Protein AF-A0A7C6EGQ7-F1 (afdb_monomer_lite)

Organism: NCBI:txid2052148

Radius of gyration: 31.13 Å; chains: 1; bounding box: 89×63×84 Å

Structure (mmCIF, N/CA/C/O backbone):
data_AF-A0A7C6EGQ7-F1
#
_entry.id   AF-A0A7C6EGQ7-F1
#
loop_
_atom_site.group_PDB
_atom_site.id
_atom_site.type_symbol
_atom_site.label_atom_id
_atom_site.label_alt_id
_atom_site.label_comp_id
_atom_site.label_asym_id
_atom_site.label_entity_id
_atom_site.label_seq_id
_atom_site.pdbx_PDB_ins_code
_atom_site.Cartn_x
_atom_site.Cartn_y
_atom_site.Cartn_z
_atom_site.occupancy
_atom_site.B_iso_or_equiv
_atom_site.auth_seq_id
_atom_site.auth_comp_id
_atom_site.auth_asym_id
_atom_site.auth_atom_id
_atom_site.pdbx_PDB_model_num
ATOM 1 N N . MET A 1 1 ? 49.286 45.312 -32.020 1.00 41.00 1 MET A N 1
ATOM 2 C CA . MET A 1 1 ? 47.977 44.615 -32.054 1.00 41.00 1 MET A CA 1
ATOM 3 C C . MET A 1 1 ? 48.120 43.152 -32.497 1.00 41.00 1 MET A C 1
ATOM 5 O O . MET A 1 1 ? 47.490 42.732 -33.452 1.00 41.00 1 MET A O 1
ATOM 9 N N . LYS A 1 2 ? 48.953 42.360 -31.820 1.00 35.88 2 LYS A N 1
ATOM 10 C CA . LYS A 1 2 ? 49.009 40.891 -31.915 1.00 35.88 2 LYS A CA 1
ATOM 11 C C . LYS A 1 2 ? 49.623 40.466 -30.585 1.00 35.88 2 LYS A C 1
ATOM 13 O O . LYS A 1 2 ? 50.753 40.865 -30.353 1.00 35.88 2 LYS A O 1
ATOM 18 N N . ASN A 1 3 ? 48.819 39.895 -29.686 1.00 35.97 3 ASN A N 1
ATOM 19 C CA . ASN A 1 3 ? 49.170 39.235 -28.403 1.00 35.97 3 ASN A CA 1
ATOM 20 C C . ASN A 1 3 ? 48.097 39.401 -27.311 1.00 35.97 3 ASN A C 1
ATOM 22 O O . ASN A 1 3 ? 48.214 38.782 -26.266 1.00 35.97 3 ASN A O 1
ATOM 26 N N . TRP A 1 4 ? 47.015 40.151 -27.558 1.00 30.41 4 TRP A N 1
ATOM 27 C CA . TRP A 1 4 ? 45.856 40.222 -26.645 1.00 30.41 4 TRP A CA 1
ATOM 28 C C . TRP A 1 4 ? 44.617 39.453 -27.141 1.00 30.41 4 TRP A C 1
ATOM 30 O O . TRP A 1 4 ? 43.618 39.396 -26.437 1.00 30.41 4 TRP A O 1
ATOM 40 N N . LEU A 1 5 ? 44.680 38.814 -28.319 1.00 33.12 5 LEU A N 1
ATOM 41 C CA . LEU A 1 5 ? 43.598 37.953 -28.830 1.00 33.12 5 LEU A CA 1
ATOM 42 C C . LEU A 1 5 ? 43.754 36.465 -28.467 1.00 33.12 5 LEU A C 1
ATOM 44 O O . LEU A 1 5 ? 42.794 35.717 -28.594 1.00 33.12 5 LEU A O 1
ATOM 48 N N . PHE A 1 6 ? 44.927 36.024 -27.999 1.00 30.69 6 PHE A N 1
ATOM 49 C CA . PHE A 1 6 ? 45.168 34.605 -27.690 1.00 30.69 6 PHE A CA 1
ATOM 50 C C . PHE A 1 6 ? 44.802 34.215 -26.249 1.00 30.69 6 PHE A C 1
ATOM 52 O O . PHE A 1 6 ? 44.571 33.042 -25.980 1.00 30.69 6 PHE A O 1
ATOM 59 N N . LEU A 1 7 ? 44.699 35.182 -25.326 1.00 31.44 7 LEU A N 1
ATOM 60 C CA . LEU A 1 7 ? 44.337 34.907 -23.928 1.00 31.44 7 LEU A CA 1
ATOM 61 C C . LEU A 1 7 ? 42.814 34.876 -23.697 1.00 31.44 7 LEU A C 1
ATOM 63 O O . LEU A 1 7 ? 42.343 34.178 -22.807 1.00 31.44 7 LEU A O 1
ATOM 67 N N . LEU A 1 8 ? 42.037 35.571 -24.537 1.00 32.44 8 LEU A N 1
ATOM 68 C CA . LEU A 1 8 ? 40.569 35.531 -24.502 1.00 32.44 8 LEU A CA 1
ATOM 69 C C . LEU A 1 8 ? 40.002 34.234 -25.099 1.00 32.44 8 LEU A C 1
ATOM 71 O O . LEU A 1 8 ? 38.943 33.797 -24.675 1.00 32.44 8 LEU A O 1
ATOM 75 N N . PHE A 1 9 ? 40.721 33.558 -25.999 1.00 29.98 9 PHE A N 1
ATOM 76 C CA . PHE A 1 9 ? 40.287 32.263 -26.542 1.00 29.98 9 PHE A CA 1
ATOM 77 C C . PHE A 1 9 ? 40.547 31.077 -25.596 1.00 29.98 9 PHE A C 1
ATOM 79 O O . PHE A 1 9 ? 39.905 30.042 -25.737 1.00 29.98 9 PHE A O 1
ATOM 86 N N . LEU A 1 10 ? 41.448 31.219 -24.613 1.00 28.38 10 LEU A N 1
ATOM 87 C CA . LEU A 1 10 ? 41.766 30.142 -23.665 1.00 28.38 10 LEU A CA 1
ATOM 88 C C . LEU A 1 10 ? 40.898 30.170 -22.394 1.00 28.38 10 LEU A C 1
ATOM 90 O O . LEU A 1 10 ? 40.704 29.136 -21.768 1.00 28.38 10 LEU A O 1
ATOM 94 N N . ILE A 1 11 ? 40.342 31.331 -22.028 1.00 31.88 11 ILE A N 1
ATOM 95 C CA . ILE A 1 11 ? 39.437 31.466 -20.869 1.00 31.88 11 ILE A CA 1
ATOM 96 C C . ILE A 1 11 ? 37.989 31.084 -21.236 1.00 31.88 11 ILE A C 1
ATOM 98 O O . ILE A 1 11 ? 37.226 30.666 -20.372 1.00 31.88 11 ILE A O 1
ATOM 102 N N . PHE A 1 12 ? 37.620 31.124 -22.522 1.00 32.12 12 PHE A N 1
ATOM 103 C CA . PHE A 1 12 ? 36.295 30.702 -23.000 1.00 32.12 12 PHE A CA 1
ATOM 104 C C . PHE A 1 12 ? 36.112 29.178 -23.129 1.00 32.12 12 PHE A C 1
ATOM 106 O O . PHE A 1 12 ? 34.987 28.720 -23.296 1.00 32.12 12 PHE A O 1
ATOM 113 N N . LEU A 1 13 ? 37.181 28.384 -22.999 1.00 30.36 13 LEU A N 1
ATOM 114 C CA . LEU A 1 13 ? 37.112 26.914 -22.980 1.00 30.36 13 LEU A CA 1
ATOM 115 C C . LEU A 1 13 ? 36.973 26.320 -21.567 1.00 30.36 13 LEU A C 1
ATOM 117 O O . LEU A 1 13 ? 36.872 25.107 -21.434 1.00 30.36 13 LEU A O 1
ATOM 121 N N . LEU A 1 14 ? 36.954 27.149 -20.517 1.00 31.30 14 LEU A N 1
ATOM 122 C CA . LEU A 1 14 ? 36.879 26.685 -19.124 1.00 31.30 14 LEU A CA 1
ATOM 123 C C . LEU A 1 14 ? 35.467 26.736 -18.514 1.00 31.30 14 LEU A C 1
ATOM 125 O O . LEU A 1 14 ? 35.315 26.378 -17.354 1.00 31.30 14 LEU A O 1
ATOM 129 N N . ASN A 1 15 ? 34.448 27.154 -19.275 1.00 33.16 15 ASN A N 1
ATOM 130 C CA . ASN A 1 15 ? 33.049 27.223 -18.815 1.00 33.16 15 ASN A CA 1
ATOM 131 C C . ASN A 1 15 ? 32.041 26.607 -19.798 1.00 33.16 15 ASN A C 1
ATOM 133 O O . ASN A 1 15 ? 30.843 26.855 -19.687 1.00 33.16 15 ASN A O 1
ATOM 137 N N . VAL A 1 16 ? 32.497 25.807 -20.763 1.00 33.88 16 VAL A N 1
ATOM 138 C CA . VAL A 1 16 ? 31.570 24.937 -21.494 1.00 33.88 16 VAL A CA 1
ATOM 139 C C . VAL A 1 16 ? 31.343 23.730 -20.584 1.00 33.88 16 VAL A C 1
ATOM 141 O O . VAL A 1 16 ? 32.341 23.082 -20.249 1.00 33.88 16 VAL A O 1
ATOM 144 N N . PRO A 1 17 ? 30.107 23.425 -20.138 1.00 36.66 17 PRO A N 1
ATOM 145 C CA . PRO A 1 17 ? 29.853 22.145 -19.496 1.00 36.66 17 PRO A CA 1
ATOM 146 C C . PRO A 1 17 ? 30.382 21.079 -20.450 1.00 36.66 17 PRO A C 1
ATOM 148 O O . PRO A 1 17 ? 30.106 21.112 -21.650 1.00 36.66 17 PRO A O 1
ATOM 151 N N . THR A 1 18 ? 31.259 20.216 -19.951 1.00 37.22 18 THR A N 1
ATOM 152 C CA . THR A 1 18 ? 31.786 19.093 -20.716 1.00 37.22 18 THR A CA 1
ATOM 153 C C . THR A 1 18 ? 30.595 18.279 -21.202 1.00 37.22 18 THR A C 1
ATOM 155 O O . THR A 1 18 ? 30.002 17.550 -20.412 1.00 37.22 18 THR A O 1
ATOM 158 N N . TYR A 1 19 ? 30.206 18.452 -22.467 1.00 42.78 19 TYR A N 1
ATOM 159 C CA . TYR A 1 19 ? 29.171 17.637 -23.086 1.00 42.78 19 TYR A CA 1
ATOM 160 C C . TYR A 1 19 ? 29.585 16.180 -22.924 1.00 42.78 19 TYR A C 1
ATOM 162 O O . TYR A 1 19 ? 30.701 15.794 -23.291 1.00 42.78 19 TYR A O 1
ATOM 170 N N . SER A 1 20 ? 28.704 15.397 -22.313 1.00 39.44 20 SER A N 1
ATOM 171 C CA . SER A 1 20 ? 28.853 13.955 -22.238 1.00 39.44 20 SER A CA 1
ATOM 172 C C . SER A 1 20 ? 29.078 13.411 -23.654 1.00 39.44 20 SER A C 1
ATOM 174 O O . SER A 1 20 ? 28.350 13.754 -24.580 1.00 39.44 20 SER A O 1
ATOM 176 N N . LEU A 1 21 ? 30.102 12.574 -23.843 1.00 45.22 21 LEU A N 1
ATOM 177 C CA . LEU A 1 21 ? 30.356 11.844 -25.098 1.00 45.22 21 LEU A CA 1
ATOM 178 C C . LEU A 1 21 ? 29.316 10.728 -25.347 1.00 45.22 21 LEU A C 1
ATOM 180 O O . LEU A 1 21 ? 29.485 9.927 -26.264 1.00 45.22 21 LEU A O 1
ATOM 184 N N . ILE A 1 22 ? 28.276 10.645 -24.513 1.00 53.78 22 ILE A N 1
ATOM 185 C CA . ILE A 1 22 ? 27.198 9.665 -24.608 1.00 53.78 22 ILE A CA 1
ATOM 186 C C . ILE A 1 22 ? 26.102 10.263 -25.504 1.00 53.78 22 ILE A C 1
ATOM 188 O O . ILE A 1 22 ? 25.616 11.353 -25.197 1.00 53.78 22 ILE A O 1
ATOM 192 N N . PRO A 1 23 ? 25.722 9.600 -26.611 1.00 62.84 23 PRO A N 1
ATOM 193 C CA . PRO A 1 23 ? 24.614 10.056 -27.437 1.00 62.84 23 PRO A CA 1
ATOM 194 C C . PRO A 1 23 ? 23.304 10.066 -26.627 1.00 62.84 23 PRO A C 1
ATOM 196 O O . PRO A 1 23 ? 23.135 9.244 -25.722 1.00 62.84 23 PRO A O 1
ATOM 199 N N . PRO A 1 24 ? 22.383 10.985 -26.943 1.00 73.69 24 PRO A N 1
ATOM 200 C CA . PRO A 1 24 ? 21.111 11.098 -26.246 1.00 73.69 24 PRO A CA 1
ATOM 201 C C . PRO A 1 24 ? 20.258 9.843 -26.443 1.00 73.69 24 PRO A C 1
ATOM 203 O O . PRO A 1 24 ? 20.267 9.241 -27.518 1.00 73.69 24 PRO A O 1
ATOM 206 N N . ARG A 1 25 ? 19.527 9.465 -25.393 1.00 84.56 25 ARG A N 1
ATOM 207 C CA . ARG A 1 25 ? 18.646 8.298 -25.341 1.00 84.56 25 ARG A CA 1
ATOM 208 C C . ARG A 1 25 ? 17.228 8.694 -25.730 1.00 84.56 25 ARG A C 1
ATOM 210 O O . ARG A 1 25 ? 16.644 9.594 -25.132 1.00 84.56 25 ARG A O 1
ATOM 217 N N . TRP A 1 26 ? 16.661 8.016 -26.713 1.00 89.19 26 TRP A N 1
ATOM 218 C CA . TRP A 1 26 ? 15.288 8.191 -27.155 1.00 89.19 26 TRP A CA 1
ATOM 219 C C . TRP A 1 26 ? 14.334 7.316 -26.345 1.00 89.19 26 TRP A C 1
ATOM 221 O O . TRP A 1 26 ? 14.509 6.104 -26.231 1.00 89.19 26 TRP A O 1
ATOM 231 N N . ILE A 1 27 ? 13.282 7.934 -25.821 1.00 93.88 27 ILE A N 1
ATOM 232 C CA . ILE A 1 27 ? 12.181 7.272 -25.129 1.00 93.88 27 ILE A CA 1
ATOM 233 C C . ILE A 1 27 ? 10.905 7.540 -25.919 1.00 93.88 27 ILE A C 1
ATOM 235 O O . ILE A 1 27 ? 10.576 8.690 -26.211 1.00 93.88 27 ILE A O 1
ATOM 239 N N . CYS A 1 28 ? 10.164 6.487 -26.252 1.00 96.88 28 CYS A N 1
ATOM 240 C CA . CYS A 1 28 ? 8.819 6.631 -26.792 1.00 96.88 28 CYS A CA 1
ATOM 241 C C . CYS A 1 28 ? 7.789 6.488 -25.671 1.00 96.88 28 CYS A C 1
ATOM 243 O O . CYS A 1 28 ? 7.699 5.428 -25.048 1.00 96.88 28 CYS A O 1
ATOM 245 N N . LEU A 1 29 ? 7.018 7.549 -25.429 1.00 97.62 29 LEU A N 1
ATOM 246 C CA . LEU A 1 29 ? 5.869 7.528 -24.532 1.00 97.62 29 LEU A CA 1
ATOM 247 C C . LEU A 1 29 ? 4.600 7.282 -25.343 1.00 97.62 29 LEU A C 1
ATOM 249 O O . LEU A 1 29 ? 4.281 8.001 -26.289 1.00 97.62 29 LEU A O 1
ATOM 253 N N . ASP A 1 30 ? 3.862 6.256 -24.956 1.00 97.50 30 ASP A N 1
ATOM 254 C CA . ASP A 1 30 ? 2.583 5.895 -25.530 1.00 97.50 30 ASP A CA 1
ATOM 255 C C . ASP A 1 30 ? 1.484 6.128 -24.493 1.00 97.50 30 ASP A C 1
ATOM 257 O O . ASP A 1 30 ? 1.230 5.254 -23.661 1.00 97.50 30 ASP A O 1
ATOM 261 N N . PRO A 1 31 ? 0.817 7.297 -24.515 1.00 95.94 31 PRO A N 1
ATOM 262 C CA . PRO A 1 31 ? -0.376 7.491 -23.717 1.00 95.94 31 PRO A CA 1
ATOM 263 C C . PRO A 1 31 ? -1.453 6.568 -24.271 1.00 95.94 31 PRO A C 1
ATOM 265 O O . PRO A 1 31 ? -2.026 6.820 -25.339 1.00 95.94 31 PRO A O 1
ATOM 268 N N . SER A 1 32 ? -1.703 5.459 -23.582 1.00 92.94 32 SER A N 1
ATOM 269 C CA . SER A 1 32 ? -2.560 4.420 -24.130 1.00 92.94 32 SER A CA 1
ATOM 270 C C . SER A 1 32 ? -4.009 4.873 -24.237 1.00 92.94 32 SER A C 1
ATOM 272 O O . SER A 1 32 ? -4.399 5.918 -23.699 1.00 92.94 32 SER A O 1
ATOM 274 N N . HIS A 1 33 ? -4.807 4.083 -24.952 1.00 92.94 33 HIS A N 1
ATOM 275 C CA . HIS A 1 33 ? -6.186 4.395 -25.300 1.00 92.94 33 HIS A CA 1
ATOM 276 C C . HIS A 1 33 ? -6.282 5.707 -26.106 1.00 92.94 33 HIS A C 1
ATOM 278 O O . HIS A 1 33 ? -5.284 6.212 -26.631 1.00 92.94 33 HIS A O 1
ATOM 284 N N . GLY A 1 34 ? -7.493 6.226 -26.297 1.00 87.62 34 GLY A N 1
ATOM 285 C CA . GLY A 1 34 ? -7.724 7.478 -27.015 1.00 87.62 34 GLY A CA 1
ATOM 286 C C . GLY A 1 34 ? -9.030 7.471 -27.799 1.00 87.62 34 GLY A C 1
ATOM 287 O O . GLY A 1 34 ? -9.531 6.425 -28.224 1.00 87.62 34 GLY A O 1
ATOM 288 N N . GLY A 1 35 ? -9.593 8.659 -28.005 1.00 85.50 35 GLY A N 1
ATOM 289 C CA . GLY A 1 35 ? -10.763 8.867 -28.853 1.00 85.50 35 GLY A CA 1
ATOM 290 C C . GLY A 1 35 ? -11.944 8.012 -28.398 1.00 85.50 35 GLY A C 1
ATOM 291 O O . GLY A 1 35 ? -12.453 8.194 -27.288 1.00 85.50 35 GLY A O 1
ATOM 292 N N . LYS A 1 36 ? -12.374 7.069 -29.250 1.00 85.56 36 LYS A N 1
ATOM 293 C CA . LYS A 1 36 ? -13.506 6.159 -28.983 1.00 85.56 36 LYS A CA 1
ATOM 294 C C . LYS A 1 36 ? -13.182 4.987 -28.052 1.00 85.56 36 LYS A C 1
ATOM 296 O O . LYS A 1 36 ? -14.101 4.272 -27.662 1.00 85.56 36 LYS A O 1
ATOM 301 N N . TRP A 1 37 ? -11.914 4.765 -27.716 1.00 90.38 37 TRP A N 1
ATOM 302 C CA . TRP A 1 37 ? -11.488 3.750 -26.756 1.00 90.38 37 TRP A CA 1
ATOM 303 C C . TRP A 1 37 ? -11.121 4.464 -25.452 1.00 90.38 37 TRP A C 1
ATOM 305 O O . TRP A 1 37 ? -10.007 4.965 -25.351 1.00 90.38 37 TRP A O 1
ATOM 315 N N . PRO A 1 38 ? -12.041 4.585 -24.478 1.00 89.31 38 PRO A N 1
ATOM 316 C CA . PRO A 1 38 ? -11.794 5.361 -23.261 1.00 89.31 38 PRO A CA 1
ATOM 317 C C . PRO A 1 38 ? -10.859 4.670 -22.257 1.00 89.31 38 PRO A C 1
ATOM 319 O O . PRO A 1 38 ? -10.334 5.345 -21.378 1.00 89.31 38 PRO A O 1
ATOM 322 N N . GLY A 1 39 ? -10.644 3.357 -22.388 1.00 90.81 39 GLY A N 1
ATOM 323 C CA . GLY A 1 39 ? -10.030 2.550 -21.331 1.00 90.81 39 GLY A CA 1
ATOM 324 C C . GLY A 1 39 ? -10.999 2.342 -20.166 1.00 90.81 39 GLY A C 1
ATOM 325 O O . GLY A 1 39 ? -12.220 2.422 -20.353 1.00 90.81 39 GLY A O 1
ATOM 326 N N . THR A 1 40 ? -10.476 2.051 -18.977 1.00 91.31 40 THR A N 1
ATOM 327 C CA . THR A 1 40 ? -11.313 1.903 -17.783 1.00 91.31 40 THR A CA 1
ATOM 328 C C . THR A 1 40 ? -11.862 3.241 -17.283 1.00 91.31 40 THR A C 1
ATOM 330 O O . THR A 1 40 ? -11.283 4.307 -17.484 1.00 91.31 40 THR A O 1
ATOM 333 N N . MET A 1 41 ? -12.987 3.181 -16.573 1.00 91.38 41 MET A N 1
ATOM 334 C CA . MET A 1 41 ? -13.444 4.274 -15.716 1.00 91.38 41 MET A CA 1
ATOM 335 C C . MET A 1 41 ? -12.946 4.062 -14.281 1.00 91.38 41 MET A C 1
ATOM 337 O O . MET A 1 41 ? -12.568 2.949 -13.902 1.00 91.38 41 MET A O 1
ATOM 341 N N . GLY A 1 42 ? -12.971 5.124 -13.474 1.00 85.12 42 GLY A N 1
ATOM 342 C CA . GLY A 1 42 ? -12.579 5.068 -12.068 1.00 85.12 42 GLY A CA 1
ATOM 343 C C . GLY A 1 42 ? -13.589 4.340 -11.181 1.00 85.12 42 GLY A C 1
ATOM 344 O O . GLY A 1 42 ? -14.537 3.703 -11.654 1.00 85.12 42 GLY A O 1
ATOM 345 N N . TRP A 1 43 ? -13.410 4.439 -9.860 1.00 82.56 43 TRP A N 1
ATOM 346 C CA . TRP A 1 43 ? -14.261 3.764 -8.874 1.00 82.56 43 TRP A CA 1
ATOM 347 C C . TRP A 1 43 ? -15.759 3.968 -9.150 1.00 82.56 43 TRP A C 1
ATOM 349 O O . TRP A 1 43 ? -16.277 5.085 -9.081 1.00 82.56 43 TRP A O 1
ATOM 359 N N . LYS A 1 44 ? -16.465 2.863 -9.429 1.00 85.06 44 LYS A N 1
ATOM 360 C CA . LYS A 1 44 ? -17.895 2.844 -9.793 1.00 85.06 44 LYS A CA 1
ATOM 361 C C . LYS A 1 44 ? -18.246 3.815 -10.927 1.00 85.06 44 LYS A C 1
ATOM 363 O O . LYS A 1 44 ? -19.222 4.556 -10.821 1.00 85.06 44 LYS A O 1
ATOM 368 N N . GLU A 1 45 ? -17.437 3.799 -11.984 1.00 86.38 45 GLU A N 1
ATOM 369 C CA . GLU A 1 45 ? -17.628 4.590 -13.207 1.00 86.38 45 GLU A CA 1
ATOM 370 C C . GLU A 1 45 ? -17.542 6.113 -12.995 1.00 86.38 45 GLU A C 1
ATOM 372 O O . GLU A 1 45 ? -18.125 6.894 -13.746 1.00 86.38 45 GLU A O 1
ATOM 377 N N . LYS A 1 46 ? -16.819 6.556 -11.959 1.00 82.94 46 LYS A N 1
ATOM 378 C CA . LYS A 1 46 ? -16.618 7.980 -11.655 1.00 82.94 46 LYS A CA 1
ATOM 379 C C . LYS A 1 46 ? -15.289 8.511 -12.191 1.00 82.94 46 LYS A C 1
ATOM 381 O O . LYS A 1 46 ? -14.327 7.765 -12.328 1.00 82.94 46 LYS A O 1
ATOM 386 N N . GLY A 1 47 ? -15.218 9.835 -12.342 1.00 83.81 47 GLY A N 1
ATOM 387 C CA . GLY A 1 47 ? -14.020 10.547 -12.803 1.00 83.81 47 GLY A CA 1
ATOM 388 C C . GLY A 1 47 ? -13.886 10.563 -14.329 1.00 83.81 47 GLY A C 1
ATOM 389 O O . GLY A 1 47 ? -14.793 10.091 -15.023 1.00 83.81 47 GLY A O 1
ATOM 390 N N . PRO A 1 48 ? -12.799 11.145 -14.858 1.00 89.38 48 PRO A N 1
ATOM 391 C CA . PRO A 1 48 ? -12.496 11.079 -16.278 1.00 89.38 48 PRO A CA 1
ATOM 392 C C . PRO A 1 48 ? -12.074 9.652 -16.679 1.00 89.38 48 PRO A C 1
ATOM 394 O O . PRO A 1 48 ? -11.657 8.864 -15.827 1.00 89.38 48 PRO A O 1
ATOM 397 N N . PRO A 1 49 ? -12.219 9.282 -17.959 1.00 92.69 49 PRO A N 1
ATOM 398 C CA . PRO A 1 49 ? -11.753 7.998 -18.470 1.00 92.69 49 PRO A CA 1
ATOM 399 C C . PRO A 1 49 ? -10.224 7.872 -18.400 1.00 92.69 49 PRO A C 1
ATOM 401 O O . PRO A 1 49 ? -9.499 8.860 -18.488 1.00 92.69 49 PRO A O 1
ATOM 404 N N . GLU A 1 50 ? -9.733 6.636 -18.315 1.00 94.00 50 GLU A N 1
ATOM 405 C CA . GLU A 1 50 ? -8.304 6.301 -18.259 1.00 94.00 50 GLU A CA 1
ATOM 406 C C . GLU A 1 50 ? -7.469 7.003 -19.343 1.00 94.00 50 GLU A C 1
ATOM 408 O O . GLU A 1 50 ? -6.383 7.498 -19.054 1.00 94.00 50 GLU A O 1
ATOM 413 N N . LYS A 1 51 ? -7.977 7.107 -20.578 1.00 93.31 51 LYS A N 1
ATOM 414 C CA . LYS A 1 51 ? -7.261 7.772 -21.684 1.00 93.31 51 LYS A CA 1
ATOM 415 C C . LYS A 1 51 ? -6.832 9.219 -21.386 1.00 93.31 51 LYS A C 1
ATOM 417 O O . LYS A 1 51 ? -5.843 9.669 -21.971 1.00 93.31 51 LYS A O 1
ATOM 422 N N . ASP A 1 52 ? -7.573 9.928 -20.530 1.00 91.50 52 ASP A N 1
ATOM 423 C CA . ASP A 1 52 ? -7.328 11.332 -20.190 1.00 91.50 52 ASP A CA 1
ATOM 424 C C . ASP A 1 52 ? -6.222 11.429 -19.129 1.00 91.50 52 ASP A C 1
ATOM 426 O O . ASP A 1 52 ? -5.329 12.272 -19.247 1.00 91.50 52 ASP A O 1
ATOM 430 N N . HIS A 1 53 ? -6.224 10.503 -18.160 1.00 90.62 53 HIS A N 1
ATOM 431 C CA . HIS A 1 53 ? -5.123 10.343 -17.206 1.00 90.62 53 HIS A CA 1
ATOM 432 C C . HIS A 1 53 ? -3.845 9.921 -17.926 1.00 90.62 53 HIS A C 1
ATOM 434 O O . HIS A 1 53 ? -2.831 10.590 -17.798 1.00 90.62 53 HIS A O 1
ATOM 440 N N . ASN A 1 54 ? -3.901 8.897 -18.786 1.00 94.25 54 ASN A N 1
ATOM 441 C CA . ASN A 1 54 ? -2.732 8.430 -19.540 1.00 94.25 54 ASN A CA 1
ATOM 442 C C . ASN A 1 54 ? -2.092 9.561 -20.362 1.00 94.25 54 ASN A C 1
ATOM 444 O O . ASN A 1 54 ? -0.869 9.692 -20.386 1.00 94.25 54 ASN A O 1
ATOM 448 N N . LEU A 1 55 ? -2.910 10.392 -21.027 1.00 93.06 55 LEU A N 1
ATOM 449 C CA . LEU A 1 55 ? -2.421 11.536 -21.802 1.00 93.06 55 LEU A CA 1
ATOM 450 C C . LEU A 1 55 ? -1.713 12.564 -20.914 1.00 93.06 55 LEU A C 1
ATOM 452 O O . LEU A 1 55 ? -0.598 12.983 -21.232 1.00 93.06 55 LEU A O 1
ATOM 456 N N . SER A 1 56 ? -2.346 12.932 -19.802 1.00 90.25 56 SER A N 1
ATOM 457 C CA . SER A 1 56 ? -1.807 13.898 -18.839 1.00 90.25 56 SER A CA 1
ATOM 458 C C . SER A 1 56 ? -0.508 13.387 -18.204 1.00 90.25 56 SER A C 1
ATOM 460 O O . SER A 1 56 ? 0.487 14.113 -18.166 1.00 90.25 56 SER A O 1
ATOM 462 N N . ALA A 1 57 ? -0.471 12.109 -17.818 1.00 92.00 57 ALA A N 1
ATOM 463 C CA . ALA A 1 57 ? 0.690 11.439 -17.245 1.00 92.00 57 ALA A CA 1
ATOM 464 C C . ALA A 1 57 ? 1.894 11.439 -18.190 1.00 92.00 57 ALA A C 1
ATOM 466 O O . ALA A 1 57 ? 2.996 11.804 -17.790 1.00 92.00 57 ALA A O 1
ATOM 467 N N . CYS A 1 58 ? 1.708 11.066 -19.461 1.00 94.62 58 CYS A N 1
ATOM 468 C CA . CYS A 1 58 ? 2.806 11.044 -20.428 1.00 94.62 58 CYS A CA 1
ATOM 469 C C . CYS A 1 58 ? 3.371 12.445 -20.691 1.00 94.62 58 CYS A C 1
ATOM 471 O O . CYS A 1 58 ? 4.588 12.606 -20.771 1.00 94.62 58 CYS A O 1
ATOM 473 N N . GLN A 1 59 ? 2.518 13.468 -20.789 1.00 91.38 59 GLN A N 1
ATOM 474 C CA . GLN A 1 59 ? 2.970 14.855 -20.949 1.00 91.38 59 GLN A CA 1
ATOM 475 C C . GLN A 1 59 ? 3.707 15.367 -19.701 1.00 91.38 59 GLN A C 1
ATOM 477 O O . GLN A 1 59 ? 4.701 16.087 -19.817 1.00 91.38 59 GLN A O 1
ATOM 482 N N . LEU A 1 60 ? 3.262 14.966 -18.506 1.00 90.00 60 LEU A N 1
ATOM 483 C CA . LEU A 1 60 ? 3.953 15.259 -17.253 1.00 90.00 60 LEU A CA 1
ATOM 484 C C . LEU A 1 60 ? 5.310 14.546 -17.167 1.00 90.00 60 LEU A C 1
ATOM 486 O O . LEU A 1 60 ? 6.299 15.168 -16.780 1.00 90.00 60 LEU A O 1
ATOM 490 N N . LEU A 1 61 ? 5.377 13.272 -17.555 1.00 92.62 61 LEU A N 1
ATOM 491 C CA . LEU A 1 61 ? 6.608 12.485 -17.569 1.00 92.62 61 LEU A CA 1
ATOM 492 C C . LEU A 1 61 ? 7.644 13.064 -18.539 1.00 92.62 61 LEU A C 1
ATOM 494 O O . LEU A 1 61 ? 8.802 13.193 -18.160 1.00 92.62 61 LEU A O 1
ATOM 498 N N . ASP A 1 62 ? 7.237 13.468 -19.744 1.00 91.06 62 ASP A N 1
ATOM 499 C CA . ASP A 1 62 ? 8.104 14.170 -20.704 1.00 91.06 62 ASP A CA 1
ATOM 500 C C . ASP A 1 62 ? 8.738 15.418 -20.071 1.00 91.06 62 ASP A C 1
ATOM 502 O O . ASP A 1 62 ? 9.961 15.575 -20.028 1.00 91.06 62 ASP A O 1
ATOM 506 N N . LYS A 1 63 ? 7.905 16.246 -19.430 1.00 85.88 63 LYS A N 1
ATOM 507 C CA . LYS A 1 63 ? 8.367 17.426 -18.698 1.00 85.88 63 LYS A CA 1
ATOM 508 C C . LYS A 1 63 ? 9.354 17.069 -17.578 1.00 85.88 63 LYS A C 1
ATOM 510 O O . LYS A 1 63 ? 10.363 17.754 -17.425 1.00 85.88 63 LYS A O 1
ATOM 515 N N . ILE A 1 64 ? 9.080 16.030 -16.789 1.00 87.19 64 ILE A N 1
ATOM 516 C CA . ILE A 1 64 ? 9.960 15.575 -15.698 1.00 87.19 64 ILE A CA 1
ATOM 517 C C . ILE A 1 64 ? 11.305 15.076 -16.246 1.00 87.19 64 ILE A C 1
ATOM 519 O O . ILE A 1 64 ? 12.354 15.436 -15.709 1.00 87.19 64 ILE A O 1
ATOM 523 N N . LEU A 1 65 ? 11.294 14.294 -17.329 1.00 87.25 65 LEU A N 1
ATOM 524 C CA . LEU A 1 65 ? 12.506 13.782 -17.969 1.00 87.25 65 LEU A CA 1
ATOM 525 C C . LEU A 1 65 ? 13.379 14.918 -18.507 1.00 87.25 65 LEU A C 1
ATOM 527 O O . LEU A 1 65 ? 14.589 14.902 -18.277 1.00 87.25 65 LEU A O 1
ATOM 531 N N . TYR A 1 66 ? 12.780 15.941 -19.121 1.00 82.56 66 TYR A N 1
ATOM 532 C CA . TYR A 1 66 ? 13.505 17.128 -19.578 1.00 82.56 66 TYR A CA 1
ATOM 533 C C . TYR A 1 66 ? 14.277 17.826 -18.444 1.00 82.56 66 TYR A C 1
ATOM 535 O O . TYR A 1 66 ? 15.451 18.157 -18.606 1.00 82.56 66 TYR A O 1
ATOM 543 N N . TYR A 1 67 ? 13.653 18.009 -17.274 1.00 78.44 67 TYR A N 1
ATOM 544 C CA . TYR A 1 67 ? 14.302 18.666 -16.131 1.00 78.44 67 TYR A CA 1
ATOM 545 C C . TYR A 1 67 ? 15.326 17.790 -15.394 1.00 78.44 67 TYR A C 1
ATOM 547 O O . TYR A 1 67 ? 16.124 18.316 -14.623 1.00 78.44 67 TYR A O 1
ATOM 555 N N . SER A 1 68 ? 15.345 16.477 -15.636 1.00 74.00 68 SER A N 1
ATOM 556 C CA . SER A 1 68 ? 16.258 15.544 -14.956 1.00 74.00 68 SER A CA 1
ATOM 557 C C . SER A 1 68 ? 17.697 15.537 -15.499 1.00 74.00 68 SER A C 1
ATOM 559 O O . SER A 1 68 ? 18.581 14.940 -14.884 1.00 74.00 68 SER A O 1
ATOM 561 N N . TYR A 1 69 ? 17.964 16.225 -16.619 1.00 67.19 69 TYR A N 1
ATOM 562 C CA . TYR A 1 69 ? 19.280 16.248 -17.274 1.00 67.19 69 TYR A CA 1
ATOM 563 C C . TYR A 1 69 ? 20.420 16.672 -16.332 1.00 67.19 69 TYR A C 1
ATOM 565 O O . TYR A 1 69 ? 21.440 15.982 -16.236 1.00 67.19 69 TYR A O 1
ATOM 573 N N . ASP A 1 70 ? 20.231 17.779 -15.606 1.00 60.38 70 ASP A N 1
ATOM 574 C CA . ASP A 1 70 ? 21.257 18.347 -14.719 1.00 60.38 70 ASP A CA 1
ATOM 575 C C . ASP A 1 70 ? 21.563 17.439 -13.517 1.00 60.38 70 ASP A C 1
ATOM 577 O O . ASP A 1 70 ? 22.660 17.494 -12.960 1.00 60.38 70 ASP A O 1
ATOM 581 N N . GLU A 1 71 ? 20.613 16.587 -13.119 1.00 65.12 71 GLU A N 1
ATOM 582 C CA . GLU A 1 71 ? 20.770 15.683 -11.978 1.00 65.12 71 GLU A CA 1
ATOM 583 C C . GLU A 1 71 ? 21.643 14.470 -12.324 1.00 65.12 71 GLU A C 1
ATOM 585 O O . GLU A 1 71 ? 22.386 13.979 -11.471 1.00 65.12 71 GLU A O 1
ATOM 590 N N . TRP A 1 72 ? 21.571 13.979 -13.565 1.00 62.03 72 TRP A N 1
ATOM 591 C CA . TRP A 1 72 ? 22.068 12.644 -13.921 1.00 62.03 72 TRP A CA 1
ATOM 592 C C . TRP A 1 72 ? 23.144 12.609 -14.993 1.00 62.03 72 TRP A C 1
ATOM 594 O O . TRP A 1 72 ? 23.766 11.561 -15.181 1.00 62.03 72 TRP A O 1
ATOM 604 N N . ASN A 1 73 ? 23.379 13.723 -15.692 1.00 67.25 73 ASN A N 1
ATOM 605 C CA . ASN A 1 73 ? 24.288 13.773 -16.839 1.00 67.25 73 ASN A CA 1
ATOM 606 C C . ASN A 1 73 ? 23.942 12.706 -17.911 1.00 67.25 73 ASN A C 1
ATOM 608 O O . ASN A 1 73 ? 24.819 12.204 -18.621 1.00 67.25 73 ASN A O 1
ATOM 612 N N . LEU A 1 74 ? 22.653 12.352 -17.999 1.00 68.44 74 LEU A N 1
ATOM 613 C CA . LEU A 1 74 ? 22.047 11.506 -19.023 1.00 68.44 74 LEU A CA 1
ATOM 614 C C . LEU A 1 74 ? 21.059 12.347 -19.817 1.00 68.44 74 LEU A C 1
ATOM 616 O O . LEU A 1 74 ? 20.222 13.046 -19.249 1.00 68.44 74 LEU A O 1
ATOM 620 N N . ASP A 1 75 ? 21.183 12.280 -21.135 1.00 74.81 75 ASP A N 1
ATOM 621 C CA . ASP A 1 75 ? 20.361 13.045 -22.055 1.00 74.81 75 ASP A CA 1
ATOM 622 C C . ASP A 1 75 ? 19.198 12.185 -22.564 1.00 74.81 75 ASP A C 1
ATOM 624 O O . ASP A 1 75 ? 19.442 11.134 -23.159 1.00 74.81 75 ASP A O 1
ATOM 628 N N . TYR A 1 76 ? 17.957 12.628 -22.328 1.00 82.25 76 TYR A N 1
ATOM 629 C CA . TYR A 1 76 ? 16.747 12.006 -22.862 1.00 82.25 76 TYR A CA 1
ATOM 630 C C . TYR A 1 76 ? 16.093 12.886 -23.928 1.00 82.25 76 TYR A C 1
ATOM 632 O O . TYR A 1 76 ? 15.900 14.089 -23.732 1.00 82.25 76 TYR A O 1
ATOM 640 N N . TYR A 1 77 ? 15.663 12.253 -25.017 1.00 87.25 77 TYR A N 1
ATOM 641 C CA . TYR A 1 77 ? 14.683 12.799 -25.946 1.00 87.25 77 TYR A CA 1
ATOM 642 C C . TYR A 1 77 ? 13.417 11.961 -25.918 1.00 87.25 77 TYR A C 1
ATOM 644 O O . TYR A 1 77 ? 13.472 10.733 -25.900 1.00 87.25 77 TYR A O 1
ATOM 652 N N . VAL A 1 78 ? 12.272 12.634 -25.933 1.00 91.62 78 VAL A N 1
ATOM 653 C CA . VAL A 1 78 ? 10.970 11.989 -25.803 1.00 91.62 78 VAL A CA 1
ATOM 654 C C . VAL A 1 78 ? 10.167 12.176 -27.081 1.00 91.62 78 VAL A C 1
ATOM 656 O O . VAL A 1 78 ? 10.035 13.288 -27.587 1.00 91.62 78 VAL A O 1
ATOM 659 N N . ILE A 1 79 ? 9.613 11.080 -27.593 1.00 94.25 79 ILE A N 1
ATOM 660 C CA . ILE A 1 79 ? 8.641 11.086 -28.686 1.00 94.25 79 ILE A CA 1
ATOM 661 C C . ILE A 1 79 ? 7.332 10.462 -28.206 1.00 94.25 79 ILE A C 1
ATOM 663 O O . ILE A 1 79 ? 7.328 9.407 -27.576 1.00 94.25 79 ILE A O 1
ATOM 667 N N . HIS A 1 80 ? 6.208 11.101 -28.503 1.00 96.31 80 HIS A N 1
ATOM 668 C CA . HIS A 1 80 ? 4.884 10.632 -28.112 1.00 96.31 80 HIS A CA 1
ATOM 669 C C . HIS A 1 80 ? 4.183 9.950 -29.276 1.00 96.31 80 HIS A C 1
ATOM 671 O O . HIS A 1 80 ? 4.230 10.428 -30.412 1.00 96.31 80 HIS A O 1
ATOM 677 N N . THR A 1 81 ? 3.466 8.865 -28.997 1.00 96.25 81 THR A N 1
ATOM 678 C CA . THR A 1 81 ? 2.618 8.226 -30.013 1.00 96.25 81 THR A CA 1
ATOM 679 C C . THR A 1 81 ? 1.348 9.030 -30.304 1.00 96.25 81 THR A C 1
ATOM 681 O O . THR A 1 81 ? 0.822 8.971 -31.415 1.00 96.25 81 THR A O 1
ATOM 684 N N . ARG A 1 82 ? 0.877 9.821 -29.328 1.00 93.69 82 ARG A N 1
ATOM 685 C CA . ARG A 1 82 ? -0.199 10.810 -29.470 1.00 93.69 82 ARG A CA 1
ATOM 686 C C . ARG A 1 82 ? -0.056 11.938 -28.448 1.00 93.69 82 ARG A C 1
ATOM 688 O O . ARG A 1 82 ? 0.508 11.742 -27.380 1.00 93.69 82 ARG A O 1
ATOM 695 N N . ILE A 1 83 ? -0.639 13.091 -28.759 1.00 91.56 83 ILE A N 1
ATOM 696 C CA . ILE A 1 83 ? -0.649 14.290 -27.895 1.00 91.56 83 ILE A CA 1
ATOM 697 C C . ILE A 1 83 ? -2.058 14.849 -27.665 1.00 91.56 83 ILE A C 1
ATOM 699 O O . ILE A 1 83 ? -2.262 15.715 -26.819 1.00 91.56 83 ILE A O 1
ATOM 703 N N . THR A 1 84 ? -3.027 14.343 -28.425 1.00 90.50 84 THR A N 1
ATOM 704 C CA . THR A 1 84 ? -4.454 14.655 -28.355 1.00 90.50 84 THR A CA 1
ATOM 705 C C . THR A 1 84 ? -5.244 13.407 -28.759 1.00 90.50 84 THR A C 1
ATOM 707 O O . THR A 1 84 ? -4.671 12.369 -29.104 1.00 90.50 84 THR A O 1
ATOM 710 N N . ASP A 1 85 ? -6.568 13.513 -28.750 1.00 87.62 85 ASP A N 1
ATOM 711 C CA . ASP A 1 85 ? -7.479 12.476 -29.244 1.00 87.62 85 ASP A CA 1
ATOM 712 C C . ASP A 1 85 ? -7.822 12.608 -30.741 1.00 87.62 85 ASP A C 1
ATOM 714 O O . ASP A 1 85 ? -8.645 11.852 -31.256 1.00 87.62 85 ASP A O 1
ATOM 718 N N . GLU A 1 86 ? -7.210 13.557 -31.455 1.00 80.81 86 GLU A N 1
ATOM 719 C CA . GLU A 1 86 ? -7.617 13.929 -32.818 1.00 80.81 86 GLU A CA 1
ATOM 720 C C . GLU A 1 86 ? -6.962 13.076 -33.923 1.00 80.81 86 GLU A C 1
ATOM 722 O O . GLU A 1 86 ? -7.416 13.107 -35.064 1.00 80.81 86 GLU A O 1
ATOM 727 N N . ASN A 1 87 ? -5.940 12.272 -33.596 1.00 74.31 87 ASN A N 1
ATOM 728 C CA . ASN A 1 87 ? -5.082 11.579 -34.572 1.00 74.31 87 ASN A CA 1
ATOM 729 C C . ASN A 1 87 ? -4.975 10.065 -34.316 1.00 74.31 87 ASN A C 1
ATOM 731 O O . ASN A 1 87 ? -3.887 9.535 -34.097 1.00 74.31 87 ASN A O 1
ATOM 735 N N . LEU A 1 88 ? -6.111 9.366 -34.335 1.00 85.19 88 LEU A N 1
ATOM 736 C CA . LEU A 1 88 ? -6.192 7.920 -34.090 1.00 85.19 88 LEU A CA 1
ATOM 737 C C . LEU A 1 88 ? -6.579 7.159 -35.358 1.00 85.19 88 LEU A C 1
ATOM 739 O O . LEU A 1 88 ? -7.291 7.682 -36.217 1.00 85.19 88 LEU A O 1
ATOM 743 N N . ARG A 1 89 ? -6.129 5.907 -35.476 1.00 89.69 89 ARG A N 1
ATOM 744 C CA . ARG A 1 89 ? -6.561 5.015 -36.563 1.00 89.69 89 ARG A CA 1
ATOM 745 C C . ARG A 1 89 ? -7.971 4.487 -36.292 1.00 89.69 89 ARG A C 1
ATOM 747 O O . ARG A 1 89 ? -8.430 4.448 -35.154 1.00 89.69 89 ARG A O 1
ATOM 754 N N . ASP A 1 90 ? -8.676 4.064 -37.340 1.00 86.62 90 ASP A N 1
ATOM 755 C CA . ASP A 1 90 ? -10.066 3.607 -37.212 1.00 86.62 90 ASP A CA 1
ATOM 756 C C . ASP A 1 90 ? -10.185 2.231 -36.542 1.00 86.62 90 ASP A C 1
ATOM 758 O O . ASP A 1 90 ? -11.149 1.969 -35.812 1.00 86.62 90 ASP A O 1
ATOM 762 N N . GLU A 1 91 ? -9.212 1.349 -36.761 1.00 91.81 91 GLU A N 1
ATOM 763 C CA . GLU A 1 91 ? -9.179 0.004 -36.194 1.00 91.81 91 GLU A CA 1
ATOM 764 C C . GLU A 1 91 ? -8.148 -0.102 -35.069 1.00 91.81 91 GLU A C 1
ATOM 766 O O . GLU A 1 91 ? -7.001 0.312 -35.221 1.00 91.81 91 GLU A O 1
ATOM 771 N N . LEU A 1 92 ? -8.535 -0.729 -33.951 1.00 89.81 92 LEU A N 1
ATOM 772 C CA . LEU A 1 92 ? -7.678 -0.854 -32.765 1.00 89.81 92 LEU A CA 1
ATOM 773 C C . LEU A 1 92 ? -6.353 -1.557 -33.087 1.00 89.81 92 LEU A C 1
ATOM 775 O O . LEU A 1 92 ? -5.295 -1.138 -32.635 1.00 89.81 92 LEU A O 1
ATOM 779 N N . TYR A 1 93 ? -6.400 -2.623 -33.886 1.00 92.38 93 TYR A N 1
ATOM 780 C CA . TYR A 1 93 ? -5.194 -3.355 -34.269 1.00 92.38 93 TYR A CA 1
ATOM 781 C C . TYR A 1 93 ? -4.230 -2.487 -35.090 1.00 92.38 93 TYR A C 1
ATOM 783 O O . TYR A 1 93 ? -3.014 -2.557 -34.906 1.00 92.38 93 TYR A O 1
ATOM 791 N N . GLU A 1 94 ? -4.767 -1.659 -35.987 1.00 93.69 94 GLU A N 1
ATOM 792 C CA . GLU A 1 94 ? -3.965 -0.747 -36.796 1.00 93.69 94 GLU A CA 1
ATOM 793 C C . GLU A 1 94 ? -3.393 0.397 -35.965 1.00 93.69 94 GLU A C 1
ATOM 795 O O . GLU A 1 94 ? -2.233 0.747 -36.164 1.00 93.69 94 GLU A O 1
ATOM 800 N N . ASP A 1 95 ? -4.161 0.918 -35.004 1.00 94.25 95 ASP A N 1
ATOM 801 C CA . ASP A 1 95 ? -3.717 1.953 -34.068 1.00 94.25 95 ASP A CA 1
ATOM 802 C C . ASP A 1 95 ? -2.557 1.455 -33.193 1.00 94.25 95 ASP A C 1
ATOM 804 O O . ASP A 1 95 ? -1.496 2.074 -33.144 1.00 94.25 95 ASP A O 1
ATOM 808 N N . LEU A 1 96 ? -2.694 0.269 -32.589 1.00 95.12 96 LEU A N 1
ATOM 809 C CA . LEU A 1 96 ? -1.641 -0.339 -31.765 1.00 95.12 96 LEU A CA 1
ATOM 810 C C . LEU A 1 96 ? -0.379 -0.671 -32.579 1.00 95.12 96 LEU A C 1
ATOM 812 O O . LEU A 1 96 ? 0.738 -0.559 -32.075 1.00 95.12 96 LEU A O 1
ATOM 816 N N . ARG A 1 97 ? -0.529 -1.071 -33.849 1.00 95.44 97 ARG A N 1
ATOM 817 C CA . ARG A 1 97 ? 0.607 -1.264 -34.767 1.00 95.44 97 ARG A CA 1
ATOM 818 C C . ARG A 1 97 ? 1.266 0.060 -35.142 1.00 95.44 97 ARG A C 1
ATOM 820 O O . ARG A 1 97 ? 2.489 0.117 -35.194 1.00 95.44 97 ARG A O 1
ATOM 827 N N . TYR A 1 98 ? 0.478 1.100 -35.400 1.00 95.12 98 TYR A N 1
ATOM 828 C CA . TYR A 1 98 ? 0.978 2.436 -35.713 1.00 95.12 98 TYR A CA 1
ATOM 829 C C . TYR A 1 98 ? 1.819 2.994 -34.556 1.00 95.12 98 TYR A C 1
ATOM 831 O O . TYR A 1 98 ? 2.961 3.385 -34.775 1.00 95.12 98 TYR A O 1
ATOM 839 N N . ARG A 1 99 ? 1.321 2.904 -33.317 1.00 95.69 99 ARG A N 1
ATOM 840 C CA . ARG A 1 99 ? 2.039 3.313 -32.094 1.00 95.69 99 ARG A CA 1
ATOM 841 C C . ARG A 1 99 ? 3.377 2.592 -31.923 1.00 95.69 99 ARG A C 1
ATOM 843 O O . ARG A 1 99 ? 4.402 3.235 -31.719 1.00 95.69 99 ARG A O 1
ATOM 850 N N . ALA A 1 100 ? 3.391 1.269 -32.087 1.00 95.62 100 ALA A N 1
ATOM 851 C CA . ALA A 1 100 ? 4.631 0.493 -32.047 1.00 95.62 100 ALA A CA 1
ATOM 852 C C . ALA A 1 100 ? 5.596 0.874 -33.186 1.00 95.62 100 ALA A C 1
ATOM 854 O O . ALA A 1 100 ? 6.807 0.919 -32.994 1.00 95.62 100 ALA A O 1
ATOM 855 N N . ASN A 1 101 ? 5.078 1.188 -34.376 1.00 95.06 101 ASN A N 1
ATOM 856 C CA . ASN A 1 101 ? 5.897 1.611 -35.508 1.00 95.06 101 ASN A CA 1
ATOM 857 C C . ASN A 1 101 ? 6.539 2.992 -35.323 1.00 95.06 101 ASN A C 1
ATOM 859 O O . ASN A 1 101 ? 7.617 3.209 -35.873 1.00 95.06 101 ASN A O 1
ATOM 863 N N . ILE A 1 102 ? 5.932 3.891 -34.545 1.00 95.25 102 ILE A N 1
ATOM 864 C CA . ILE A 1 102 ? 6.582 5.142 -34.124 1.00 95.25 102 ILE A CA 1
ATOM 865 C C . ILE A 1 102 ? 7.830 4.812 -33.300 1.00 95.25 102 ILE A C 1
ATOM 867 O O . ILE A 1 102 ? 8.922 5.275 -33.619 1.00 95.25 102 ILE A O 1
ATOM 871 N N . ALA A 1 103 ? 7.691 3.936 -32.300 1.00 94.81 103 ALA A N 1
ATOM 872 C CA . ALA A 1 103 ? 8.813 3.487 -31.474 1.00 94.81 103 ALA A CA 1
ATOM 873 C C . ALA A 1 103 ? 9.900 2.772 -32.298 1.00 94.81 103 ALA A C 1
ATOM 875 O O . ALA A 1 103 ? 11.088 2.939 -32.047 1.00 94.81 103 ALA A O 1
ATOM 876 N N . ASN A 1 104 ? 9.503 2.026 -33.331 1.00 93.06 104 ASN A N 1
ATOM 877 C CA . ASN A 1 104 ? 10.422 1.353 -34.250 1.00 93.06 104 ASN A CA 1
ATOM 878 C C . ASN A 1 104 ? 11.108 2.300 -35.264 1.00 93.06 104 ASN A C 1
ATOM 880 O O . ASN A 1 104 ? 11.853 1.811 -36.113 1.00 93.06 104 ASN A O 1
ATOM 884 N N . GLY A 1 105 ? 10.823 3.609 -35.252 1.00 90.38 105 GLY A N 1
ATOM 885 C CA . GLY A 1 105 ? 11.365 4.570 -36.226 1.00 90.38 105 GLY A CA 1
ATOM 886 C C . GLY A 1 105 ? 10.811 4.409 -37.650 1.00 90.38 105 GLY A C 1
ATOM 887 O O . GLY A 1 105 ? 11.466 4.757 -38.626 1.00 90.38 105 GLY A O 1
ATOM 888 N N . ILE A 1 106 ? 9.620 3.823 -37.803 1.00 92.38 106 ILE A N 1
ATOM 889 C CA . ILE A 1 106 ? 8.982 3.579 -39.110 1.00 92.38 106 ILE A CA 1
ATOM 890 C C . ILE A 1 106 ? 7.951 4.663 -39.425 1.00 92.38 106 ILE A C 1
ATOM 892 O O . ILE A 1 106 ? 7.822 5.083 -40.572 1.00 92.38 106 ILE A O 1
ATOM 896 N N . GLU A 1 107 ? 7.206 5.085 -38.409 1.00 94.75 107 GLU A N 1
ATOM 897 C CA . GLU A 1 107 ? 6.137 6.076 -38.516 1.00 94.75 107 GLU A CA 1
ATOM 898 C C . GLU A 1 107 ? 6.516 7.341 -37.749 1.00 94.75 107 GLU A C 1
ATOM 900 O O . GLU A 1 107 ? 7.414 7.334 -36.903 1.00 94.75 107 GLU A O 1
ATOM 905 N N . ALA A 1 108 ? 5.836 8.441 -38.055 1.00 93.31 108 ALA A N 1
ATOM 906 C CA . ALA A 1 108 ? 6.083 9.699 -37.380 1.00 93.31 108 ALA A CA 1
ATOM 907 C C . ALA A 1 108 ? 5.337 9.791 -36.039 1.00 93.31 108 ALA A C 1
ATOM 909 O O . ALA A 1 108 ? 4.171 9.408 -35.924 1.00 93.31 108 ALA A O 1
ATOM 910 N N . GLY A 1 109 ? 6.025 10.304 -35.024 1.00 93.25 109 GLY A N 1
ATOM 911 C CA . GLY A 1 109 ? 5.468 10.617 -33.711 1.00 93.25 109 GLY A CA 1
ATOM 912 C C . GLY A 1 109 ? 5.638 12.090 -33.370 1.00 93.25 109 GLY A C 1
ATOM 913 O O . GLY A 1 109 ? 6.144 12.873 -34.171 1.00 93.25 109 GLY A O 1
ATOM 914 N N . TRP A 1 110 ? 5.223 12.471 -32.168 1.00 93.88 110 TRP A N 1
ATOM 915 C CA . TRP A 1 110 ? 5.180 13.866 -31.740 1.00 93.88 110 TRP A CA 1
ATOM 916 C C . TRP A 1 110 ? 6.316 14.196 -30.781 1.00 93.88 110 TRP A C 1
ATOM 918 O O . TRP A 1 110 ? 6.468 13.572 -29.736 1.00 93.88 110 TRP A O 1
ATOM 928 N N . TYR A 1 111 ? 7.091 15.213 -31.118 1.00 89.12 111 TYR A N 1
ATOM 929 C CA . TYR A 1 111 ? 8.205 15.720 -30.332 1.00 89.12 111 TYR A CA 1
ATOM 930 C C . TYR A 1 111 ? 7.909 17.143 -29.864 1.00 89.12 111 TYR A C 1
ATOM 932 O O . TYR A 1 111 ? 7.416 17.963 -30.642 1.00 89.12 111 TYR A O 1
ATOM 940 N N . ASN A 1 112 ? 8.194 17.448 -28.599 1.00 86.12 112 ASN A N 1
ATOM 941 C CA . ASN A 1 112 ? 7.978 18.781 -28.047 1.00 86.12 112 ASN A CA 1
ATOM 942 C C . ASN A 1 112 ? 9.238 19.642 -28.196 1.00 86.12 112 ASN A C 1
ATOM 944 O O . ASN A 1 112 ? 10.211 19.485 -27.459 1.00 86.12 112 ASN A O 1
ATOM 948 N N . GLN A 1 113 ? 9.205 20.602 -29.119 1.00 72.94 113 GLN A N 1
ATOM 949 C CA . GLN A 1 113 ? 10.347 21.473 -29.403 1.00 72.94 113 GLN A CA 1
ATOM 950 C C . GLN A 1 113 ? 10.662 22.451 -28.264 1.00 72.94 113 GLN A C 1
ATOM 952 O O . GLN A 1 113 ? 11.789 22.936 -28.167 1.00 72.94 113 GLN A O 1
ATOM 957 N N . ASN A 1 114 ? 9.729 22.709 -27.339 1.00 69.94 114 ASN A N 1
ATOM 958 C CA . ASN A 1 114 ? 10.044 23.521 -26.157 1.00 69.94 114 ASN A CA 1
ATOM 959 C C . ASN A 1 114 ? 11.167 22.892 -25.308 1.00 69.94 114 ASN A C 1
ATOM 961 O O . ASN A 1 114 ? 11.803 23.591 -24.520 1.00 69.94 114 ASN A O 1
ATOM 965 N N . TYR A 1 115 ? 11.439 21.598 -25.495 1.00 67.81 115 TYR A N 1
ATOM 966 C CA . TYR A 1 115 ? 12.486 20.837 -24.816 1.00 67.81 115 TYR A CA 1
ATOM 967 C C . TYR A 1 115 ? 13.777 20.671 -25.659 1.00 67.81 115 TYR A C 1
ATOM 969 O O . TYR A 1 115 ? 14.709 19.975 -25.254 1.00 67.81 115 TYR A O 1
ATOM 977 N N . ASP A 1 116 ? 13.878 21.366 -26.801 1.00 59.28 116 ASP A N 1
ATOM 978 C CA . ASP A 1 116 ? 14.982 21.291 -27.783 1.00 59.28 116 ASP A CA 1
ATOM 979 C C . ASP A 1 116 ? 16.101 22.343 -27.548 1.00 59.28 116 ASP A C 1
ATOM 981 O O . ASP A 1 116 ? 17.122 22.389 -28.231 1.00 59.28 116 ASP A O 1
ATOM 985 N N . PHE A 1 117 ? 15.973 23.222 -26.546 1.00 50.06 117 PHE A N 1
ATOM 986 C CA . PHE A 1 117 ? 16.798 24.444 -26.423 1.00 50.06 117 PHE A CA 1
ATOM 987 C C . PHE A 1 117 ? 18.270 24.268 -26.011 1.00 50.06 117 PHE A C 1
ATOM 989 O O . PHE A 1 117 ? 18.971 25.251 -25.756 1.00 50.06 117 PHE A O 1
ATOM 996 N N . ARG A 1 118 ? 18.814 23.052 -26.053 1.00 53.06 118 ARG A N 1
ATOM 997 C CA . ARG A 1 118 ? 20.240 22.792 -25.786 1.00 53.06 118 ARG A CA 1
ATOM 998 C C . ARG A 1 118 ? 21.183 23.296 -26.897 1.00 53.06 118 ARG A C 1
ATOM 1000 O O . ARG A 1 118 ? 22.397 23.158 -26.776 1.00 53.06 118 ARG A O 1
ATOM 1007 N N . TRP A 1 119 ? 20.650 23.962 -27.932 1.00 44.22 119 TRP A N 1
ATOM 1008 C CA . TRP A 1 119 ? 21.402 24.676 -28.981 1.00 44.22 119 TRP A CA 1
ATOM 1009 C C . TRP A 1 119 ? 21.333 26.219 -28.934 1.00 44.22 119 TRP A C 1
ATOM 1011 O O . TRP A 1 119 ? 22.144 26.866 -29.598 1.00 44.22 119 TRP A O 1
ATOM 1021 N N . TYR A 1 120 ? 20.442 26.842 -28.147 1.00 41.38 120 TYR A N 1
ATOM 1022 C CA . TYR A 1 120 ? 20.304 28.312 -28.091 1.00 41.38 120 TYR A CA 1
ATOM 1023 C C . TYR A 1 120 ? 20.247 28.842 -26.643 1.00 41.38 120 TYR A C 1
ATOM 1025 O O . TYR A 1 120 ? 19.166 28.998 -26.081 1.00 41.38 120 TYR A O 1
ATOM 1033 N N . PRO A 1 121 ? 21.395 29.198 -26.033 1.00 42.25 121 PRO A N 1
ATOM 1034 C CA . PRO A 1 121 ? 21.482 29.545 -24.609 1.00 42.25 121 PRO A CA 1
ATOM 1035 C C . PRO A 1 121 ? 21.005 30.970 -24.243 1.00 42.25 121 PRO A C 1
ATOM 1037 O O . PRO A 1 121 ? 21.406 31.494 -23.209 1.00 42.25 121 PRO A O 1
ATOM 1040 N N . TRP A 1 122 ? 20.193 31.637 -25.075 1.00 41.28 122 TRP A N 1
ATOM 1041 C CA . TRP A 1 122 ? 19.933 33.086 -24.947 1.00 41.28 122 TRP A CA 1
ATOM 1042 C C . TRP A 1 122 ? 18.472 33.522 -25.105 1.00 41.28 122 TRP A C 1
ATOM 1044 O O . TRP A 1 122 ? 18.215 34.648 -25.534 1.00 41.28 122 TRP A O 1
ATOM 1054 N N . THR A 1 123 ? 17.500 32.686 -24.747 1.00 42.00 123 THR A N 1
ATOM 1055 C CA . THR A 1 123 ? 16.108 33.146 -24.635 1.00 42.00 123 THR A CA 1
ATOM 1056 C C . THR A 1 123 ? 15.502 32.717 -23.309 1.00 42.00 123 THR A C 1
ATOM 1058 O O . THR A 1 123 ? 15.312 31.527 -23.076 1.00 42.00 123 THR A O 1
ATOM 1061 N N . ASP A 1 124 ? 15.184 33.702 -22.464 1.00 42.09 124 ASP A N 1
ATOM 1062 C CA . ASP A 1 124 ? 14.326 33.558 -21.286 1.00 42.09 124 ASP A CA 1
ATOM 1063 C C . ASP A 1 124 ? 12.957 33.008 -21.724 1.00 42.09 124 ASP A C 1
ATOM 1065 O O . ASP A 1 124 ? 12.049 33.761 -22.089 1.00 42.09 124 ASP A O 1
ATOM 1069 N N . MET A 1 125 ? 12.800 31.683 -21.742 1.00 42.84 125 MET A N 1
ATOM 1070 C CA . MET A 1 125 ? 11.498 31.069 -21.972 1.00 42.84 125 MET A CA 1
ATOM 1071 C C . MET A 1 125 ? 10.698 31.090 -20.675 1.00 42.84 125 MET A C 1
ATOM 1073 O O . MET A 1 125 ? 10.948 30.339 -19.734 1.00 42.84 125 MET A O 1
ATOM 1077 N N . ASN A 1 126 ? 9.720 31.993 -20.639 1.00 40.88 126 ASN A N 1
ATOM 1078 C CA . ASN A 1 126 ? 8.702 32.043 -19.603 1.00 40.88 126 ASN A CA 1
ATOM 1079 C C . ASN A 1 126 ? 7.988 30.686 -19.472 1.00 40.88 126 ASN A C 1
ATOM 1081 O O . ASN A 1 126 ? 7.548 30.093 -20.457 1.00 40.88 126 ASN A O 1
ATOM 1085 N N . ILE A 1 127 ? 7.801 30.272 -18.220 1.00 42.56 127 ILE A N 1
ATOM 1086 C CA . ILE A 1 127 ? 7.307 28.977 -17.713 1.00 42.56 127 ILE A CA 1
ATOM 1087 C C . ILE A 1 127 ? 5.800 28.740 -18.027 1.00 42.56 127 ILE A C 1
ATOM 1089 O O . ILE A 1 127 ? 5.153 27.879 -17.442 1.00 42.56 127 ILE A O 1
ATOM 1093 N N . TYR A 1 128 ? 5.221 29.504 -18.961 1.00 43.28 128 TYR A N 1
ATOM 1094 C CA . TYR A 1 128 ? 3.781 29.571 -19.253 1.00 43.28 128 TYR A CA 1
ATOM 1095 C C . TYR A 1 128 ? 3.445 29.486 -20.751 1.00 43.28 128 TYR A C 1
ATOM 1097 O O . TYR A 1 128 ? 2.399 29.975 -21.173 1.00 43.28 128 TYR A O 1
ATOM 1105 N N . THR A 1 129 ? 4.321 28.920 -21.581 1.00 51.94 129 THR A N 1
ATOM 1106 C CA . THR A 1 129 ? 4.023 28.734 -23.011 1.00 51.94 129 THR A CA 1
ATOM 1107 C C . THR A 1 129 ?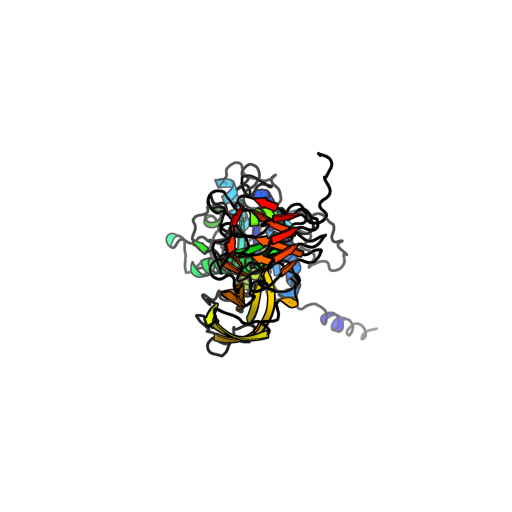 3.499 27.321 -23.270 1.00 51.94 129 THR A C 1
ATOM 1109 O O . THR A 1 129 ? 4.038 26.348 -22.744 1.00 51.94 129 THR A O 1
ATOM 1112 N N . GLU A 1 130 ? 2.404 27.213 -24.028 1.00 61.62 130 GLU A N 1
ATOM 1113 C CA . GLU A 1 130 ? 1.824 25.933 -24.454 1.00 61.62 130 GLU A CA 1
ATOM 1114 C C . GLU A 1 130 ? 2.875 25.068 -25.184 1.00 61.62 130 GLU A C 1
ATOM 1116 O O . GLU A 1 130 ? 3.758 25.619 -25.856 1.00 61.62 130 GLU A O 1
ATOM 1121 N N . PRO A 1 131 ? 2.825 23.726 -25.049 1.00 68.56 131 PRO A N 1
ATOM 1122 C CA . PRO A 1 131 ? 3.780 22.831 -25.697 1.00 68.56 131 PRO A CA 1
ATOM 1123 C C . PRO A 1 131 ? 3.761 23.002 -27.224 1.00 68.56 131 PRO A C 1
ATOM 1125 O O . PRO A 1 131 ? 2.696 23.007 -27.843 1.00 68.56 131 PRO A O 1
ATOM 1128 N N . GLN A 1 132 ? 4.942 23.138 -27.834 1.00 81.25 132 GLN A N 1
ATOM 1129 C CA . GLN A 1 132 ? 5.088 23.238 -29.287 1.00 81.25 132 GLN A CA 1
ATOM 1130 C C . GLN A 1 132 ? 5.426 21.870 -29.871 1.00 81.25 132 GLN A C 1
ATOM 1132 O O . GLN A 1 132 ? 6.577 21.436 -29.864 1.00 81.25 132 GLN A O 1
ATOM 1137 N N . TRP A 1 133 ? 4.399 21.185 -30.365 1.00 86.19 133 TRP A N 1
ATOM 1138 C CA . TRP A 1 133 ? 4.512 19.831 -30.891 1.00 86.19 133 TRP A CA 1
ATOM 1139 C C . TRP A 1 133 ? 4.844 19.800 -32.381 1.00 86.19 133 TRP A C 1
ATOM 1141 O O . TRP A 1 133 ? 4.213 20.487 -33.185 1.00 86.19 133 TRP A O 1
ATOM 1151 N N . PHE A 1 134 ? 5.788 18.937 -32.749 1.00 88.06 134 PHE A N 1
ATOM 1152 C CA . PHE A 1 134 ? 6.206 18.692 -34.124 1.00 88.06 134 PHE A CA 1
ATOM 1153 C C . PHE A 1 134 ? 6.180 17.206 -34.429 1.00 88.06 134 PHE A C 1
ATOM 1155 O O . PHE A 1 134 ? 6.582 16.382 -33.611 1.00 88.06 134 PHE A O 1
ATOM 1162 N N . GLU A 1 135 ? 5.733 16.874 -35.629 1.00 91.19 135 GLU A N 1
ATOM 1163 C CA . GLU A 1 135 ? 5.781 15.511 -36.128 1.00 91.19 135 GLU A CA 1
ATOM 1164 C C . GLU A 1 135 ? 7.196 15.197 -36.640 1.00 91.19 135 GLU A C 1
ATOM 1166 O O . GLU A 1 135 ? 7.748 15.936 -37.461 1.00 91.19 135 GLU A O 1
ATOM 1171 N N . ILE A 1 136 ? 7.799 14.117 -36.138 1.00 90.88 136 ILE A N 1
ATOM 1172 C CA . ILE A 1 136 ? 9.136 13.657 -36.528 1.00 90.88 136 ILE A CA 1
ATOM 1173 C C . ILE A 1 136 ? 9.141 12.147 -36.773 1.00 90.88 136 ILE A C 1
ATOM 1175 O O . ILE A 1 136 ? 8.477 11.390 -36.069 1.00 90.88 136 ILE A O 1
ATOM 1179 N N . THR A 1 137 ? 9.940 11.692 -37.738 1.00 90.19 137 THR A N 1
ATOM 1180 C CA . THR A 1 137 ? 10.251 10.269 -37.937 1.00 90.19 137 THR A CA 1
ATOM 1181 C C . THR A 1 137 ? 11.707 10.035 -37.569 1.00 90.19 137 THR A C 1
ATOM 1183 O O . THR A 1 137 ? 12.599 10.706 -38.095 1.00 90.19 137 THR A O 1
ATOM 1186 N N . LEU A 1 138 ? 11.952 9.094 -36.661 1.00 86.06 138 LEU A N 1
ATOM 1187 C CA . LEU A 1 138 ? 13.306 8.713 -36.273 1.00 86.06 138 LEU A CA 1
ATOM 1188 C C . LEU A 1 138 ? 13.927 7.816 -37.346 1.00 86.06 138 LEU A C 1
ATOM 1190 O O . LEU A 1 138 ? 13.245 6.994 -37.944 1.00 86.06 138 LEU A O 1
ATOM 1194 N N . TYR A 1 139 ? 15.230 7.959 -37.584 1.00 80.50 139 TYR A N 1
ATOM 1195 C CA . TYR A 1 139 ? 15.958 7.094 -38.524 1.00 80.50 139 TYR A CA 1
ATOM 1196 C C . TYR A 1 139 ? 16.304 5.717 -37.935 1.00 80.50 139 TYR A C 1
ATOM 1198 O O . TYR A 1 139 ? 16.699 4.822 -38.680 1.00 80.50 139 TYR A O 1
ATOM 1206 N N . TYR A 1 140 ? 16.164 5.568 -36.617 1.00 85.06 140 TYR A N 1
ATOM 1207 C CA . TYR A 1 140 ? 16.434 4.356 -35.850 1.00 85.06 140 TYR A CA 1
ATOM 1208 C C . TYR A 1 140 ? 15.329 4.170 -34.799 1.00 85.06 140 TYR A C 1
ATOM 1210 O O . TYR A 1 140 ? 14.680 5.160 -34.439 1.00 85.06 140 TYR A O 1
ATOM 1218 N N . PRO A 1 141 ? 15.100 2.940 -34.305 1.00 89.62 141 PRO A N 1
ATOM 1219 C CA . PRO A 1 141 ? 14.212 2.706 -33.173 1.00 89.62 141 PRO A CA 1
ATOM 1220 C C . PRO A 1 141 ? 14.623 3.513 -31.937 1.00 89.62 141 PRO A C 1
ATOM 1222 O O . PRO A 1 141 ? 15.789 3.873 -31.774 1.00 89.62 141 PRO A O 1
ATOM 1225 N N . VAL A 1 142 ? 13.662 3.775 -31.053 1.00 91.69 142 VAL A N 1
ATOM 1226 C CA . VAL A 1 142 ? 13.946 4.357 -29.736 1.00 91.69 142 VAL A CA 1
ATOM 1227 C C . VAL A 1 142 ? 14.740 3.389 -28.866 1.00 91.69 142 VAL A C 1
ATOM 1229 O O . VAL A 1 142 ? 14.687 2.176 -29.061 1.00 91.69 142 VAL A O 1
ATOM 1232 N N . ASP A 1 143 ? 15.423 3.905 -27.849 1.00 90.38 143 ASP A N 1
ATOM 1233 C CA . ASP A 1 143 ? 16.110 3.058 -26.885 1.00 90.38 143 ASP A CA 1
ATOM 1234 C C . ASP A 1 143 ? 15.127 2.361 -25.935 1.00 90.38 143 ASP A C 1
ATOM 1236 O O . ASP A 1 143 ? 15.369 1.223 -25.543 1.00 90.38 143 ASP A O 1
ATOM 1240 N N . PHE A 1 144 ? 14.019 3.014 -25.561 1.00 93.62 144 PHE A N 1
ATOM 1241 C CA . PHE A 1 144 ? 13.021 2.438 -24.655 1.00 93.62 144 PHE A CA 1
ATOM 1242 C C . PHE A 1 144 ? 11.591 2.869 -24.994 1.00 93.62 144 PHE A C 1
ATOM 1244 O O . PHE A 1 144 ? 11.347 4.015 -25.376 1.00 93.62 144 PHE A O 1
ATOM 1251 N N . PHE A 1 145 ? 10.632 1.961 -24.824 1.00 96.75 145 PHE A N 1
ATOM 1252 C CA . PHE A 1 145 ? 9.207 2.215 -25.060 1.00 96.75 145 PHE A CA 1
ATOM 1253 C C . PHE A 1 145 ? 8.386 2.055 -23.774 1.00 96.75 145 PHE A C 1
ATOM 1255 O O . PHE A 1 145 ? 8.527 1.053 -23.074 1.00 96.75 145 PHE A O 1
ATOM 1262 N N . ILE A 1 146 ? 7.490 3.003 -23.492 1.00 98.00 146 ILE A N 1
ATOM 1263 C CA . ILE A 1 146 ? 6.553 2.947 -22.363 1.00 98.00 146 ILE A CA 1
ATOM 1264 C C . ILE A 1 146 ? 5.135 3.168 -22.871 1.00 98.00 146 ILE A C 1
ATOM 1266 O O . ILE A 1 146 ? 4.812 4.267 -23.305 1.00 98.00 146 ILE A O 1
ATOM 1270 N N . SER A 1 147 ? 4.271 2.165 -22.733 1.00 97.81 147 SER A N 1
ATOM 1271 C CA . SER A 1 147 ? 2.820 2.335 -22.855 1.00 97.81 147 SER A CA 1
ATOM 1272 C C . SER A 1 147 ? 2.209 2.559 -21.478 1.00 97.81 147 SER A C 1
ATOM 1274 O O . SER A 1 147 ? 2.266 1.676 -20.622 1.00 97.81 147 SER A O 1
ATOM 1276 N N . TYR A 1 148 ? 1.670 3.754 -21.242 1.00 97.19 148 TYR A N 1
ATOM 1277 C CA . TYR A 1 148 ? 1.132 4.151 -19.944 1.00 97.19 148 TYR A CA 1
ATOM 1278 C C . TYR A 1 148 ? -0.343 3.761 -19.830 1.00 97.19 148 TYR A C 1
ATOM 1280 O O . TYR A 1 148 ? -1.145 4.134 -20.689 1.00 97.19 148 TYR A O 1
ATOM 1288 N N . HIS A 1 149 ? -0.687 3.038 -18.766 1.00 95.88 149 HIS A N 1
ATOM 1289 C CA . HIS A 1 149 ? -2.021 2.534 -18.454 1.00 95.88 149 HIS A CA 1
ATOM 1290 C C . HIS A 1 149 ? -2.348 2.637 -16.960 1.00 95.88 149 HIS A C 1
ATOM 1292 O O . HIS A 1 149 ? -1.466 2.671 -16.098 1.00 95.88 149 HIS A O 1
ATOM 1298 N N . TYR A 1 150 ? -3.641 2.549 -16.661 1.00 93.31 150 TYR A N 1
ATOM 1299 C CA . TYR A 1 150 ? -4.157 2.173 -15.350 1.00 93.31 150 TYR A CA 1
ATOM 1300 C C . TYR A 1 150 ? -4.880 0.824 -15.443 1.00 93.31 150 TYR A C 1
ATOM 1302 O O . TYR A 1 150 ? -5.472 0.496 -16.465 1.00 93.31 150 TYR A O 1
ATOM 1310 N N . ASN A 1 151 ? -4.881 0.044 -14.362 1.00 91.25 151 ASN A N 1
ATOM 1311 C CA . ASN A 1 151 ? -5.627 -1.216 -14.318 1.00 91.25 151 ASN A CA 1
ATOM 1312 C C . ASN A 1 151 ? -7.036 -1.030 -13.732 1.00 91.25 151 ASN A C 1
ATOM 1314 O O . ASN A 1 151 ? -7.334 -0.072 -13.011 1.00 91.25 151 ASN A O 1
ATOM 1318 N N . ALA A 1 152 ? -7.891 -2.010 -13.989 1.00 89.69 152 ALA A N 1
ATOM 1319 C CA . ALA A 1 152 ? -9.211 -2.181 -13.425 1.00 89.69 152 ALA A CA 1
ATOM 1320 C C . ALA A 1 152 ? -9.404 -3.609 -12.912 1.00 89.69 152 ALA A C 1
ATOM 1322 O O . ALA A 1 152 ? -9.051 -4.591 -13.561 1.00 89.69 152 ALA A O 1
ATOM 1323 N N . ASN A 1 153 ? -10.037 -3.734 -11.750 1.00 86.44 153 ASN A N 1
ATOM 1324 C CA . ASN A 1 153 ? -10.462 -5.022 -11.215 1.00 86.44 153 ASN A CA 1
ATOM 1325 C C . ASN A 1 153 ? -11.838 -4.918 -10.552 1.00 86.44 153 ASN A C 1
ATOM 1327 O O . ASN A 1 153 ? -12.179 -3.870 -9.989 1.00 86.44 153 ASN A O 1
ATOM 1331 N N . ASP A 1 154 ? -12.588 -6.021 -10.591 1.00 84.00 154 ASP A N 1
ATOM 1332 C CA . ASP A 1 154 ? -13.850 -6.186 -9.862 1.00 84.00 154 ASP A CA 1
ATOM 1333 C C . ASP A 1 154 ? -13.617 -6.285 -8.343 1.00 84.00 154 ASP A C 1
ATOM 1335 O O . ASP A 1 154 ? -14.498 -5.950 -7.547 1.00 84.00 154 ASP A O 1
ATOM 1339 N N . ASP A 1 155 ? -12.416 -6.695 -7.922 1.00 80.31 155 ASP A N 1
ATOM 1340 C CA . ASP A 1 155 ? -11.940 -6.523 -6.555 1.00 80.31 155 ASP A CA 1
ATOM 1341 C C . ASP A 1 155 ? -11.400 -5.098 -6.353 1.00 80.31 155 ASP A C 1
ATOM 1343 O O . ASP A 1 155 ? -10.225 -4.792 -6.570 1.00 80.31 155 ASP A O 1
ATOM 1347 N N . TYR A 1 156 ? -12.284 -4.217 -5.884 1.00 80.00 156 TYR A N 1
ATOM 1348 C CA . TYR A 1 156 ? -11.968 -2.819 -5.590 1.00 80.00 156 TYR A CA 1
ATOM 1349 C C . TYR A 1 156 ? -10.969 -2.617 -4.441 1.00 80.00 156 TYR A C 1
ATOM 1351 O O . TYR A 1 156 ? -10.643 -1.467 -4.153 1.00 80.00 156 TYR A O 1
ATOM 1359 N N . SER A 1 157 ? -10.499 -3.666 -3.756 1.00 73.25 157 SER A N 1
ATOM 1360 C CA . SER A 1 157 ? -9.506 -3.539 -2.680 1.00 73.25 157 SER A CA 1
ATOM 1361 C C . SER A 1 157 ? -8.054 -3.512 -3.172 1.00 73.25 157 SER A C 1
ATOM 1363 O O . SER A 1 157 ? -7.169 -3.118 -2.415 1.00 73.25 157 SER A O 1
ATOM 1365 N N . ILE A 1 158 ? -7.799 -3.877 -4.432 1.00 72.69 158 ILE A N 1
ATOM 1366 C CA . ILE A 1 158 ? -6.439 -4.000 -4.968 1.00 72.69 158 ILE A CA 1
ATOM 1367 C C . ILE A 1 158 ? -5.784 -2.619 -5.118 1.00 72.69 158 ILE A C 1
ATOM 1369 O O . ILE A 1 158 ? -6.328 -1.726 -5.763 1.00 72.69 158 ILE A O 1
ATOM 1373 N N . GLN A 1 159 ? -4.589 -2.467 -4.539 1.00 76.62 159 GLN A N 1
ATOM 1374 C CA . GLN A 1 159 ? -3.719 -1.291 -4.662 1.00 76.62 159 GLN A CA 1
ATOM 1375 C C . GLN A 1 159 ? -2.290 -1.763 -4.947 1.00 76.62 159 GLN A C 1
ATOM 1377 O O . GLN A 1 159 ? -1.536 -2.102 -4.028 1.00 76.62 159 GLN A O 1
ATOM 1382 N N . ARG A 1 160 ? -1.916 -1.837 -6.226 1.00 79.25 160 ARG A N 1
ATOM 1383 C CA . ARG A 1 160 ? -0.566 -2.231 -6.650 1.00 79.25 160 ARG A CA 1
ATOM 1384 C C . ARG A 1 160 ? -0.183 -1.627 -7.998 1.00 79.25 160 ARG A C 1
ATOM 1386 O O . ARG A 1 160 ? -1.050 -1.110 -8.695 1.00 79.25 160 ARG A O 1
ATOM 1393 N N . THR A 1 161 ? 1.093 -1.729 -8.344 1.00 83.38 161 THR A N 1
ATOM 1394 C CA . THR A 1 161 ? 1.628 -1.353 -9.659 1.00 83.38 161 THR A CA 1
ATOM 1395 C C . THR A 1 161 ? 2.078 -2.601 -10.396 1.00 83.38 161 THR A C 1
ATOM 1397 O O . THR A 1 161 ? 2.965 -3.295 -9.906 1.00 83.38 161 THR A O 1
ATOM 1400 N N . ASP A 1 162 ? 1.510 -2.872 -11.566 1.00 86.38 162 ASP A N 1
ATOM 1401 C CA . ASP A 1 162 ? 1.935 -3.975 -12.428 1.00 86.38 162 ASP A CA 1
ATOM 1402 C C . ASP A 1 162 ? 2.639 -3.417 -13.671 1.00 86.38 162 ASP A C 1
ATOM 1404 O O . ASP A 1 162 ? 2.320 -2.334 -14.162 1.00 86.38 162 ASP A O 1
ATOM 1408 N N . CYS A 1 163 ? 3.625 -4.139 -14.191 1.00 92.75 163 CYS A N 1
ATOM 1409 C CA . CYS A 1 163 ? 4.232 -3.823 -15.479 1.00 92.75 163 CYS A CA 1
ATOM 1410 C C . CYS A 1 163 ? 4.327 -5.074 -16.332 1.00 92.75 163 CYS A C 1
ATOM 1412 O O . CYS A 1 163 ? 4.599 -6.178 -15.858 1.00 92.75 163 CYS A O 1
ATOM 1414 N N . PHE A 1 164 ? 4.140 -4.886 -17.625 1.00 95.62 164 PHE A N 1
ATOM 1415 C CA . PHE A 1 164 ? 4.136 -5.959 -18.594 1.00 95.62 164 PHE A CA 1
ATOM 1416 C C . PHE A 1 164 ? 5.246 -5.731 -19.593 1.00 95.62 164 PHE A C 1
ATOM 1418 O O . PHE A 1 164 ? 5.477 -4.613 -20.042 1.00 95.62 164 PHE A O 1
ATOM 1425 N N . TYR A 1 165 ? 5.911 -6.811 -19.958 1.00 95.25 165 TYR A N 1
ATOM 1426 C CA . TYR A 1 165 ? 6.871 -6.848 -21.048 1.00 95.25 165 TYR A CA 1
ATOM 1427 C C . TYR A 1 165 ? 6.472 -7.979 -21.991 1.00 95.25 165 TYR A C 1
ATOM 1429 O O . TYR A 1 165 ? 5.600 -8.789 -21.673 1.00 95.25 165 TYR A O 1
ATOM 1437 N N . TRP A 1 166 ? 7.098 -8.049 -23.160 1.00 94.38 166 TRP A N 1
ATOM 1438 C CA . TRP A 1 166 ? 6.866 -9.151 -24.084 1.00 94.38 166 TRP A CA 1
ATOM 1439 C C . TRP A 1 166 ? 8.171 -9.841 -24.469 1.00 94.38 166 TRP A C 1
ATOM 1441 O O . TRP A 1 166 ? 9.156 -9.203 -24.858 1.00 94.38 166 TRP A O 1
ATOM 1451 N N . PHE A 1 167 ? 8.157 -11.169 -24.387 1.00 92.94 167 PHE A N 1
ATOM 1452 C CA . PHE A 1 167 ? 9.234 -12.023 -24.861 1.00 92.94 167 PHE A CA 1
ATOM 1453 C C . PHE A 1 167 ? 8.676 -13.308 -25.477 1.00 92.94 167 PHE A C 1
ATOM 1455 O O . PHE A 1 167 ? 7.716 -13.896 -24.973 1.00 92.94 167 PHE A O 1
ATOM 1462 N N . SER A 1 168 ? 9.289 -13.757 -26.572 1.00 90.56 168 SER A N 1
ATOM 1463 C CA . SER A 1 168 ? 8.990 -15.040 -27.200 1.00 90.56 168 SER A CA 1
ATOM 1464 C C . SER A 1 168 ? 10.278 -15.703 -27.660 1.00 90.56 168 SER A C 1
ATOM 1466 O O . SER A 1 168 ? 10.939 -15.189 -28.558 1.00 90.56 168 SER A O 1
ATOM 1468 N N . GLU A 1 169 ? 10.574 -16.887 -27.119 1.00 89.44 169 GLU A N 1
ATOM 1469 C CA . GLU A 1 169 ? 11.734 -17.696 -27.526 1.00 89.44 169 GLU A CA 1
ATOM 1470 C C . GLU A 1 169 ? 11.778 -17.941 -29.043 1.00 89.44 169 GLU A C 1
ATOM 1472 O O . GLU A 1 169 ? 12.844 -17.946 -29.643 1.00 89.44 169 GLU A O 1
ATOM 1477 N N . ASN A 1 170 ? 10.616 -18.082 -29.692 1.00 87.62 170 ASN A N 1
ATOM 1478 C CA . ASN A 1 170 ? 10.528 -18.322 -31.137 1.00 87.62 170 ASN A CA 1
ATOM 1479 C C . ASN A 1 170 ? 10.896 -17.102 -31.996 1.00 87.62 170 ASN A C 1
ATOM 1481 O O . ASN A 1 170 ? 11.122 -17.257 -33.195 1.00 87.62 170 ASN A O 1
ATOM 1485 N N . GLN A 1 171 ? 10.851 -15.896 -31.427 1.00 83.31 171 GLN A N 1
ATOM 1486 C CA . GLN A 1 171 ? 11.152 -14.643 -32.128 1.00 83.31 171 GLN A CA 1
ATOM 1487 C C . GLN A 1 171 ? 12.459 -14.004 -31.642 1.00 83.31 171 GLN A C 1
ATOM 1489 O O . GLN A 1 171 ? 12.842 -12.978 -32.190 1.00 83.31 171 GLN A O 1
ATOM 1494 N N . TYR A 1 172 ? 13.111 -14.597 -30.638 1.00 87.62 172 TYR A N 1
ATOM 1495 C CA . TYR A 1 172 ? 14.377 -14.141 -30.080 1.00 87.62 172 TYR A CA 1
ATOM 1496 C C . TYR A 1 172 ? 15.555 -14.638 -30.922 1.00 87.62 172 TYR A C 1
ATOM 1498 O O . TYR A 1 172 ? 15.635 -15.823 -31.254 1.00 87.62 172 TYR A O 1
ATOM 1506 N N . ASP A 1 173 ? 16.483 -13.735 -31.231 1.00 84.75 173 ASP A N 1
ATOM 1507 C CA . ASP A 1 173 ? 17.749 -14.052 -31.892 1.00 84.75 173 ASP A CA 1
ATOM 1508 C C . ASP A 1 173 ? 18.921 -13.610 -31.013 1.00 84.75 173 ASP A C 1
ATOM 1510 O O . ASP A 1 173 ? 19.251 -12.430 -30.953 1.00 84.75 173 ASP A O 1
ATOM 1514 N N . GLU A 1 174 ? 19.587 -14.564 -30.359 1.00 85.12 174 GLU A N 1
ATOM 1515 C CA . GLU A 1 174 ? 20.703 -14.299 -29.437 1.00 85.12 174 GLU A CA 1
ATOM 1516 C C . GLU A 1 174 ? 21.893 -13.555 -30.064 1.00 85.12 174 GLU A C 1
ATOM 1518 O O . GLU A 1 174 ? 22.709 -12.990 -29.339 1.00 85.12 174 GLU A O 1
ATOM 1523 N N . ASN A 1 175 ? 22.024 -13.575 -31.396 1.00 83.25 175 ASN A N 1
ATOM 1524 C CA . ASN A 1 175 ? 23.137 -12.931 -32.090 1.00 83.25 175 ASN A CA 1
ATOM 1525 C C . ASN A 1 175 ? 22.820 -11.493 -32.511 1.00 83.25 175 ASN A C 1
ATOM 1527 O O . ASN A 1 175 ? 23.747 -10.749 -32.831 1.00 83.25 175 ASN A O 1
ATOM 1531 N N . ASN A 1 176 ? 21.537 -11.118 -32.541 1.00 82.62 176 ASN A N 1
ATOM 1532 C CA . ASN A 1 176 ? 21.076 -9.832 -33.058 1.00 82.62 176 ASN A CA 1
ATOM 1533 C C . ASN A 1 176 ? 20.299 -9.016 -32.018 1.00 82.62 176 ASN A C 1
ATOM 1535 O O . ASN A 1 176 ? 20.433 -7.798 -32.008 1.00 82.62 176 ASN A O 1
ATOM 1539 N N . ASP A 1 177 ? 19.522 -9.641 -31.134 1.00 83.38 177 ASP A N 1
ATOM 1540 C CA . ASP A 1 177 ? 18.732 -8.938 -30.125 1.00 83.38 177 ASP A CA 1
ATOM 1541 C C . ASP A 1 177 ? 19.615 -8.434 -28.976 1.00 83.38 177 ASP A C 1
ATOM 1543 O O . ASP A 1 177 ? 20.301 -9.204 -28.306 1.00 83.38 177 ASP A O 1
ATOM 1547 N N . LEU A 1 178 ? 19.533 -7.133 -28.684 1.00 79.94 178 LEU A N 1
ATOM 1548 C CA . LEU A 1 178 ? 20.259 -6.509 -27.568 1.00 79.94 178 LEU A CA 1
ATOM 1549 C C . LEU A 1 178 ? 19.679 -6.822 -26.179 1.00 79.94 178 LEU A C 1
ATOM 1551 O O . LEU A 1 178 ? 20.343 -6.558 -25.180 1.00 79.94 178 LEU A O 1
ATOM 1555 N N . THR A 1 179 ? 18.452 -7.350 -26.109 1.00 85.00 179 THR A N 1
ATOM 1556 C CA . THR A 1 179 ? 17.774 -7.689 -24.847 1.00 85.00 179 THR A CA 1
ATOM 1557 C C . THR A 1 179 ? 17.189 -9.092 -24.881 1.00 85.00 179 THR A C 1
ATOM 1559 O O . THR A 1 179 ? 16.383 -9.427 -25.759 1.00 85.00 179 THR A O 1
ATOM 1562 N N . ASN A 1 180 ? 17.545 -9.890 -23.878 1.00 88.56 180 ASN A N 1
ATOM 1563 C CA . ASN A 1 180 ? 16.924 -11.184 -23.603 1.00 88.56 180 ASN A CA 1
ATOM 1564 C C . ASN A 1 180 ? 15.671 -11.021 -22.712 1.00 88.56 180 ASN A C 1
ATOM 1566 O O . ASN A 1 180 ? 15.244 -9.907 -22.402 1.00 88.56 180 ASN A O 1
ATOM 1570 N N . GLU A 1 181 ? 15.043 -12.134 -22.319 1.00 90.12 181 GLU A N 1
ATOM 1571 C CA . GLU A 1 181 ? 13.856 -12.105 -21.452 1.00 90.12 181 GLU A CA 1
ATOM 1572 C C . GLU A 1 181 ? 14.121 -11.430 -20.106 1.00 90.12 181 GLU A C 1
ATOM 1574 O O . GLU A 1 181 ? 13.302 -10.638 -19.643 1.00 90.12 181 GLU A O 1
ATOM 1579 N N . GLU A 1 182 ? 15.268 -11.720 -19.496 1.00 86.81 182 GLU A N 1
ATOM 1580 C CA . GLU A 1 182 ? 15.624 -11.208 -18.180 1.00 86.81 182 GLU A CA 1
ATOM 1581 C C . GLU A 1 182 ? 15.873 -9.698 -18.227 1.00 86.81 182 GLU A C 1
ATOM 1583 O O . GLU A 1 182 ? 15.373 -8.984 -17.367 1.00 86.81 182 GLU A O 1
ATOM 1588 N N . ASP A 1 183 ? 16.518 -9.176 -19.274 1.00 86.75 183 ASP A N 1
ATOM 1589 C CA . ASP A 1 183 ? 16.685 -7.726 -19.457 1.00 86.75 183 ASP A CA 1
ATOM 1590 C C . ASP A 1 183 ? 15.325 -7.007 -19.522 1.00 86.75 183 ASP A C 1
ATOM 1592 O O . ASP A 1 183 ? 15.106 -5.986 -18.864 1.00 86.75 183 ASP A O 1
ATOM 1596 N N . ARG A 1 184 ? 14.371 -7.566 -20.282 1.00 89.12 184 ARG A N 1
ATOM 1597 C CA . ARG A 1 184 ? 13.019 -6.998 -20.443 1.00 89.12 184 ARG A CA 1
ATOM 1598 C C . ARG A 1 184 ? 12.202 -7.108 -19.159 1.00 89.12 184 ARG A C 1
ATOM 1600 O O . ARG A 1 184 ? 11.489 -6.170 -18.794 1.00 89.12 184 ARG A O 1
ATOM 1607 N N . ARG A 1 185 ? 12.322 -8.236 -18.459 1.00 88.81 185 ARG A N 1
ATOM 1608 C CA . ARG A 1 185 ? 11.721 -8.451 -17.142 1.00 88.81 185 ARG A CA 1
ATOM 1609 C C . ARG A 1 185 ? 12.264 -7.454 -16.122 1.00 88.81 185 ARG A C 1
ATOM 1611 O O . ARG A 1 185 ? 11.477 -6.867 -15.384 1.00 88.81 185 ARG A O 1
ATOM 1618 N N . ASN A 1 186 ? 13.571 -7.225 -16.117 1.00 84.31 186 ASN A N 1
ATOM 1619 C CA . ASN A 1 186 ? 14.244 -6.316 -15.194 1.00 84.31 186 ASN A CA 1
ATOM 1620 C C . ASN A 1 186 ? 13.861 -4.857 -15.452 1.00 84.31 186 ASN A C 1
ATOM 1622 O O . ASN A 1 186 ? 13.575 -4.119 -14.510 1.00 84.31 186 ASN A O 1
ATOM 1626 N N . ALA A 1 187 ? 13.713 -4.454 -16.715 1.00 88.94 187 ALA A N 1
ATOM 1627 C CA . ALA A 1 187 ? 13.166 -3.141 -17.040 1.00 88.94 187 ALA A CA 1
ATOM 1628 C C . ALA A 1 187 ? 11.744 -2.940 -16.478 1.00 88.94 187 ALA A C 1
ATOM 1630 O O . ALA A 1 187 ? 11.451 -1.905 -15.877 1.00 88.94 187 ALA A O 1
ATOM 1631 N N . ALA A 1 188 ? 10.868 -3.944 -16.605 1.00 90.44 188 ALA A N 1
ATOM 1632 C CA . ALA A 1 188 ? 9.533 -3.899 -16.006 1.00 90.44 188 ALA A CA 1
ATOM 1633 C C . ALA A 1 188 ? 9.580 -3.874 -14.464 1.00 90.44 188 ALA A C 1
ATOM 1635 O O . ALA A 1 188 ? 8.814 -3.137 -13.843 1.00 90.44 188 ALA A O 1
ATOM 1636 N N . LEU A 1 189 ? 10.490 -4.629 -13.840 1.00 84.56 189 LEU A N 1
ATOM 1637 C CA . LEU A 1 189 ? 10.665 -4.646 -12.384 1.00 84.56 189 LEU A CA 1
ATOM 1638 C C . LEU A 1 189 ? 11.134 -3.301 -11.830 1.00 84.56 189 LEU A C 1
ATOM 1640 O O . LEU A 1 189 ? 10.539 -2.829 -10.862 1.00 84.56 189 LEU A O 1
ATOM 1644 N N . HIS A 1 190 ? 12.117 -2.651 -12.464 1.00 84.56 190 HIS A N 1
ATOM 1645 C CA . HIS A 1 190 ? 12.560 -1.320 -12.046 1.00 84.56 190 HIS A CA 1
ATOM 1646 C C . HIS A 1 190 ? 11.396 -0.330 -12.015 1.00 84.56 190 HIS A C 1
ATOM 1648 O O . HIS A 1 190 ? 11.270 0.448 -11.071 1.00 84.56 190 HIS A O 1
ATOM 1654 N N . ILE A 1 191 ? 10.511 -0.375 -13.012 1.00 89.31 191 ILE A N 1
ATOM 1655 C CA . ILE A 1 191 ? 9.353 0.519 -13.051 1.00 89.31 191 ILE A CA 1
ATOM 1656 C C . ILE A 1 191 ? 8.377 0.204 -11.914 1.00 89.31 191 ILE A C 1
ATOM 1658 O O . ILE A 1 191 ? 7.979 1.120 -11.193 1.00 89.31 191 ILE A O 1
ATOM 1662 N N . VAL A 1 192 ? 8.046 -1.074 -11.688 1.00 85.38 192 VAL A N 1
ATOM 1663 C CA . VAL A 1 192 ? 7.192 -1.488 -10.559 1.00 85.38 192 VAL A CA 1
ATOM 1664 C C . VAL A 1 192 ? 7.764 -0.999 -9.229 1.00 85.38 192 VAL A C 1
ATOM 1666 O O . VAL A 1 192 ? 7.035 -0.405 -8.430 1.00 85.38 192 VAL A O 1
ATOM 1669 N N . GLN A 1 193 ? 9.055 -1.228 -8.989 1.00 79.25 193 GLN A N 1
ATOM 1670 C CA . GLN A 1 193 ? 9.733 -0.889 -7.739 1.00 79.25 193 GLN A CA 1
ATOM 1671 C C . GLN A 1 193 ? 9.774 0.624 -7.501 1.00 79.25 193 GLN A C 1
ATOM 1673 O O . GLN A 1 193 ? 9.409 1.089 -6.417 1.00 79.25 193 GLN A O 1
ATOM 1678 N N . GLN A 1 194 ? 10.172 1.403 -8.510 1.00 85.19 194 GLN A N 1
ATOM 1679 C CA . GLN A 1 194 ? 10.336 2.846 -8.355 1.00 85.19 194 GLN A CA 1
ATOM 1680 C C . GLN A 1 194 ? 9.001 3.587 -8.298 1.00 85.19 194 GLN A C 1
ATOM 1682 O O . GLN A 1 194 ? 8.877 4.506 -7.492 1.00 85.19 194 GLN A O 1
ATOM 1687 N N . ILE A 1 195 ? 7.982 3.176 -9.066 1.00 85.56 195 ILE A N 1
ATOM 1688 C CA . ILE A 1 195 ? 6.624 3.713 -8.887 1.00 85.56 195 ILE A CA 1
ATOM 1689 C C . ILE A 1 195 ? 6.150 3.396 -7.470 1.00 85.56 195 ILE A C 1
ATOM 1691 O O . ILE A 1 195 ? 5.821 4.313 -6.722 1.00 85.56 195 ILE A O 1
ATOM 1695 N N . SER A 1 196 ? 6.180 2.120 -7.070 1.00 80.12 196 SER A N 1
ATOM 1696 C CA . SER A 1 196 ? 5.671 1.690 -5.761 1.00 80.12 196 SER A CA 1
ATOM 1697 C C . SER A 1 196 ? 6.335 2.444 -4.613 1.00 80.12 196 SER A C 1
ATOM 1699 O O . SER A 1 196 ? 5.653 2.872 -3.688 1.00 80.12 196 SER A O 1
ATOM 1701 N N . LYS A 1 197 ? 7.646 2.695 -4.691 1.00 74.94 197 LYS A N 1
ATOM 1702 C CA . LYS A 1 197 ? 8.359 3.537 -3.726 1.00 74.94 197 LYS A CA 1
ATOM 1703 C C . LYS A 1 197 ? 7.757 4.934 -3.594 1.00 74.94 197 LYS A C 1
ATOM 1705 O O . LYS A 1 197 ? 7.595 5.412 -2.473 1.00 74.94 197 LYS A O 1
ATOM 1710 N N . GLN A 1 198 ? 7.482 5.596 -4.714 1.00 78.81 198 GLN A N 1
ATOM 1711 C CA . GLN A 1 198 ? 7.039 6.989 -4.720 1.00 78.81 198 GLN A CA 1
ATOM 1712 C C . GLN A 1 198 ? 5.582 7.149 -4.278 1.00 78.81 198 GLN A C 1
ATOM 1714 O O . GLN A 1 198 ? 5.170 8.249 -3.931 1.00 78.81 198 GLN A O 1
ATOM 1719 N N . VAL A 1 199 ? 4.802 6.063 -4.246 1.00 74.44 199 VAL A N 1
ATOM 1720 C CA . VAL A 1 199 ? 3.386 6.076 -3.845 1.00 74.44 199 VAL A CA 1
ATOM 1721 C C . VAL A 1 199 ? 3.074 5.257 -2.579 1.00 74.44 199 VAL A C 1
ATOM 1723 O O . VAL A 1 199 ? 1.910 5.114 -2.201 1.00 74.44 199 VAL A O 1
ATOM 1726 N N . GLN A 1 200 ? 4.092 4.751 -1.873 1.00 70.00 200 GLN A N 1
ATOM 1727 C CA . GLN A 1 200 ? 3.931 3.963 -0.644 1.00 70.00 200 GLN A CA 1
ATOM 1728 C C . GLN A 1 200 ? 3.879 4.796 0.640 1.00 70.00 200 GLN A C 1
ATOM 1730 O O . GLN A 1 200 ? 4.778 5.576 0.944 1.00 70.00 200 GLN A O 1
ATOM 1735 N N . ASN A 1 201 ? 2.890 4.495 1.485 1.00 61.03 201 ASN A N 1
ATOM 1736 C CA . ASN A 1 201 ? 2.717 5.023 2.843 1.00 61.03 201 ASN A CA 1
ATOM 1737 C C . ASN A 1 201 ? 2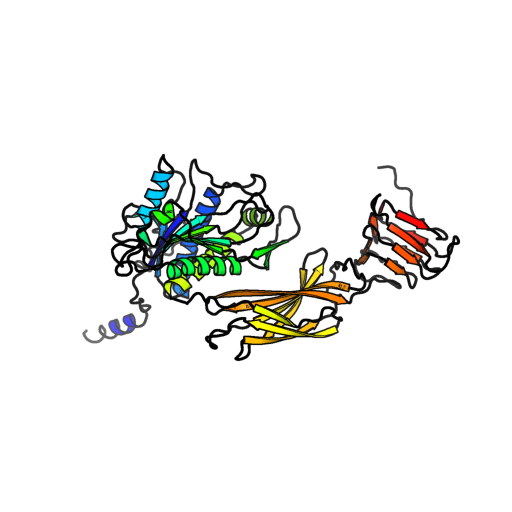.641 6.553 2.924 1.00 61.03 201 ASN A C 1
ATOM 1739 O O . ASN A 1 201 ? 3.228 7.173 3.817 1.00 61.03 201 ASN A O 1
ATOM 1743 N N . ILE A 1 202 ? 1.893 7.157 2.009 1.00 57.75 202 ILE A N 1
ATOM 1744 C CA . ILE A 1 202 ? 1.787 8.605 1.883 1.00 57.75 202 ILE A CA 1
ATOM 1745 C C . ILE A 1 202 ? 0.409 9.060 2.329 1.00 57.75 202 ILE A C 1
ATOM 1747 O O . ILE A 1 202 ? -0.610 8.468 1.993 1.00 57.75 202 ILE A O 1
ATOM 1751 N N . TYR A 1 203 ? 0.372 10.113 3.135 1.00 56.81 203 TYR A N 1
ATOM 1752 C CA . TYR A 1 203 ? -0.885 10.702 3.564 1.00 56.81 203 TYR A CA 1
ATOM 1753 C C . TYR A 1 203 ? -1.407 11.655 2.500 1.00 56.81 203 TYR A C 1
ATOM 1755 O O . TYR A 1 203 ? -0.832 12.719 2.281 1.00 56.81 203 TYR A O 1
ATOM 1763 N N . VAL A 1 204 ? -2.535 11.293 1.895 1.00 56.75 204 VAL A N 1
ATOM 1764 C CA . VAL A 1 204 ? -3.255 12.161 0.966 1.00 56.75 204 VAL A CA 1
ATOM 1765 C C . VAL A 1 204 ? -4.249 12.987 1.776 1.00 56.75 204 VAL A C 1
ATOM 1767 O O . VAL A 1 204 ? -5.157 12.447 2.419 1.00 56.75 204 VAL A O 1
ATOM 1770 N N . GLN A 1 205 ? -4.060 14.308 1.784 1.00 55.53 205 GLN A N 1
ATOM 1771 C CA . GLN A 1 205 ? -5.034 15.236 2.355 1.00 55.53 205 GLN A CA 1
ATOM 1772 C C . GLN A 1 205 ? -6.116 15.516 1.314 1.00 55.53 205 GLN A C 1
ATOM 1774 O O . GLN A 1 205 ? -5.806 15.936 0.205 1.00 55.53 205 GLN A O 1
ATOM 1779 N N . TYR A 1 206 ? -7.383 15.270 1.661 1.00 54.88 206 TYR A N 1
ATOM 1780 C CA . TYR A 1 206 ? -8.514 15.573 0.784 1.00 54.88 206 TYR A CA 1
ATOM 1781 C C . TYR A 1 206 ? -9.271 16.798 1.309 1.00 54.88 206 TYR A C 1
ATOM 1783 O O . TYR A 1 206 ? -10.009 16.669 2.286 1.00 54.88 206 TYR A O 1
ATOM 1791 N N . PRO A 1 207 ? -9.119 17.983 0.699 1.00 43.72 207 PRO A N 1
ATOM 1792 C CA . PRO A 1 207 ? -9.731 19.195 1.236 1.00 43.72 207 PRO A CA 1
ATOM 1793 C C . PRO A 1 207 ? -11.253 19.266 1.031 1.00 43.72 207 PRO A C 1
ATOM 1795 O O . PRO A 1 207 ? -11.923 19.981 1.774 1.00 43.72 207 PRO A O 1
ATOM 1798 N N . ALA A 1 208 ? -11.826 18.510 0.085 1.00 44.72 208 ALA A N 1
ATOM 1799 C CA . ALA A 1 208 ? -13.206 18.742 -0.346 1.00 44.72 208 ALA A CA 1
ATOM 1800 C C . ALA A 1 208 ? -14.289 17.896 0.356 1.00 44.72 208 ALA A C 1
ATOM 1802 O O . ALA A 1 208 ? -15.429 18.346 0.406 1.00 44.72 208 ALA A O 1
ATOM 1803 N N . GLU A 1 209 ? -14.001 16.709 0.916 1.00 42.75 209 GLU A N 1
ATOM 1804 C CA . GLU A 1 209 ? -15.092 15.837 1.417 1.00 42.75 209 GLU A CA 1
ATOM 1805 C C . GLU A 1 209 ? -14.700 14.709 2.410 1.00 42.75 209 GLU A C 1
ATOM 1807 O O . GLU A 1 209 ? -15.516 13.830 2.689 1.00 42.75 209 GLU A O 1
ATOM 1812 N N . GLY A 1 210 ? -13.491 14.682 2.995 1.00 49.12 210 GLY A N 1
ATOM 1813 C CA . GLY A 1 210 ? -13.129 13.574 3.895 1.00 49.12 210 GLY A CA 1
ATOM 1814 C C . GLY A 1 210 ? -11.833 13.721 4.684 1.00 49.12 210 GLY A C 1
ATOM 1815 O O . GLY A 1 210 ? -10.976 14.538 4.370 1.00 49.12 210 GLY A O 1
ATOM 1816 N N . SER A 1 211 ? -11.696 12.891 5.720 1.00 49.38 211 SER A N 1
ATOM 1817 C CA . SER A 1 211 ? -10.464 12.735 6.494 1.00 49.38 211 SER A CA 1
ATOM 1818 C C . SER A 1 211 ? -9.293 12.348 5.587 1.00 49.38 211 SER A C 1
ATOM 1820 O O . SER A 1 211 ? -9.466 11.567 4.643 1.00 49.38 211 SER A O 1
ATOM 1822 N N . SER A 1 212 ? -8.100 12.864 5.899 1.00 54.19 212 SER A N 1
ATOM 1823 C CA . SER A 1 212 ? -6.845 12.394 5.308 1.00 54.19 212 SER A CA 1
ATOM 1824 C C . SER A 1 212 ? -6.773 10.871 5.384 1.00 54.19 212 SER A C 1
ATOM 1826 O O . SER A 1 212 ? -7.168 10.281 6.392 1.00 54.19 212 SER A O 1
ATOM 1828 N N . PHE A 1 213 ? -6.273 10.234 4.333 1.00 53.12 213 PHE A N 1
ATOM 1829 C CA . PHE A 1 213 ? -6.128 8.782 4.296 1.00 53.12 213 PHE A CA 1
ATOM 1830 C C . PHE A 1 213 ? -4.696 8.403 3.941 1.00 53.12 213 PHE A C 1
ATOM 1832 O O . PHE A 1 213 ? -3.995 9.134 3.241 1.00 53.12 213 PHE A O 1
ATOM 1839 N N . LEU A 1 214 ? -4.260 7.266 4.476 1.00 56.62 214 LEU A N 1
ATOM 1840 C CA . LEU A 1 214 ? -2.994 6.661 4.105 1.00 56.62 214 LEU A CA 1
ATOM 1841 C C . LEU A 1 214 ? -3.187 5.971 2.755 1.00 56.62 214 LEU A C 1
ATOM 1843 O O . LEU A 1 214 ? -3.935 5.002 2.659 1.00 56.62 214 LEU A O 1
ATOM 1847 N N . PHE A 1 215 ? -2.517 6.480 1.734 1.00 60.09 215 PHE A N 1
ATOM 1848 C CA . PHE A 1 215 ? -2.388 5.853 0.434 1.00 60.09 215 PHE A CA 1
ATOM 1849 C C . PHE A 1 215 ? -1.098 5.037 0.404 1.00 60.09 215 PHE A C 1
ATOM 1851 O O . PHE A 1 215 ? -0.036 5.521 0.799 1.00 60.09 215 PHE A O 1
ATOM 1858 N N . SER A 1 216 ? -1.182 3.778 -0.005 1.00 62.00 216 SER A N 1
ATOM 1859 C CA . SER A 1 216 ? -0.004 2.929 -0.129 1.00 62.00 216 SER A CA 1
ATOM 1860 C C . SER A 1 216 ? -0.263 1.846 -1.156 1.00 62.00 216 SER A C 1
ATOM 1862 O O . SER A 1 216 ? -1.224 1.093 -1.022 1.00 62.00 216 SER A O 1
ATOM 1864 N N . THR A 1 217 ? 0.596 1.736 -2.163 1.00 63.22 217 THR A N 1
ATOM 1865 C CA . THR A 1 217 ? 0.542 0.608 -3.091 1.00 63.22 217 THR A CA 1
ATOM 1866 C C . THR A 1 217 ? 1.500 -0.490 -2.679 1.00 63.22 217 THR A C 1
ATOM 1868 O O . THR A 1 217 ? 2.614 -0.263 -2.214 1.00 63.22 217 THR A O 1
ATOM 1871 N N . THR A 1 218 ? 1.083 -1.726 -2.888 1.00 59.88 218 THR A N 1
ATOM 1872 C CA . THR A 1 218 ? 2.008 -2.859 -2.841 1.00 59.88 218 THR A CA 1
ATOM 1873 C C . THR A 1 218 ? 2.756 -2.968 -4.173 1.00 59.88 218 THR A C 1
ATOM 1875 O O . THR A 1 218 ? 2.163 -2.670 -5.211 1.00 59.88 218 THR A O 1
ATOM 1878 N N . PRO A 1 219 ? 4.037 -3.375 -4.199 1.00 64.69 219 PRO A N 1
ATOM 1879 C CA . PRO A 1 219 ? 4.684 -3.716 -5.459 1.00 64.69 219 PRO A CA 1
ATOM 1880 C C . PRO A 1 219 ? 3.911 -4.856 -6.124 1.00 64.69 219 PRO A C 1
ATOM 1882 O O . PRO A 1 219 ? 3.605 -5.860 -5.475 1.00 64.69 219 PRO A O 1
ATOM 1885 N N . GLY A 1 220 ? 3.531 -4.673 -7.385 1.00 68.12 220 GLY A N 1
ATOM 1886 C CA . GLY A 1 220 ? 2.903 -5.719 -8.182 1.00 68.12 220 GLY A CA 1
ATOM 1887 C C . GLY A 1 220 ? 3.947 -6.551 -8.917 1.00 68.12 220 GLY A C 1
ATOM 1888 O O . GLY A 1 220 ? 5.019 -6.839 -8.389 1.00 68.12 220 GLY A O 1
ATOM 1889 N N . SER A 1 221 ? 3.613 -7.010 -10.118 1.00 75.75 221 SER A N 1
ATOM 1890 C CA . SER A 1 221 ? 4.414 -7.989 -10.859 1.00 75.75 221 SER A CA 1
ATOM 1891 C C . SER A 1 221 ? 4.983 -7.426 -12.157 1.00 75.75 221 SER A C 1
ATOM 1893 O O . SER A 1 221 ? 4.349 -6.608 -12.817 1.00 75.75 221 SER A O 1
ATOM 1895 N N . ALA A 1 222 ? 6.148 -7.940 -12.560 1.00 84.62 222 ALA A N 1
ATOM 1896 C CA . ALA A 1 222 ? 6.627 -7.870 -13.936 1.00 84.62 222 ALA A CA 1
ATOM 1897 C C . ALA A 1 222 ? 6.178 -9.129 -14.690 1.00 84.62 222 ALA A C 1
ATOM 1899 O O . ALA A 1 222 ? 6.607 -10.237 -14.357 1.00 84.62 222 ALA A O 1
ATOM 1900 N N . VAL A 1 223 ? 5.306 -8.979 -15.687 1.00 87.75 223 VAL A N 1
ATOM 1901 C CA . VAL A 1 223 ? 4.617 -10.108 -16.331 1.00 87.75 223 VAL A CA 1
ATOM 1902 C C . VAL A 1 223 ? 4.909 -10.150 -17.831 1.00 87.75 223 VAL A C 1
ATOM 1904 O O . VAL A 1 223 ? 4.677 -9.176 -18.543 1.00 87.75 223 VAL A O 1
ATOM 1907 N N . ASN A 1 224 ? 5.362 -11.303 -18.335 1.00 93.88 224 ASN A N 1
ATOM 1908 C CA . ASN A 1 224 ? 5.446 -11.540 -19.777 1.00 93.88 224 ASN A CA 1
ATOM 1909 C C . ASN A 1 224 ? 4.021 -11.651 -20.349 1.00 93.88 224 ASN A C 1
ATOM 1911 O O . ASN A 1 224 ? 3.232 -12.490 -19.906 1.00 93.88 224 ASN A O 1
ATOM 1915 N N . SER A 1 225 ? 3.647 -10.783 -21.286 1.00 93.50 225 SER A N 1
ATOM 1916 C CA . SER A 1 225 ? 2.286 -10.697 -21.820 1.00 93.50 225 SER A CA 1
ATOM 1917 C C . SER A 1 225 ? 2.249 -10.337 -23.295 1.00 93.50 225 SER A C 1
ATOM 1919 O O . SER A 1 225 ? 3.056 -9.570 -23.805 1.00 93.50 225 SER A O 1
ATOM 1921 N N . ASN A 1 226 ? 1.255 -10.875 -23.998 1.00 92.94 226 ASN A N 1
ATOM 1922 C CA . ASN A 1 226 ? 1.100 -10.761 -25.448 1.00 92.94 226 ASN A CA 1
ATOM 1923 C C . ASN A 1 226 ? 0.344 -9.497 -25.896 1.00 92.94 226 ASN A C 1
ATOM 1925 O O . ASN A 1 226 ? -0.335 -9.531 -26.927 1.00 92.94 226 ASN A O 1
ATOM 1929 N N . PHE A 1 227 ? 0.454 -8.394 -25.147 1.00 94.69 227 PHE A N 1
ATOM 1930 C CA . PHE A 1 227 ? -0.160 -7.125 -25.532 1.00 94.69 227 PHE A CA 1
ATOM 1931 C C . PHE A 1 227 ? 0.319 -6.705 -26.920 1.00 94.69 227 PHE A C 1
ATOM 1933 O O . PHE A 1 227 ? 1.515 -6.688 -27.213 1.00 94.69 227 PHE A O 1
ATOM 1940 N N . GLN A 1 228 ? -0.632 -6.373 -27.792 1.00 94.19 228 GLN A N 1
ATOM 1941 C CA . GLN A 1 228 ? -0.356 -6.207 -29.216 1.00 94.19 228 GLN A CA 1
ATOM 1942 C C . GLN A 1 228 ? 0.654 -5.087 -29.503 1.00 94.19 228 GLN A C 1
ATOM 1944 O O . GLN A 1 228 ? 1.461 -5.236 -30.418 1.00 94.19 228 GLN A O 1
ATOM 1949 N N . VAL A 1 229 ? 0.633 -3.998 -28.724 1.00 95.00 229 VAL A N 1
ATOM 1950 C CA . VAL A 1 229 ? 1.598 -2.895 -28.862 1.00 95.00 229 VAL A CA 1
ATOM 1951 C C . VAL A 1 229 ? 3.024 -3.358 -28.549 1.00 95.00 229 VAL A C 1
ATOM 1953 O O . VAL A 1 229 ? 3.914 -3.118 -29.357 1.00 95.00 229 VAL A O 1
ATOM 1956 N N . LEU A 1 230 ? 3.223 -4.130 -27.472 1.00 95.12 230 LEU A N 1
ATOM 1957 C CA . LEU A 1 230 ? 4.528 -4.685 -27.090 1.00 95.12 230 LEU A CA 1
ATOM 1958 C C . LEU A 1 230 ? 5.024 -5.731 -28.094 1.00 95.12 230 LEU A C 1
ATOM 1960 O O . LEU A 1 230 ? 6.187 -5.724 -28.480 1.00 95.12 230 LEU A O 1
ATOM 1964 N N . ARG A 1 231 ? 4.131 -6.599 -28.582 1.00 92.56 231 ARG A N 1
ATOM 1965 C CA . ARG A 1 231 ? 4.462 -7.623 -29.587 1.00 92.56 231 ARG A CA 1
ATOM 1966 C C . ARG A 1 231 ? 4.876 -7.032 -30.941 1.00 92.56 231 ARG A C 1
ATOM 1968 O O . ARG A 1 231 ? 5.581 -7.685 -31.705 1.00 92.56 231 ARG A O 1
ATOM 1975 N N . ASN A 1 232 ? 4.394 -5.834 -31.265 1.00 93.56 232 ASN A N 1
ATOM 1976 C CA . ASN A 1 232 ? 4.725 -5.140 -32.510 1.00 93.56 232 ASN A CA 1
ATOM 1977 C C . ASN A 1 232 ? 6.041 -4.349 -32.427 1.00 93.56 232 ASN A C 1
ATOM 1979 O O . ASN A 1 232 ? 6.492 -3.826 -33.451 1.00 93.56 232 ASN A O 1
ATOM 1983 N N . LEU A 1 233 ? 6.654 -4.247 -31.246 1.00 92.56 233 LEU A N 1
ATOM 1984 C CA . LEU A 1 233 ? 7.992 -3.684 -31.109 1.00 92.56 233 LEU A CA 1
ATOM 1985 C C . LEU A 1 233 ? 9.009 -4.605 -31.784 1.00 92.56 233 LEU A C 1
ATOM 1987 O O . LEU A 1 233 ? 8.910 -5.833 -31.719 1.00 92.56 233 LEU A O 1
ATOM 1991 N N . LYS A 1 234 ? 9.989 -4.001 -32.450 1.00 88.62 234 LYS A N 1
ATOM 1992 C CA . LYS A 1 234 ? 11.105 -4.721 -33.049 1.00 88.62 234 LYS A CA 1
ATOM 1993 C C . LYS A 1 234 ? 12.251 -4.768 -32.054 1.00 88.62 234 LYS A C 1
ATOM 1995 O O . LYS A 1 234 ? 12.738 -3.735 -31.600 1.00 88.62 234 LYS A O 1
ATOM 2000 N N . TYR A 1 235 ? 12.673 -5.982 -31.747 1.00 83.12 235 TYR A N 1
ATOM 2001 C CA . TYR A 1 235 ? 13.904 -6.261 -31.025 1.00 83.12 235 TYR A CA 1
ATOM 2002 C C . TYR A 1 235 ? 14.950 -6.698 -32.059 1.00 83.12 235 TYR A C 1
ATOM 2004 O O . TYR A 1 235 ? 14.588 -7.220 -33.116 1.00 83.12 235 TYR A O 1
ATOM 2012 N N . GLY A 1 236 ? 16.205 -6.336 -31.818 1.00 69.81 236 GLY A N 1
ATOM 2013 C CA . GLY A 1 236 ? 17.284 -6.429 -32.798 1.00 69.81 236 GLY A CA 1
ATOM 2014 C C . GLY A 1 236 ? 18.493 -5.610 -32.355 1.00 69.81 236 GLY A C 1
ATOM 2015 O O . GLY A 1 236 ? 18.571 -5.210 -31.189 1.00 69.81 236 GLY A O 1
ATOM 2016 N N . ASP A 1 237 ? 19.418 -5.361 -33.282 1.00 65.12 237 ASP A N 1
ATOM 2017 C CA . ASP A 1 237 ? 20.665 -4.639 -33.013 1.00 65.12 237 ASP A CA 1
ATOM 2018 C C . ASP A 1 237 ? 20.433 -3.121 -32.873 1.00 65.12 237 ASP A C 1
ATOM 2020 O O . ASP A 1 237 ? 19.319 -2.628 -33.049 1.00 65.12 237 ASP A O 1
ATOM 2024 N N . TYR A 1 238 ? 21.495 -2.350 -32.614 1.00 58.94 238 TYR A N 1
ATOM 2025 C CA . TYR A 1 238 ? 21.424 -0.889 -32.426 1.00 58.94 238 TYR A CA 1
ATOM 2026 C C . TYR A 1 238 ? 20.829 -0.117 -33.621 1.00 58.94 238 TYR A C 1
ATOM 2028 O O . TYR A 1 238 ? 20.541 1.071 -33.504 1.00 58.94 238 TYR A O 1
ATOM 2036 N N . VAL A 1 239 ? 20.691 -0.755 -34.788 1.00 66.69 239 VAL A N 1
ATOM 2037 C CA . VAL A 1 239 ? 20.134 -0.154 -36.006 1.00 66.69 239 VAL A CA 1
ATOM 2038 C C . VAL A 1 239 ? 18.686 -0.592 -36.231 1.00 66.69 239 VAL A C 1
ATOM 2040 O O . VAL A 1 239 ? 17.914 0.130 -36.864 1.00 66.69 239 VAL A O 1
ATOM 2043 N N . THR A 1 240 ? 18.310 -1.775 -35.746 1.00 65.19 240 THR A N 1
ATOM 2044 C CA . THR A 1 240 ? 17.076 -2.464 -36.140 1.00 65.19 240 THR A CA 1
ATOM 2045 C C . THR A 1 240 ? 16.111 -2.750 -34.994 1.00 65.19 240 THR A C 1
ATOM 2047 O O . THR A 1 240 ? 14.950 -3.066 -35.276 1.00 65.19 240 THR A O 1
ATOM 2050 N N . GLY A 1 241 ? 16.537 -2.597 -33.735 1.00 73.62 241 GLY A N 1
ATOM 2051 C CA . GLY A 1 241 ? 15.714 -2.889 -32.567 1.00 73.62 241 GLY A CA 1
ATOM 2052 C C . GLY A 1 241 ? 15.815 -1.893 -31.417 1.00 73.62 241 GLY A C 1
ATOM 2053 O O . GLY A 1 241 ? 16.724 -1.073 -31.336 1.00 73.62 241 GLY A O 1
ATOM 2054 N N . ILE A 1 242 ? 14.838 -1.988 -30.516 1.00 79.56 242 ILE A N 1
ATOM 2055 C CA . ILE A 1 242 ? 14.767 -1.199 -29.283 1.00 79.56 242 ILE A CA 1
ATOM 2056 C C . ILE A 1 242 ? 15.791 -1.732 -28.270 1.00 79.56 242 ILE A C 1
ATOM 2058 O O . ILE A 1 242 ? 15.686 -2.876 -27.818 1.00 79.56 242 ILE A O 1
ATOM 2062 N N . GLU A 1 243 ? 16.771 -0.897 -27.907 1.00 76.94 243 GLU A N 1
ATOM 2063 C CA . GLU A 1 243 ? 17.974 -1.294 -27.151 1.00 76.94 243 GLU A CA 1
ATOM 2064 C C . GLU A 1 243 ? 17.690 -1.757 -25.716 1.00 76.94 243 GLU A C 1
ATOM 2066 O O . GLU A 1 243 ? 18.369 -2.653 -25.224 1.00 76.94 243 GLU A O 1
ATOM 2071 N N . LYS A 1 244 ? 16.745 -1.130 -25.010 1.00 78.94 244 LYS A N 1
ATOM 2072 C CA . LYS A 1 244 ? 16.488 -1.361 -23.574 1.00 78.94 244 LYS A CA 1
ATOM 2073 C C . LYS A 1 244 ? 15.150 -2.035 -23.295 1.00 78.94 244 LYS A C 1
ATOM 2075 O O . LYS A 1 244 ? 14.810 -2.289 -22.144 1.00 78.94 244 LYS A O 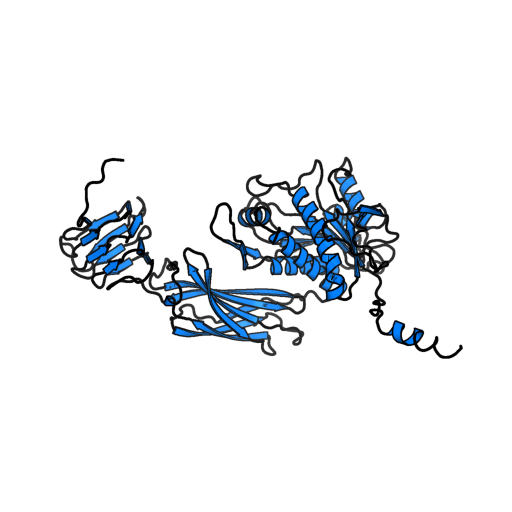1
ATOM 2080 N N . GLY A 1 245 ? 14.410 -2.365 -24.346 1.00 84.00 245 GLY A N 1
ATOM 2081 C CA . GLY A 1 245 ? 13.125 -3.037 -24.265 1.00 84.00 245 GLY A CA 1
ATOM 2082 C C . GLY A 1 245 ? 11.921 -2.097 -24.245 1.00 84.00 245 GLY A C 1
ATOM 2083 O O . GLY A 1 245 ? 12.019 -0.893 -24.471 1.00 84.00 245 GLY A O 1
ATOM 2084 N N . GLY A 1 246 ? 10.747 -2.679 -24.017 1.00 91.81 246 GLY A N 1
ATOM 2085 C CA . GLY A 1 246 ? 9.490 -1.946 -23.981 1.00 91.81 246 GLY A CA 1
ATOM 2086 C C . GLY A 1 246 ? 8.568 -2.514 -22.921 1.00 91.81 246 GLY A C 1
ATOM 2087 O O . GLY A 1 246 ? 8.478 -3.737 -22.768 1.00 91.81 246 GLY A O 1
ATOM 2088 N N . VAL A 1 247 ? 7.895 -1.621 -22.207 1.00 96.19 247 VAL A N 1
ATOM 2089 C CA . VAL A 1 247 ? 6.994 -1.965 -21.112 1.00 96.19 247 VAL A CA 1
ATOM 2090 C C . VAL A 1 247 ? 5.620 -1.344 -21.306 1.00 96.19 247 VAL A C 1
ATOM 2092 O O . VAL A 1 247 ? 5.466 -0.282 -21.906 1.00 96.19 247 VAL A O 1
ATOM 2095 N N . LEU A 1 248 ? 4.613 -2.016 -20.772 1.00 97.25 248 LEU A N 1
ATOM 2096 C CA . LEU A 1 248 ? 3.290 -1.463 -20.550 1.00 97.25 248 LEU A CA 1
ATOM 2097 C C . LEU A 1 248 ? 3.110 -1.343 -19.042 1.00 97.25 248 LEU A C 1
ATOM 2099 O O . LEU A 1 248 ? 3.208 -2.340 -18.329 1.00 97.25 248 LEU A O 1
ATOM 2103 N N . THR A 1 249 ? 2.898 -0.130 -18.550 1.00 94.88 249 THR A N 1
ATOM 2104 C CA . THR A 1 249 ? 2.776 0.141 -17.119 1.00 94.88 249 THR A CA 1
ATOM 2105 C C . THR A 1 249 ? 1.312 0.211 -16.753 1.00 94.88 249 THR A C 1
ATOM 2107 O O . THR A 1 249 ? 0.633 1.123 -17.198 1.00 94.88 249 THR A O 1
ATOM 2110 N N . GLU A 1 250 ? 0.837 -0.684 -15.904 1.00 92.81 250 GLU A N 1
ATOM 2111 C CA . GLU A 1 250 ? -0.423 -0.508 -15.193 1.00 92.81 250 GLU A CA 1
ATOM 2112 C C . GLU A 1 250 ? -0.107 0.149 -13.852 1.00 92.81 250 GLU A C 1
ATOM 2114 O O . GLU A 1 250 ? 0.121 -0.506 -12.829 1.00 92.81 250 GLU A O 1
ATOM 2119 N N . SER A 1 251 ? 0.005 1.476 -13.899 1.00 88.50 251 SER A N 1
ATOM 2120 C CA . SER A 1 251 ? 0.650 2.260 -12.853 1.00 88.50 251 SER A CA 1
ATOM 2121 C C . SER A 1 251 ? -0.069 2.139 -11.511 1.00 88.50 251 SER A C 1
ATOM 2123 O O . SER A 1 251 ? 0.591 1.958 -10.486 1.00 88.50 251 SER A O 1
ATOM 2125 N N . LEU A 1 252 ? -1.406 2.187 -11.520 1.00 89.44 252 LEU A N 1
ATOM 2126 C CA . LEU A 1 252 ? -2.291 1.994 -10.368 1.00 89.44 252 LEU A CA 1
ATOM 2127 C C . LEU A 1 252 ? -3.612 1.321 -10.792 1.00 89.44 252 LEU A C 1
ATOM 2129 O O . LEU A 1 252 ? -3.985 1.323 -11.964 1.00 89.44 252 LEU A O 1
ATOM 2133 N N . PHE A 1 253 ? -4.373 0.794 -9.827 1.00 90.06 253 PHE A N 1
ATOM 2134 C CA . PHE A 1 253 ? -5.714 0.233 -10.056 1.00 90.06 253 PHE A CA 1
ATOM 2135 C C . PHE A 1 253 ? -6.776 1.328 -9.921 1.00 90.06 253 PHE A C 1
ATOM 2137 O O . PHE A 1 253 ? -7.220 1.636 -8.815 1.00 90.06 253 PHE A O 1
ATOM 2144 N N . TYR A 1 254 ? -7.204 1.923 -11.036 1.00 90.69 254 TYR A N 1
ATOM 2145 C CA . TYR A 1 254 ? -8.088 3.093 -11.031 1.00 90.69 254 TYR A CA 1
ATOM 2146 C C . TYR A 1 254 ? -9.493 2.802 -10.483 1.00 90.69 254 TYR A C 1
ATOM 2148 O O . TYR A 1 254 ? -10.181 3.697 -9.987 1.00 90.69 254 TYR A O 1
ATOM 2156 N N . THR A 1 255 ? -9.918 1.535 -10.493 1.00 88.88 255 THR A N 1
ATOM 2157 C CA . THR A 1 255 ? -11.184 1.131 -9.872 1.00 88.88 255 THR A CA 1
ATOM 2158 C C . THR A 1 255 ? -11.140 1.132 -8.343 1.00 88.88 255 THR A C 1
ATOM 2160 O O . THR A 1 255 ? -12.201 1.127 -7.722 1.00 88.88 255 THR A O 1
ATOM 2163 N N . ASN A 1 256 ? -9.964 1.172 -7.708 1.00 87.88 256 ASN A N 1
ATOM 2164 C CA . ASN A 1 256 ? -9.848 1.278 -6.256 1.00 87.88 256 ASN A CA 1
ATOM 2165 C C . ASN A 1 256 ? -10.294 2.664 -5.762 1.00 87.88 256 ASN A C 1
ATOM 2167 O O . ASN A 1 256 ? -9.972 3.689 -6.357 1.00 87.88 256 ASN A O 1
ATOM 2171 N N . TYR A 1 257 ? -11.025 2.702 -4.643 1.00 82.56 257 TYR A N 1
ATOM 2172 C CA . TYR A 1 257 ? -11.597 3.945 -4.115 1.00 82.56 257 TYR A CA 1
ATOM 2173 C C . TYR A 1 257 ? -10.540 4.984 -3.726 1.00 82.56 257 TYR A C 1
ATOM 2175 O O . TYR A 1 257 ? -10.711 6.168 -4.009 1.00 82.56 257 TYR A O 1
ATOM 2183 N N . ASP A 1 258 ? -9.456 4.549 -3.089 1.00 78.88 258 ASP A N 1
ATOM 2184 C CA . ASP A 1 258 ? -8.409 5.439 -2.594 1.00 78.88 258 ASP A CA 1
ATOM 2185 C C . ASP A 1 258 ? -7.520 5.936 -3.738 1.00 78.88 258 ASP A C 1
ATOM 2187 O O . ASP A 1 258 ? -7.221 7.125 -3.782 1.00 78.88 258 ASP A O 1
ATOM 2191 N N . VAL A 1 259 ? -7.192 5.070 -4.710 1.00 82.25 259 VAL A N 1
ATOM 2192 C CA . VAL A 1 259 ? -6.511 5.460 -5.961 1.00 82.25 259 VAL A CA 1
ATOM 2193 C C . VAL A 1 259 ? -7.346 6.486 -6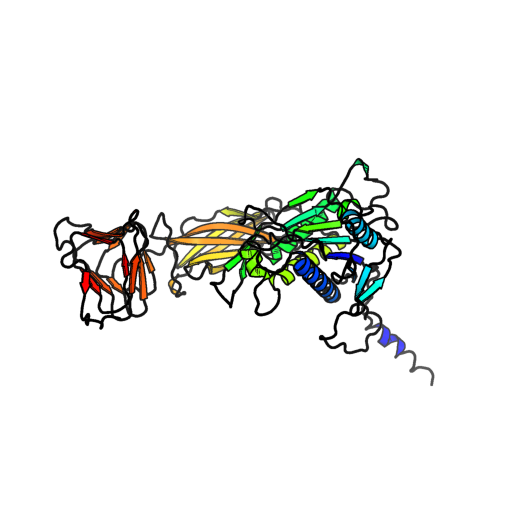.725 1.00 82.25 259 VAL A C 1
ATOM 2195 O O . VAL A 1 259 ? -6.853 7.562 -7.057 1.00 82.25 259 VAL A O 1
ATOM 2198 N N . TRP A 1 260 ? -8.627 6.180 -6.968 1.00 85.75 260 TRP A N 1
ATOM 2199 C CA . TRP A 1 260 ? -9.539 7.079 -7.672 1.00 85.75 260 TRP A CA 1
ATOM 2200 C C . TRP A 1 260 ? -9.617 8.440 -6.984 1.00 85.75 260 TRP A C 1
ATOM 2202 O O . TRP A 1 260 ? -9.477 9.466 -7.646 1.00 85.75 260 TRP A O 1
ATOM 2212 N N . ARG A 1 261 ? -9.788 8.462 -5.656 1.00 79.75 261 ARG A N 1
ATOM 2213 C CA . ARG A 1 261 ? -9.786 9.709 -4.885 1.00 79.75 261 ARG A CA 1
ATOM 2214 C C . ARG A 1 261 ? -8.487 10.471 -5.064 1.00 79.75 261 ARG A C 1
ATOM 2216 O O . ARG A 1 261 ? -8.550 11.652 -5.370 1.00 79.75 261 ARG A O 1
ATOM 2223 N N . ALA A 1 262 ? -7.348 9.804 -4.893 1.00 78.19 262 ALA A N 1
ATOM 2224 C CA . ALA A 1 262 ? -6.036 10.434 -4.926 1.00 78.19 262 ALA A CA 1
ATOM 2225 C C . ALA A 1 262 ? -5.724 11.073 -6.295 1.00 78.19 262 ALA A C 1
ATOM 2227 O O . ALA A 1 262 ? -5.179 12.172 -6.333 1.00 78.19 262 ALA A O 1
ATOM 2228 N N . LEU A 1 263 ? -6.140 10.435 -7.396 1.00 81.38 263 LEU A N 1
ATOM 2229 C CA . LEU A 1 263 ? -6.009 10.954 -8.767 1.00 81.38 263 LEU A CA 1
ATOM 2230 C C . LEU A 1 263 ? -7.026 12.053 -9.129 1.00 81.38 263 LEU A C 1
ATOM 2232 O O . LEU A 1 263 ? -6.941 12.628 -10.203 1.00 81.38 263 LEU A O 1
ATOM 2236 N N . ASN A 1 264 ? -8.044 12.304 -8.298 1.00 78.12 264 ASN A N 1
ATOM 2237 C CA . ASN A 1 264 ? -9.136 13.243 -8.606 1.00 78.12 264 ASN A CA 1
ATOM 2238 C C . ASN A 1 264 ? -9.285 14.356 -7.543 1.00 78.12 264 ASN A C 1
ATOM 2240 O O . ASN A 1 264 ? -10.329 15.010 -7.459 1.00 78.12 264 ASN A O 1
ATOM 2244 N N . CYS A 1 265 ? -8.268 14.572 -6.702 1.00 64.88 265 CYS A N 1
ATOM 2245 C CA . CYS A 1 265 ? -8.213 15.673 -5.735 1.00 64.88 265 CYS A CA 1
ATOM 2246 C C . CYS A 1 265 ? -8.005 17.021 -6.448 1.00 64.88 265 CYS A C 1
ATOM 2248 O O . CYS A 1 265 ? -7.050 17.164 -7.195 1.00 64.88 265 CYS A O 1
ATOM 2250 N N . MET A 1 266 ? -8.873 18.015 -6.209 1.00 52.78 266 MET A N 1
ATOM 2251 C CA . MET A 1 266 ? -8.930 19.247 -7.023 1.00 52.78 266 MET A CA 1
ATOM 2252 C C . MET A 1 266 ? -8.076 20.439 -6.544 1.00 52.78 266 MET A C 1
ATOM 2254 O O . MET A 1 266 ? -8.043 21.446 -7.246 1.00 52.78 266 MET A O 1
ATOM 2258 N N . ASP A 1 267 ? -7.378 20.362 -5.406 1.00 48.06 267 ASP A N 1
ATOM 2259 C CA . ASP A 1 267 ? -6.593 21.496 -4.890 1.00 48.06 267 ASP A CA 1
ATOM 2260 C C . ASP A 1 267 ? -5.084 21.180 -4.898 1.00 48.06 267 ASP A C 1
ATOM 2262 O O . ASP A 1 267 ? -4.571 20.507 -4.009 1.00 48.06 267 ASP A O 1
ATOM 2266 N N . GLU A 1 268 ? -4.414 21.719 -5.924 1.00 43.97 268 GLU A N 1
ATOM 2267 C CA . GLU A 1 268 ? -2.963 21.838 -6.165 1.00 43.97 268 GLU A CA 1
ATOM 2268 C C . GLU A 1 268 ? -2.133 20.564 -6.425 1.00 43.97 268 GLU A C 1
ATOM 2270 O O . GLU A 1 268 ? -1.812 19.790 -5.527 1.00 43.97 268 GLU A O 1
ATOM 2275 N N . THR A 1 269 ? -1.632 20.491 -7.672 1.00 51.06 269 THR A N 1
ATOM 2276 C CA . THR A 1 269 ? -0.723 19.489 -8.269 1.00 51.06 269 THR A CA 1
ATOM 2277 C C . THR A 1 269 ? -1.255 18.061 -8.222 1.00 51.06 269 THR A C 1
ATOM 2279 O O . THR A 1 269 ? -1.519 17.542 -7.145 1.00 51.06 269 THR A O 1
ATOM 2282 N N . ASP A 1 270 ? -1.343 17.397 -9.381 1.00 64.44 270 ASP A N 1
ATOM 2283 C CA . ASP A 1 270 ? -1.608 15.955 -9.499 1.00 64.44 270 ASP A CA 1
ATOM 2284 C C . ASP A 1 270 ? -0.463 15.163 -8.850 1.00 64.44 270 ASP A C 1
ATOM 2286 O O . ASP A 1 270 ? 0.396 14.582 -9.507 1.00 64.44 270 ASP A O 1
ATOM 2290 N N . TRP A 1 271 ? -0.386 15.211 -7.521 1.00 74.25 271 TRP A N 1
ATOM 2291 C CA . TRP A 1 271 ? 0.763 14.783 -6.739 1.00 74.25 271 TRP A CA 1
ATOM 2292 C C . TRP A 1 271 ? 0.989 13.287 -6.924 1.00 74.25 271 TRP A C 1
ATOM 2294 O O . TRP A 1 271 ? 2.125 12.858 -7.095 1.00 74.25 271 TRP A O 1
ATOM 2304 N N . VAL A 1 272 ? -0.084 12.495 -6.955 1.00 80.81 272 VAL A N 1
ATOM 2305 C CA . VAL A 1 272 ? 0.006 11.051 -7.206 1.00 80.81 272 VAL A CA 1
ATOM 2306 C C . VAL A 1 272 ? 0.638 10.801 -8.568 1.00 80.81 272 VAL A C 1
ATOM 2308 O O . VAL A 1 272 ? 1.600 10.046 -8.661 1.00 80.81 272 VAL A O 1
ATOM 2311 N N . GLU A 1 273 ? 0.140 11.473 -9.604 1.00 86.44 273 GLU A N 1
ATOM 2312 C CA . GLU A 1 273 ? 0.626 11.312 -10.972 1.00 86.44 273 GLU A CA 1
ATOM 2313 C C . GLU A 1 273 ? 2.077 11.786 -11.109 1.00 86.44 273 GLU A C 1
ATOM 2315 O O . GLU A 1 273 ? 2.894 11.095 -11.716 1.00 86.44 273 GLU A O 1
ATOM 2320 N N . TYR A 1 274 ? 2.441 12.896 -10.457 1.00 86.19 274 TYR A N 1
ATOM 2321 C CA . TYR A 1 274 ? 3.823 13.363 -10.362 1.00 86.19 274 TYR A CA 1
ATOM 2322 C C . TYR A 1 274 ? 4.734 12.312 -9.725 1.00 86.19 274 TYR A C 1
ATOM 2324 O O . TYR A 1 274 ? 5.808 12.049 -10.252 1.00 86.19 274 TYR A O 1
ATOM 2332 N N . ASN A 1 275 ? 4.319 11.685 -8.621 1.00 85.31 275 ASN A N 1
ATOM 2333 C CA . ASN A 1 275 ? 5.122 10.668 -7.936 1.00 85.31 275 ASN A CA 1
ATOM 2334 C C . ASN A 1 275 ? 5.251 9.388 -8.762 1.00 85.31 275 ASN A C 1
ATOM 2336 O O . ASN A 1 275 ? 6.333 8.809 -8.827 1.00 85.31 275 ASN A O 1
ATOM 2340 N N . VAL A 1 276 ? 4.186 8.974 -9.452 1.00 90.06 276 VAL A N 1
ATOM 2341 C CA . VAL A 1 276 ? 4.264 7.866 -10.409 1.00 90.06 276 VAL A CA 1
ATOM 2342 C C . VAL A 1 276 ? 5.258 8.198 -11.526 1.00 90.06 276 VAL A C 1
ATOM 2344 O O . VAL A 1 276 ? 6.141 7.393 -11.817 1.00 90.06 276 VAL A O 1
ATOM 2347 N N . CYS A 1 277 ? 5.171 9.392 -12.119 1.00 92.44 277 CYS A N 1
ATOM 2348 C CA . CYS A 1 277 ? 6.088 9.822 -13.173 1.00 92.44 277 CYS A CA 1
ATOM 2349 C C . CYS A 1 277 ? 7.533 9.967 -12.669 1.00 92.44 277 CYS A C 1
ATOM 2351 O O . CYS A 1 277 ? 8.460 9.563 -13.366 1.00 92.44 277 CYS A O 1
ATOM 2353 N N . ASP A 1 278 ? 7.747 10.470 -11.452 1.00 87.81 278 ASP A N 1
ATOM 2354 C CA . ASP A 1 278 ? 9.068 10.519 -10.818 1.00 87.81 278 ASP A CA 1
ATOM 2355 C C . ASP A 1 278 ? 9.625 9.108 -10.578 1.00 87.81 278 ASP A C 1
ATOM 2357 O O . ASP A 1 278 ? 10.807 8.852 -10.808 1.00 87.81 278 ASP A O 1
ATOM 2361 N N . GLY A 1 279 ? 8.767 8.156 -10.202 1.00 89.25 279 GLY A N 1
ATOM 2362 C CA . GLY A 1 279 ? 9.106 6.738 -10.117 1.00 89.25 279 GLY A CA 1
ATOM 2363 C C . GLY A 1 279 ? 9.583 6.185 -11.459 1.00 89.25 279 GLY A C 1
ATOM 2364 O O . GLY A 1 279 ? 10.668 5.613 -11.537 1.00 89.25 279 GLY A O 1
ATOM 2365 N N . ILE A 1 280 ? 8.833 6.426 -12.538 1.00 93.50 280 ILE A N 1
ATOM 2366 C CA . ILE A 1 280 ? 9.225 6.016 -13.897 1.00 93.50 280 ILE A CA 1
ATOM 2367 C C . ILE A 1 280 ? 10.544 6.676 -14.314 1.00 93.50 280 ILE A C 1
ATOM 2369 O O . ILE A 1 280 ? 11.426 6.001 -14.840 1.00 93.50 280 ILE A O 1
ATOM 2373 N N . LYS A 1 281 ? 10.716 7.971 -14.036 1.00 91.44 281 LYS A N 1
ATOM 2374 C CA . LYS A 1 281 ? 11.961 8.710 -14.274 1.00 91.44 281 LYS A CA 1
ATOM 2375 C C . LYS A 1 281 ? 13.144 8.005 -13.594 1.00 91.44 281 LYS A C 1
ATOM 2377 O O . LYS A 1 281 ? 14.144 7.722 -14.250 1.00 91.44 281 LYS A O 1
ATOM 2382 N N . ASN A 1 282 ? 13.028 7.667 -12.306 1.00 86.75 282 ASN A N 1
ATOM 2383 C CA . ASN A 1 282 ? 14.082 6.959 -11.563 1.00 86.75 282 ASN A CA 1
ATOM 2384 C C . ASN A 1 282 ? 14.335 5.543 -12.118 1.00 86.75 282 ASN A C 1
ATOM 2386 O O . ASN A 1 282 ? 15.482 5.112 -12.211 1.00 86.75 282 ASN A O 1
ATOM 2390 N N . ALA A 1 283 ? 13.288 4.831 -12.546 1.00 89.12 283 ALA A N 1
ATOM 2391 C CA . ALA A 1 283 ? 13.437 3.523 -13.182 1.00 89.12 283 ALA A CA 1
ATOM 2392 C C . ALA A 1 283 ? 14.212 3.613 -14.503 1.00 89.12 283 ALA A C 1
ATOM 2394 O O . ALA A 1 283 ? 15.100 2.802 -14.751 1.00 89.12 283 ALA A O 1
ATOM 2395 N N . LEU A 1 284 ? 13.922 4.624 -15.326 1.00 90.38 284 LEU A N 1
ATOM 2396 C CA . LEU A 1 284 ? 14.640 4.876 -16.574 1.00 90.38 284 LEU A CA 1
ATOM 2397 C C . LEU A 1 284 ? 16.126 5.134 -16.321 1.00 90.38 284 LEU A C 1
ATOM 2399 O O . LEU A 1 284 ? 16.961 4.547 -17.006 1.00 90.38 284 LEU A O 1
ATOM 2403 N N . TYR A 1 285 ? 16.470 5.923 -15.299 1.00 86.44 285 TYR A N 1
ATOM 2404 C CA . TYR A 1 285 ? 17.866 6.097 -14.891 1.00 86.44 285 TYR A CA 1
ATOM 2405 C C . TYR A 1 285 ? 18.553 4.754 -14.622 1.00 86.44 285 TYR A C 1
ATOM 2407 O O . TYR A 1 285 ? 19.620 4.493 -15.179 1.00 86.44 285 TYR A O 1
ATOM 2415 N N . ASN A 1 286 ? 17.927 3.876 -13.836 1.00 84.44 286 ASN A N 1
ATOM 2416 C CA . ASN A 1 286 ? 18.483 2.559 -13.518 1.00 84.44 286 ASN A CA 1
ATOM 2417 C C . ASN A 1 286 ? 18.671 1.694 -14.773 1.00 84.44 286 ASN A C 1
ATOM 2419 O O . ASN A 1 286 ? 19.753 1.148 -14.995 1.00 84.44 286 ASN A O 1
ATOM 2423 N N . ILE A 1 287 ? 17.654 1.651 -15.639 1.00 86.50 287 ILE A N 1
ATOM 2424 C CA . ILE A 1 287 ? 17.669 0.902 -16.903 1.00 86.50 287 ILE A CA 1
ATOM 2425 C C . ILE A 1 287 ? 18.811 1.379 -17.814 1.00 86.50 287 ILE A C 1
ATOM 2427 O O . ILE A 1 287 ? 19.549 0.568 -18.381 1.00 86.50 287 ILE A O 1
ATOM 2431 N N . PHE A 1 288 ? 18.994 2.694 -17.953 1.00 85.31 288 PHE A N 1
ATOM 2432 C CA . PHE A 1 288 ? 20.009 3.261 -18.844 1.00 85.31 288 PHE A CA 1
ATOM 2433 C C . PHE A 1 288 ? 21.428 3.219 -18.277 1.00 85.31 288 PHE A C 1
ATOM 2435 O O . PHE A 1 288 ? 22.384 3.119 -19.050 1.00 85.31 288 PHE A O 1
ATOM 2442 N N . THR A 1 289 ? 21.580 3.264 -16.954 1.00 80.75 289 THR A N 1
ATOM 2443 C CA . THR A 1 289 ? 22.885 3.136 -16.284 1.00 80.75 289 THR A CA 1
ATOM 2444 C C . THR A 1 289 ? 23.304 1.688 -16.050 1.00 80.75 289 THR A C 1
ATOM 2446 O O . THR A 1 289 ? 24.460 1.443 -15.705 1.00 80.75 289 THR A O 1
ATOM 2449 N N . GLY A 1 290 ? 22.405 0.727 -16.286 1.00 74.25 290 GLY A N 1
ATOM 2450 C CA . GLY A 1 290 ? 22.673 -0.690 -16.065 1.00 74.25 290 GLY A CA 1
ATOM 2451 C C . GLY A 1 290 ? 22.825 -1.021 -14.585 1.00 74.25 290 GLY A C 1
ATOM 2452 O O . GLY A 1 290 ? 23.588 -1.924 -14.240 1.00 74.25 290 GLY A O 1
ATOM 2453 N N . VAL A 1 291 ? 22.136 -0.274 -13.714 1.00 66.94 291 VAL A N 1
ATOM 2454 C CA . VAL A 1 291 ? 21.971 -0.675 -12.319 1.00 66.94 291 VAL A CA 1
ATOM 2455 C C . VAL A 1 291 ? 21.257 -2.023 -12.355 1.00 66.94 291 VAL A C 1
ATOM 2457 O O . VAL A 1 291 ? 20.171 -2.098 -12.925 1.00 66.94 291 VAL A O 1
ATOM 2460 N N . PRO A 1 292 ? 21.855 -3.106 -11.832 1.00 58.84 292 PRO A N 1
ATOM 2461 C CA . PRO A 1 292 ? 21.158 -4.376 -11.771 1.00 58.84 292 PRO A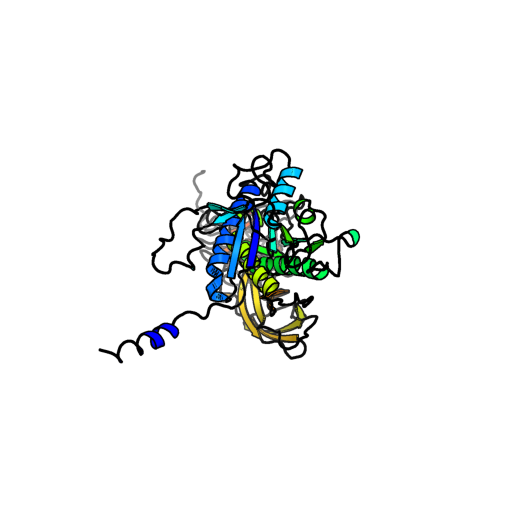 CA 1
ATOM 2462 C C . PRO A 1 292 ? 19.856 -4.175 -10.998 1.00 58.84 292 PRO A C 1
ATOM 2464 O O . PRO A 1 292 ? 19.885 -3.593 -9.911 1.00 58.84 292 PRO A O 1
ATOM 2467 N N . THR A 1 293 ? 18.735 -4.689 -11.507 1.00 50.59 293 THR A N 1
ATOM 2468 C CA . THR A 1 293 ? 17.647 -5.051 -10.603 1.00 50.59 293 THR A CA 1
ATOM 2469 C C . THR A 1 293 ? 18.231 -6.122 -9.708 1.00 50.59 293 THR A C 1
ATOM 2471 O O . THR A 1 293 ? 18.450 -7.261 -10.140 1.00 50.59 293 THR A O 1
ATOM 2474 N N . GLY A 1 294 ? 18.539 -5.758 -8.472 1.00 46.19 294 GLY A N 1
ATOM 2475 C CA . GLY A 1 294 ? 18.641 -6.770 -7.454 1.00 46.19 294 GLY A CA 1
ATOM 2476 C C . GLY A 1 294 ? 17.358 -7.594 -7.539 1.00 46.19 294 GLY A C 1
ATOM 2477 O O . GLY A 1 294 ? 16.251 -7.066 -7.505 1.00 46.19 294 GLY A O 1
ATOM 2478 N N . VAL A 1 295 ? 17.507 -8.905 -7.686 1.00 44.66 295 VAL A N 1
ATOM 2479 C CA . VAL A 1 295 ? 16.506 -9.814 -7.116 1.00 44.66 295 VAL A CA 1
ATOM 2480 C C . VAL A 1 295 ? 16.621 -9.790 -5.565 1.00 44.66 295 VAL A C 1
ATOM 2482 O O . VAL A 1 295 ? 15.886 -10.488 -4.874 1.00 44.66 295 VAL A O 1
ATOM 2485 N N . GLU A 1 296 ? 17.511 -8.942 -5.032 1.00 50.91 296 GLU A N 1
ATOM 2486 C CA . GLU A 1 296 ? 17.537 -8.328 -3.698 1.00 50.91 296 GLU A CA 1
ATOM 2487 C C . GLU A 1 296 ? 16.184 -7.620 -3.375 1.00 50.91 296 GLU A C 1
ATOM 2489 O O . GLU A 1 296 ? 15.484 -7.188 -4.282 1.00 50.91 296 GLU A O 1
ATOM 2494 N N . ASP A 1 297 ? 15.693 -7.400 -2.154 1.00 59.88 297 ASP A N 1
ATOM 2495 C CA . ASP A 1 297 ? 15.900 -8.056 -0.882 1.00 59.88 297 ASP A CA 1
ATOM 2496 C C . ASP A 1 297 ? 14.796 -7.750 0.127 1.00 59.88 297 ASP A C 1
ATOM 2498 O O . ASP A 1 297 ? 14.646 -6.635 0.622 1.00 59.88 297 ASP A O 1
ATOM 2502 N N . ASN A 1 298 ? 14.026 -8.766 0.521 1.00 68.94 298 ASN A N 1
ATOM 2503 C CA . ASN A 1 298 ? 13.009 -8.609 1.553 1.00 68.94 298 ASN A CA 1
ATOM 2504 C C . ASN A 1 298 ? 13.647 -8.121 2.860 1.00 68.94 298 ASN A C 1
ATOM 2506 O O . ASN A 1 298 ? 14.360 -8.857 3.544 1.00 68.94 298 ASN A O 1
ATOM 2510 N N . LEU A 1 299 ? 13.318 -6.891 3.252 1.00 78.94 299 LEU A N 1
ATOM 2511 C CA . LEU A 1 299 ? 13.579 -6.384 4.589 1.00 78.94 299 LEU A CA 1
ATOM 2512 C C . LEU A 1 299 ? 12.530 -6.959 5.541 1.00 78.94 299 LEU A C 1
ATOM 2514 O O . LEU A 1 299 ? 11.343 -6.639 5.463 1.00 78.94 299 LEU A O 1
ATOM 2518 N N . ALA A 1 300 ? 12.960 -7.808 6.467 1.00 88.31 300 ALA A N 1
ATOM 2519 C CA . ALA A 1 300 ? 12.074 -8.437 7.438 1.00 88.31 300 ALA A CA 1
ATOM 2520 C C . ALA A 1 300 ? 12.415 -7.996 8.860 1.00 88.31 300 ALA A C 1
ATOM 2522 O O . ALA A 1 300 ? 13.567 -8.084 9.286 1.00 88.31 300 ALA A O 1
ATOM 2523 N N . ILE A 1 301 ? 11.407 -7.582 9.633 1.00 92.75 301 ILE A N 1
ATOM 2524 C CA . ILE A 1 301 ? 11.528 -7.487 11.092 1.00 92.75 301 ILE A CA 1
ATOM 2525 C C . ILE A 1 301 ? 11.733 -8.900 11.641 1.00 92.75 301 ILE A C 1
ATOM 2527 O O . ILE A 1 301 ? 10.853 -9.753 11.550 1.00 92.75 301 ILE A O 1
ATOM 2531 N N . THR A 1 302 ? 12.900 -9.143 12.230 1.00 95.38 302 THR A N 1
ATOM 2532 C CA . THR A 1 302 ? 13.280 -10.440 12.804 1.00 95.38 302 THR A CA 1
ATOM 2533 C C . THR A 1 302 ? 12.933 -10.543 14.286 1.00 95.38 302 THR A C 1
ATOM 2535 O O . THR A 1 302 ? 12.761 -11.646 14.801 1.00 95.38 302 THR A O 1
ATOM 2538 N N . SER A 1 303 ? 12.813 -9.410 14.984 1.00 97.06 303 SER A N 1
ATOM 2539 C CA . SER A 1 303 ? 12.383 -9.363 16.383 1.00 97.06 303 SER A CA 1
ATOM 2540 C C . SER A 1 303 ? 11.754 -8.018 16.727 1.00 97.06 303 SER A C 1
ATOM 2542 O O . SER A 1 303 ? 12.344 -6.964 16.482 1.00 97.06 303 SER A O 1
ATOM 2544 N N . CYS A 1 304 ? 10.569 -8.056 17.338 1.00 96.94 304 CYS A N 1
ATOM 2545 C CA . CYS A 1 304 ? 9.886 -6.898 17.904 1.00 96.94 304 CYS A CA 1
ATOM 2546 C C . CYS A 1 304 ? 9.005 -7.340 19.089 1.00 96.94 304 CYS A C 1
ATOM 2548 O O . CYS A 1 304 ? 8.263 -8.317 18.963 1.00 96.94 304 CYS A O 1
ATOM 2550 N N . PRO A 1 305 ? 9.038 -6.652 20.246 1.00 97.44 305 PRO A N 1
ATOM 2551 C CA . PRO A 1 305 ? 8.106 -6.921 21.337 1.00 97.44 305 PRO A CA 1
ATOM 2552 C C . PRO A 1 305 ? 6.653 -6.624 20.944 1.00 97.44 305 PRO A C 1
ATOM 2554 O O . PRO A 1 305 ? 6.365 -5.591 20.346 1.00 97.44 305 PRO A O 1
ATOM 2557 N N . ASN A 1 306 ? 5.721 -7.486 21.362 1.00 94.62 306 ASN A N 1
ATOM 2558 C CA . ASN A 1 306 ? 4.286 -7.294 21.105 1.00 94.62 306 ASN A CA 1
ATOM 2559 C C . ASN A 1 306 ? 3.656 -6.196 21.973 1.00 94.62 306 ASN A C 1
ATOM 2561 O O . ASN A 1 306 ? 2.697 -5.561 21.549 1.00 94.62 306 ASN A O 1
ATOM 2565 N N . TYR A 1 307 ? 4.161 -5.995 23.194 1.00 97.56 307 TYR A N 1
ATOM 2566 C CA . TYR A 1 307 ? 3.579 -5.091 24.188 1.00 97.56 307 TYR A CA 1
ATOM 2567 C C . TYR A 1 307 ? 4.591 -4.032 24.599 1.00 97.56 307 TYR A C 1
ATOM 2569 O O . TYR A 1 307 ? 5.688 -4.360 25.056 1.00 97.56 307 TYR A O 1
ATOM 2577 N N . LEU A 1 308 ? 4.214 -2.767 24.451 1.00 98.25 308 LEU A N 1
ATOM 2578 C CA . LEU A 1 308 ? 5.098 -1.626 24.638 1.00 98.25 308 LEU A CA 1
ATOM 2579 C C . LEU A 1 308 ? 4.629 -0.788 25.827 1.00 98.25 308 LEU A C 1
ATOM 2581 O O . LEU A 1 308 ? 3.473 -0.374 25.886 1.00 98.25 308 LEU A O 1
ATOM 2585 N N . ASN A 1 309 ? 5.530 -0.496 26.762 1.00 98.12 309 ASN A N 1
ATOM 2586 C CA . ASN A 1 309 ? 5.258 0.433 27.857 1.00 98.12 309 ASN A CA 1
ATOM 2587 C C . ASN A 1 309 ? 5.639 1.858 27.442 1.00 98.12 309 ASN A C 1
ATOM 2589 O O . ASN A 1 309 ? 6.697 2.070 26.854 1.00 98.12 309 ASN A O 1
ATOM 2593 N N . GLN A 1 310 ? 4.814 2.845 27.784 1.00 97.38 310 GLN A N 1
ATOM 2594 C CA . GLN A 1 310 ? 5.177 4.256 27.617 1.00 97.38 310 GLN A CA 1
ATOM 2595 C C . GLN A 1 310 ? 6.396 4.615 28.476 1.00 97.38 310 GLN A C 1
ATOM 2597 O O . GLN A 1 310 ? 6.635 4.006 29.519 1.00 97.38 310 GLN A O 1
ATOM 2602 N N . ASN A 1 311 ? 7.133 5.645 28.062 1.00 97.50 311 ASN A N 1
ATOM 2603 C CA . ASN A 1 311 ? 8.375 6.095 28.695 1.00 97.50 311 ASN A CA 1
ATOM 2604 C C . ASN A 1 311 ? 9.436 4.986 28.779 1.00 97.50 311 ASN A C 1
ATOM 2606 O O . ASN A 1 311 ? 10.117 4.841 29.793 1.00 97.50 311 ASN A O 1
ATOM 2610 N N . SER A 1 312 ? 9.564 4.190 27.717 1.00 97.88 312 SER A N 1
ATOM 2611 C CA . SER A 1 312 ? 10.560 3.120 27.623 1.00 97.88 312 SER A CA 1
ATOM 2612 C C . SER A 1 312 ? 11.327 3.173 26.303 1.00 97.88 312 SER A C 1
ATOM 2614 O O . SER A 1 312 ? 11.008 3.963 25.414 1.00 97.88 312 SER A O 1
ATOM 2616 N N . ILE A 1 313 ? 12.357 2.337 26.185 1.00 97.88 313 ILE A N 1
ATOM 2617 C CA . ILE A 1 313 ? 13.078 2.076 24.938 1.00 97.88 313 ILE A CA 1
ATOM 2618 C C . ILE A 1 313 ? 12.976 0.578 24.678 1.00 97.88 313 ILE A C 1
ATOM 2620 O O . ILE A 1 313 ? 13.207 -0.223 25.586 1.00 97.88 313 ILE A O 1
ATOM 2624 N N . ILE A 1 314 ? 12.641 0.206 23.447 1.00 97.88 314 ILE A N 1
ATOM 2625 C CA . ILE A 1 314 ? 12.595 -1.184 22.998 1.00 97.88 314 ILE A CA 1
ATOM 2626 C C . ILE A 1 314 ? 13.661 -1.445 21.941 1.00 97.88 314 ILE A C 1
ATOM 2628 O O . ILE A 1 314 ? 14.096 -0.533 21.235 1.00 97.88 314 ILE A O 1
ATOM 2632 N N . MET A 1 315 ? 14.051 -2.711 21.826 1.00 97.88 315 MET A N 1
ATOM 2633 C CA . MET A 1 315 ? 14.904 -3.184 20.744 1.00 97.88 315 MET A CA 1
ATOM 2634 C C . MET A 1 315 ? 14.041 -3.770 19.634 1.00 97.88 315 MET A C 1
ATOM 2636 O O . MET A 1 315 ? 13.192 -4.620 19.902 1.00 97.88 315 MET A O 1
ATOM 2640 N N . VAL A 1 316 ? 14.295 -3.339 18.403 1.00 98.00 316 VAL A N 1
ATOM 2641 C CA . VAL A 1 316 ? 13.735 -3.937 17.186 1.00 98.00 316 VAL A CA 1
ATOM 2642 C C . VAL A 1 316 ? 14.899 -4.366 16.306 1.00 98.00 316 VAL A C 1
ATOM 2644 O O . VAL A 1 316 ? 15.845 -3.597 16.130 1.00 98.00 316 VAL A O 1
ATOM 2647 N N . THR A 1 317 ? 14.850 -5.578 15.761 1.00 96.94 317 THR A N 1
ATOM 2648 C CA . THR A 1 317 ? 15.855 -6.060 14.806 1.00 96.94 317 THR A CA 1
ATOM 2649 C C . THR A 1 317 ? 15.222 -6.388 13.468 1.00 96.94 317 THR A C 1
ATOM 2651 O O . THR A 1 317 ? 14.079 -6.844 13.407 1.00 96.94 317 THR A O 1
ATOM 2654 N N . ALA A 1 318 ? 15.983 -6.176 12.400 1.00 93.06 318 ALA A N 1
ATOM 2655 C CA . ALA A 1 318 ? 15.587 -6.499 11.039 1.00 93.06 318 ALA A CA 1
ATOM 2656 C C . ALA A 1 318 ? 16.757 -7.074 10.242 1.00 93.06 318 ALA A C 1
ATOM 2658 O O . ALA A 1 318 ? 17.907 -6.987 10.681 1.00 93.06 318 ALA A O 1
ATOM 2659 N N . GLN A 1 319 ? 16.458 -7.691 9.104 1.00 89.12 319 GLN A N 1
ATOM 2660 C CA . GLN A 1 319 ? 17.454 -8.299 8.233 1.00 89.12 319 GLN A CA 1
ATOM 2661 C C . GLN A 1 319 ? 17.007 -8.261 6.763 1.00 89.12 319 GLN A C 1
ATOM 2663 O O . GLN A 1 319 ? 15.821 -8.459 6.497 1.00 89.12 319 GLN A O 1
ATOM 2668 N N . PHE A 1 320 ? 17.954 -8.032 5.849 1.00 80.69 320 PHE A N 1
ATOM 2669 C CA . PHE A 1 320 ? 17.796 -8.267 4.405 1.00 80.69 320 PHE A CA 1
ATOM 2670 C C . PHE A 1 320 ? 17.990 -9.759 4.062 1.00 80.69 320 PHE A C 1
ATOM 2672 O O . PHE A 1 320 ? 18.807 -10.439 4.692 1.00 80.69 320 PHE A O 1
ATOM 2679 N N . SER A 1 321 ? 17.199 -10.297 3.130 1.00 71.31 321 SER A N 1
ATOM 2680 C CA . SER A 1 321 ? 17.181 -11.733 2.780 1.00 71.31 321 SER A CA 1
ATOM 2681 C C . SER A 1 321 ? 18.436 -12.239 2.055 1.00 71.31 321 SER A C 1
ATOM 2683 O O . SER A 1 321 ? 18.872 -13.366 2.287 1.00 71.31 321 SER A O 1
ATOM 2685 N N . ASP A 1 322 ? 19.006 -11.392 1.228 1.00 65.06 322 ASP A N 1
ATOM 2686 C CA . ASP A 1 322 ? 20.258 -11.396 0.491 1.00 65.06 322 ASP A CA 1
ATOM 2687 C C . ASP A 1 322 ? 20.931 -10.053 0.876 1.00 65.06 322 ASP A C 1
ATOM 2689 O O . ASP A 1 322 ? 20.330 -9.164 1.485 1.00 65.06 322 ASP A O 1
ATOM 2693 N N . TYR A 1 323 ? 22.248 -9.987 0.795 1.00 60.50 323 TYR A N 1
ATOM 2694 C CA . TYR A 1 323 ? 23.032 -8.848 1.306 1.00 60.50 323 TYR A CA 1
ATOM 2695 C C . TYR A 1 323 ? 24.319 -8.678 0.501 1.00 60.50 323 TYR A C 1
ATOM 2697 O O . TYR A 1 323 ? 25.295 -8.070 0.961 1.00 60.50 323 TYR A O 1
ATOM 2705 N N . LEU A 1 324 ? 24.352 -9.286 -0.687 1.00 55.88 324 LEU A N 1
ATOM 2706 C CA . LEU A 1 324 ? 25.478 -9.275 -1.596 1.00 55.88 324 LEU A CA 1
ATOM 2707 C C . LEU A 1 324 ? 25.088 -8.557 -2.893 1.00 55.88 324 LEU A C 1
ATOM 2709 O O . LEU A 1 324 ? 24.142 -8.988 -3.532 1.00 55.88 324 LEU A O 1
ATOM 2713 N N . PRO A 1 325 ? 25.884 -7.568 -3.344 1.00 53.53 325 PRO A N 1
ATOM 2714 C CA . PRO A 1 325 ? 27.187 -7.185 -2.807 1.00 53.53 325 PRO A CA 1
ATOM 2715 C C . PRO A 1 325 ? 27.084 -6.254 -1.585 1.00 53.53 325 PRO A C 1
ATOM 2717 O O . PRO A 1 325 ? 26.439 -5.220 -1.626 1.00 53.53 325 PRO A O 1
ATOM 2720 N N . GLN A 1 326 ? 27.866 -6.544 -0.539 1.00 51.78 326 GLN A N 1
ATOM 2721 C CA . GLN A 1 326 ? 27.889 -5.863 0.773 1.00 51.78 326 GLN A CA 1
ATOM 2722 C C . GLN A 1 326 ? 28.001 -4.316 0.743 1.00 51.78 326 GLN A C 1
ATOM 2724 O O . GLN A 1 326 ? 27.757 -3.641 1.743 1.00 51.78 326 GLN A O 1
ATOM 2729 N N . ASN A 1 327 ? 28.391 -3.742 -0.395 1.00 47.50 327 ASN A N 1
ATOM 2730 C CA . ASN A 1 327 ? 28.623 -2.313 -0.585 1.00 47.50 327 ASN A CA 1
ATOM 2731 C C . ASN A 1 327 ? 27.353 -1.549 -1.016 1.00 47.50 327 ASN A C 1
ATOM 2733 O O . ASN A 1 327 ? 27.465 -0.367 -1.337 1.00 47.50 327 ASN A O 1
ATOM 2737 N N . SER A 1 328 ? 26.184 -2.205 -1.058 1.00 53.00 328 SER A N 1
ATOM 2738 C CA . SER A 1 328 ? 24.918 -1.639 -1.548 1.00 53.00 328 SER A CA 1
ATOM 2739 C C . SER A 1 328 ? 23.933 -1.150 -0.487 1.00 53.00 328 SER A C 1
ATOM 2741 O O . SER A 1 328 ? 22.837 -0.691 -0.805 1.00 53.00 328 SER A O 1
ATOM 2743 N N . MET A 1 329 ? 24.289 -1.249 0.792 1.00 58.59 329 MET A N 1
ATOM 2744 C CA . MET A 1 329 ? 23.292 -1.101 1.843 1.00 58.59 329 MET A CA 1
ATOM 2745 C C . MET A 1 329 ? 23.145 0.345 2.352 1.00 58.59 329 MET A C 1
ATOM 2747 O O . MET A 1 329 ? 24.063 0.911 2.953 1.00 58.59 329 MET A O 1
ATOM 2751 N N . GLY A 1 330 ? 21.960 0.928 2.140 1.00 64.88 330 GLY A N 1
ATOM 2752 C CA . GLY A 1 330 ? 21.597 2.288 2.553 1.00 64.88 330 GLY A CA 1
ATOM 2753 C C . GLY A 1 330 ? 21.188 2.445 4.028 1.00 64.88 330 GLY A C 1
ATOM 2754 O O . GLY A 1 330 ? 21.058 1.484 4.787 1.00 64.88 330 GLY A O 1
ATOM 2755 N N . TYR A 1 331 ? 20.973 3.697 4.454 1.00 71.50 331 TYR A N 1
ATOM 2756 C CA . TYR A 1 331 ? 20.484 4.019 5.802 1.00 71.50 331 TYR A CA 1
ATOM 2757 C C . TYR A 1 331 ? 19.031 3.569 5.975 1.00 71.50 331 TYR A C 1
ATOM 2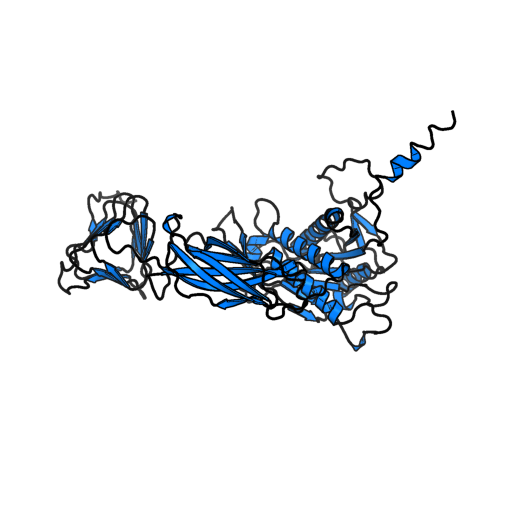759 O O . TYR A 1 331 ? 18.158 3.969 5.207 1.00 71.50 331 TYR A O 1
ATOM 2767 N N . VAL A 1 332 ? 18.759 2.773 7.011 1.00 80.75 332 VAL A N 1
ATOM 2768 C CA . VAL A 1 332 ? 17.423 2.236 7.282 1.00 80.75 332 VAL A CA 1
ATOM 2769 C C . VAL A 1 332 ? 16.798 2.996 8.446 1.00 80.75 332 VAL A C 1
ATOM 2771 O O . VAL A 1 332 ? 17.435 3.225 9.475 1.00 80.75 332 VAL A O 1
ATOM 2774 N N . THR A 1 333 ? 15.534 3.384 8.305 1.00 83.56 333 THR A N 1
ATOM 2775 C CA . THR A 1 333 ? 14.763 4.056 9.357 1.00 83.56 333 THR A CA 1
ATOM 2776 C C . THR A 1 333 ? 13.751 3.107 9.982 1.00 83.56 333 THR A C 1
ATOM 2778 O O . THR A 1 333 ? 13.174 2.264 9.306 1.00 83.56 333 THR A O 1
ATOM 2781 N N . CYS A 1 334 ? 13.515 3.254 11.282 1.00 89.50 334 CYS A N 1
ATOM 2782 C CA . CYS A 1 334 ? 12.488 2.537 12.027 1.00 89.50 334 CYS A CA 1
ATOM 2783 C C . CYS A 1 334 ? 11.595 3.559 12.731 1.00 89.50 334 CYS A C 1
ATOM 2785 O O . CYS A 1 334 ? 12.084 4.435 13.449 1.00 89.50 334 CYS A O 1
ATOM 2787 N N . ARG A 1 335 ? 10.283 3.449 12.535 1.00 91.62 335 ARG A N 1
ATOM 2788 C CA . ARG A 1 335 ? 9.268 4.369 13.056 1.00 91.62 335 ARG A CA 1
ATOM 2789 C C . ARG A 1 335 ? 8.255 3.611 13.905 1.00 91.62 335 ARG A C 1
ATOM 2791 O O . ARG A 1 335 ? 7.877 2.495 13.563 1.00 91.62 335 ARG A O 1
ATOM 2798 N N . LEU A 1 336 ? 7.813 4.228 14.996 1.00 95.12 336 LEU A N 1
ATOM 2799 C CA . LEU A 1 336 ? 6.704 3.749 15.821 1.00 95.12 336 LEU A CA 1
ATOM 2800 C C . LEU A 1 336 ? 5.480 4.628 15.580 1.00 95.12 336 LEU A C 1
ATOM 2802 O O . LEU A 1 336 ? 5.559 5.847 15.736 1.00 95.12 336 LEU A O 1
ATOM 2806 N N . PHE A 1 337 ? 4.345 4.004 15.290 1.00 89.38 337 PHE A N 1
ATOM 2807 C CA . PHE A 1 337 ? 3.054 4.655 15.101 1.00 89.38 337 PHE A CA 1
ATOM 2808 C C . PHE A 1 337 ? 2.028 4.179 16.134 1.00 89.38 337 PHE A C 1
ATOM 2810 O O . PHE A 1 337 ? 2.002 3.002 16.496 1.00 89.38 337 PHE A O 1
ATOM 2817 N N . GLY A 1 338 ? 1.163 5.089 16.584 1.00 82.62 338 GLY A N 1
ATOM 2818 C CA . GLY A 1 338 ? -0.044 4.777 17.358 1.00 82.62 338 GLY A CA 1
ATOM 2819 C C . GLY A 1 338 ? -1.306 5.030 16.533 1.00 82.62 338 GLY A C 1
ATOM 2820 O O . GLY A 1 338 ? -1.372 6.024 15.808 1.00 82.62 338 GLY A O 1
ATOM 2821 N N . ALA A 1 339 ? -2.308 4.159 16.642 1.00 79.50 339 ALA A N 1
ATOM 2822 C CA . ALA A 1 339 ? -3.568 4.287 15.915 1.00 79.50 339 ALA A CA 1
ATOM 2823 C C . ALA A 1 339 ? -4.541 5.231 16.639 1.00 79.50 339 ALA A C 1
ATOM 2825 O O . ALA A 1 339 ? -4.843 5.042 17.820 1.00 79.50 339 ALA A O 1
ATOM 2826 N N . SER A 1 340 ? -5.063 6.237 15.937 1.00 84.62 340 SER A N 1
ATOM 2827 C CA . SER A 1 340 ? -6.013 7.211 16.484 1.00 84.62 340 SER A CA 1
ATOM 2828 C C . SER A 1 340 ? -7.207 7.448 15.557 1.00 84.62 340 SER A C 1
ATOM 2830 O O . SER A 1 340 ? -7.191 7.045 14.395 1.00 84.62 340 SER A O 1
ATOM 2832 N N . THR A 1 341 ? -8.237 8.135 16.055 1.00 75.81 341 THR A N 1
ATOM 2833 C CA . THR A 1 341 ? -9.381 8.584 15.238 1.00 75.81 341 THR A CA 1
ATOM 2834 C C . THR A 1 341 ? -8.984 9.540 14.114 1.00 75.81 341 THR A C 1
ATOM 2836 O O . THR A 1 341 ? -9.740 9.690 13.161 1.00 75.81 341 THR A O 1
ATOM 2839 N N . ASP A 1 342 ? -7.809 10.161 14.219 1.00 74.25 342 ASP A N 1
ATOM 2840 C CA . ASP A 1 342 ? -7.268 11.099 13.233 1.00 74.25 342 ASP A CA 1
ATOM 2841 C C . ASP A 1 342 ? -6.299 10.399 12.256 1.00 74.25 342 ASP A C 1
ATOM 2843 O O . ASP A 1 342 ? -5.651 11.053 11.442 1.00 74.25 342 ASP A O 1
ATOM 2847 N N . GLY A 1 343 ? -6.178 9.067 12.351 1.00 61.34 343 GLY A N 1
ATOM 2848 C CA . GLY A 1 343 ? -5.217 8.245 11.617 1.00 61.34 343 GLY A CA 1
ATOM 2849 C C . GLY A 1 343 ? -4.031 7.785 12.473 1.00 61.34 343 GLY A C 1
ATOM 2850 O O . GLY A 1 343 ? -4.011 7.930 13.701 1.00 61.34 343 GLY A O 1
ATOM 2851 N N . SER A 1 344 ? -3.033 7.191 11.822 1.00 73.19 344 SER A N 1
ATOM 2852 C CA . SER A 1 344 ? -1.773 6.768 12.444 1.00 73.19 344 SER A CA 1
ATOM 2853 C C . SER A 1 344 ? -0.890 7.971 12.771 1.00 73.19 344 SER A C 1
ATOM 2855 O O . SER A 1 344 ? -0.524 8.738 11.882 1.00 73.19 344 SER A O 1
ATOM 2857 N N . VAL A 1 345 ? -0.490 8.099 14.035 1.00 76.12 345 VAL A N 1
ATOM 2858 C CA . VAL A 1 345 ? 0.363 9.183 14.541 1.00 76.12 345 VAL A CA 1
ATOM 2859 C C . VAL A 1 345 ? 1.773 8.654 14.775 1.00 76.12 345 VAL A C 1
ATOM 2861 O O . VAL A 1 345 ? 1.947 7.700 15.533 1.00 76.12 345 VAL A O 1
ATOM 2864 N N . MET A 1 346 ? 2.788 9.271 14.161 1.00 86.81 346 MET A N 1
ATOM 2865 C CA . MET A 1 346 ? 4.187 8.906 14.409 1.00 86.81 346 MET A CA 1
ATOM 2866 C C . MET A 1 346 ? 4.602 9.349 15.815 1.00 86.81 346 MET A C 1
ATOM 2868 O O . MET A 1 346 ? 4.625 10.539 16.128 1.00 86.81 346 MET A O 1
ATOM 2872 N N . LEU A 1 347 ? 4.939 8.379 16.658 1.00 88.44 347 LEU A N 1
ATOM 2873 C CA . LEU A 1 347 ? 5.337 8.593 18.045 1.00 88.44 347 LEU A CA 1
ATOM 2874 C C . LEU A 1 347 ? 6.848 8.791 18.163 1.00 88.44 347 LEU A C 1
ATOM 2876 O O . LEU A 1 347 ? 7.309 9.616 18.950 1.00 88.44 347 LEU A O 1
ATOM 2880 N N . SER A 1 348 ? 7.628 8.035 17.391 1.00 93.06 348 SER A N 1
ATOM 2881 C CA . SER A 1 348 ? 9.084 8.156 17.366 1.00 93.06 348 SER A CA 1
ATOM 2882 C C . SER A 1 348 ? 9.681 7.641 16.060 1.00 93.06 348 SER A C 1
ATOM 2884 O O . SER A 1 348 ? 9.054 6.883 15.318 1.00 93.06 348 SER A O 1
ATOM 2886 N N . GLN A 1 349 ? 10.919 8.060 15.800 1.00 91.12 349 GLN A N 1
ATOM 2887 C CA . GLN A 1 349 ? 11.738 7.593 14.692 1.00 91.12 349 GLN A CA 1
ATOM 2888 C C . GLN A 1 349 ? 13.176 7.398 15.174 1.00 91.12 349 GLN A C 1
ATOM 2890 O O . GLN A 1 349 ? 13.691 8.181 15.971 1.00 91.12 349 GLN A O 1
ATOM 2895 N N . THR A 1 350 ? 13.822 6.366 14.653 1.00 86.19 350 THR A N 1
ATOM 2896 C CA . THR A 1 350 ? 15.254 6.104 14.785 1.00 86.19 350 THR A CA 1
ATOM 2897 C C . THR A 1 350 ? 15.785 5.557 13.458 1.00 86.19 350 THR A C 1
ATOM 2899 O O . THR A 1 350 ? 15.013 5.325 12.525 1.00 86.19 350 THR A O 1
ATOM 2902 N N . GLY A 1 351 ? 17.092 5.357 13.346 1.00 84.12 351 GLY A N 1
ATOM 2903 C CA . GLY A 1 351 ? 17.693 4.776 12.154 1.00 84.12 351 GLY A CA 1
ATOM 2904 C C . GLY A 1 351 ? 19.065 4.183 12.426 1.00 84.12 351 GLY A C 1
ATOM 2905 O O . GLY A 1 351 ? 19.724 4.531 13.408 1.00 84.12 351 GLY A O 1
ATOM 2906 N N . ALA A 1 352 ? 19.470 3.257 11.568 1.00 80.88 352 ALA A N 1
ATOM 2907 C CA . ALA A 1 352 ? 20.724 2.535 11.680 1.00 80.88 352 ALA A CA 1
ATOM 2908 C C . ALA A 1 352 ? 21.203 2.087 10.296 1.00 80.88 352 ALA A C 1
ATOM 2910 O O . ALA A 1 352 ? 20.404 1.860 9.386 1.00 80.88 352 ALA A O 1
ATOM 2911 N N . LEU A 1 353 ? 22.520 1.948 10.161 1.00 80.06 353 LEU A N 1
ATOM 2912 C CA . LEU A 1 353 ? 23.110 1.241 9.032 1.00 80.06 353 LEU A CA 1
ATOM 2913 C C . LEU A 1 353 ? 23.092 -0.270 9.319 1.00 80.06 353 LEU A C 1
ATOM 2915 O O . LEU A 1 353 ? 23.315 -0.662 10.471 1.00 80.06 353 LEU A O 1
ATOM 2919 N N . PRO A 1 354 ? 22.837 -1.110 8.307 1.00 80.88 354 PRO A N 1
ATOM 2920 C CA . PRO A 1 354 ? 22.990 -2.555 8.420 1.00 80.88 354 PRO A CA 1
ATOM 2921 C C . PRO A 1 354 ? 24.455 -2.954 8.637 1.00 80.88 354 PRO A C 1
ATOM 2923 O O . PRO A 1 354 ? 25.386 -2.281 8.191 1.00 80.88 354 PRO A O 1
ATOM 2926 N N . ASP A 1 355 ? 24.654 -4.065 9.341 1.00 83.06 355 ASP A N 1
ATOM 2927 C CA . ASP A 1 355 ? 25.956 -4.706 9.503 1.00 83.06 355 ASP A CA 1
ATOM 2928 C C . ASP A 1 355 ? 26.381 -5.455 8.216 1.00 83.06 355 ASP A C 1
ATOM 2930 O O . ASP A 1 355 ? 25.567 -5.637 7.313 1.00 83.06 355 ASP A O 1
ATOM 2934 N N . PRO A 1 356 ? 27.637 -5.936 8.113 1.00 79.81 356 PRO A N 1
ATOM 2935 C CA . PRO A 1 356 ? 28.125 -6.752 6.993 1.00 79.81 356 PRO A CA 1
ATOM 2936 C C . PRO A 1 356 ? 27.278 -7.955 6.555 1.00 79.81 356 PRO A C 1
ATOM 2938 O O . PRO A 1 356 ? 27.500 -8.465 5.463 1.00 79.81 356 PRO A O 1
ATOM 2941 N N . ASN A 1 357 ? 26.369 -8.443 7.401 1.00 81.81 357 ASN A N 1
ATOM 2942 C CA . ASN A 1 357 ? 25.491 -9.579 7.123 1.00 81.81 357 ASN A CA 1
ATOM 2943 C C . ASN A 1 357 ? 24.033 -9.131 6.901 1.00 81.81 357 ASN A C 1
ATOM 2945 O O . ASN A 1 357 ? 23.114 -9.931 7.091 1.00 81.81 357 ASN A O 1
ATOM 2949 N N . GLY A 1 358 ? 23.804 -7.845 6.613 1.00 81.50 358 GLY A N 1
ATOM 2950 C CA . GLY A 1 358 ? 22.479 -7.280 6.370 1.00 81.50 358 GLY A CA 1
ATOM 2951 C C . GLY A 1 358 ? 21.602 -7.144 7.617 1.00 81.50 358 GLY A C 1
ATOM 2952 O O . GLY A 1 358 ? 20.398 -6.937 7.483 1.00 81.50 358 GLY A O 1
ATOM 2953 N N . ARG A 1 359 ? 22.149 -7.274 8.837 1.00 89.56 359 ARG A N 1
ATOM 2954 C CA . ARG A 1 359 ? 21.369 -7.177 10.086 1.00 89.56 359 ARG A CA 1
ATOM 2955 C C . ARG A 1 359 ? 21.341 -5.757 10.614 1.00 89.56 359 ARG A C 1
ATOM 2957 O O . ARG A 1 359 ? 22.356 -5.070 10.644 1.00 89.56 359 ARG A O 1
ATOM 2964 N N . ILE A 1 360 ? 20.189 -5.345 11.128 1.00 91.12 360 ILE A N 1
ATOM 2965 C CA . ILE A 1 360 ? 19.976 -3.994 11.643 1.00 91.12 360 ILE A CA 1
ATOM 2966 C C . ILE A 1 360 ? 19.368 -4.076 13.039 1.00 91.12 360 ILE A C 1
ATOM 2968 O O . ILE A 1 360 ? 18.511 -4.918 13.312 1.00 91.12 360 ILE A O 1
ATOM 2972 N N . SER A 1 361 ? 19.815 -3.201 13.938 1.00 95.56 361 SER A N 1
ATOM 2973 C CA . SER A 1 361 ? 19.294 -3.087 15.303 1.00 95.56 361 SER A CA 1
ATOM 2974 C C . SER A 1 361 ? 18.910 -1.647 15.607 1.00 95.56 361 SER A C 1
ATOM 2976 O O . SER A 1 361 ? 19.723 -0.736 15.471 1.00 95.56 361 SER A O 1
ATOM 2978 N N . PHE A 1 362 ? 17.680 -1.456 16.070 1.00 96.75 362 PHE A N 1
ATOM 2979 C CA . PHE A 1 362 ? 17.108 -0.157 16.389 1.00 96.75 362 PHE A CA 1
ATOM 2980 C C . PHE A 1 362 ? 16.799 -0.056 17.879 1.00 96.75 362 PHE A C 1
ATOM 2982 O O . PHE A 1 362 ? 16.188 -0.955 18.460 1.00 96.75 362 PHE A O 1
ATOM 2989 N N . GLN A 1 363 ? 17.168 1.076 18.477 1.00 97.50 363 GLN A N 1
ATOM 2990 C CA . GLN A 1 363 ? 16.659 1.511 19.776 1.00 97.50 363 GLN A CA 1
ATOM 2991 C C . GLN A 1 363 ? 15.478 2.450 19.539 1.00 97.50 363 GLN A C 1
ATOM 2993 O O . GLN A 1 363 ? 15.665 3.605 19.152 1.00 97.50 363 GLN A O 1
ATOM 2998 N N . VAL A 1 364 ? 14.262 1.941 19.730 1.00 97.81 364 VAL A N 1
ATOM 2999 C CA . VAL A 1 364 ? 13.024 2.684 19.471 1.00 97.81 364 VAL A CA 1
ATOM 3000 C C . VAL A 1 364 ? 12.472 3.216 20.787 1.00 97.81 364 VAL A C 1
ATOM 3002 O O . VAL A 1 364 ? 12.126 2.452 21.687 1.00 97.81 364 VAL A O 1
ATOM 3005 N N . THR A 1 365 ? 12.368 4.537 20.903 1.00 98.25 365 THR A N 1
ATOM 3006 C CA . THR A 1 365 ? 11.738 5.186 22.058 1.00 98.25 365 THR A CA 1
ATOM 3007 C C . THR A 1 365 ? 10.222 5.029 21.988 1.00 98.25 365 THR A C 1
ATOM 3009 O O . THR A 1 365 ? 9.613 5.329 20.964 1.00 98.25 365 THR A O 1
ATOM 3012 N N . VAL A 1 366 ? 9.596 4.629 23.091 1.00 98.38 366 VAL A N 1
ATOM 3013 C CA . VAL A 1 366 ? 8.140 4.605 23.271 1.00 98.38 366 VAL A CA 1
ATOM 3014 C C . VAL A 1 366 ? 7.773 5.770 24.196 1.00 98.38 366 VAL A C 1
ATOM 3016 O O . VAL A 1 366 ? 7.899 5.646 25.416 1.00 98.38 366 VAL A O 1
ATOM 3019 N N . PRO A 1 367 ? 7.389 6.938 23.657 1.00 97.81 367 PRO A N 1
ATOM 3020 C CA . PRO A 1 367 ? 7.125 8.127 24.462 1.00 97.81 367 PRO A CA 1
ATOM 3021 C C . PRO A 1 367 ? 5.794 8.036 25.217 1.00 97.81 367 PRO A C 1
ATOM 3023 O O . PRO A 1 367 ? 4.973 7.149 24.982 1.00 97.81 367 PRO A O 1
ATOM 3026 N N . SER A 1 368 ? 5.565 8.992 26.119 1.00 96.38 368 SER A N 1
ATOM 3027 C CA . SER A 1 368 ? 4.243 9.193 26.708 1.00 96.38 368 SER A CA 1
ATOM 3028 C C . SER A 1 368 ? 3.244 9.663 25.650 1.00 96.38 368 SER A C 1
ATOM 3030 O O . SER A 1 368 ? 3.429 10.709 25.026 1.00 96.38 368 SER A O 1
ATOM 3032 N N . LEU A 1 369 ? 2.120 8.959 25.522 1.00 95.50 369 LEU A N 1
ATOM 3033 C CA . LEU A 1 369 ? 0.993 9.349 24.673 1.00 95.50 369 LEU A CA 1
ATOM 3034 C C . LEU A 1 369 ? 0.318 10.643 25.157 1.00 95.50 369 LEU A C 1
ATOM 3036 O O . LEU A 1 369 ? -0.560 11.176 24.482 1.00 95.50 369 LEU A O 1
ATOM 3040 N N . SER A 1 370 ? 0.681 11.163 26.336 1.00 93.06 370 SER A N 1
ATOM 3041 C CA . SER A 1 370 ? 0.263 12.494 26.802 1.00 93.06 370 SER A CA 1
ATOM 3042 C C . SER A 1 370 ? 0.839 13.642 25.979 1.00 93.06 370 SER A C 1
ATOM 3044 O O . SER A 1 370 ? 0.323 14.748 26.083 1.00 93.06 370 SER A O 1
ATOM 3046 N N . ASN A 1 371 ? 1.875 13.401 25.172 1.00 93.88 371 ASN A N 1
ATOM 3047 C CA . ASN A 1 371 ? 2.448 14.429 24.299 1.00 93.88 371 ASN A CA 1
ATOM 3048 C C . ASN A 1 371 ? 1.517 14.783 23.125 1.00 93.88 371 ASN A C 1
ATOM 3050 O O . ASN A 1 371 ? 1.758 15.755 22.416 1.00 93.88 371 ASN A O 1
ATOM 3054 N N . TRP A 1 372 ? 0.448 14.007 22.948 1.00 92.50 372 TRP A N 1
ATOM 3055 C CA . TRP A 1 372 ? -0.545 14.156 21.899 1.00 92.50 372 TRP A CA 1
ATOM 3056 C C . TRP A 1 372 ? -1.952 14.248 22.489 1.00 92.50 372 TRP A C 1
ATOM 3058 O O . TRP A 1 372 ? -2.278 13.609 23.500 1.00 92.50 372 TRP A O 1
ATOM 3068 N N . ASN A 1 373 ? -2.803 15.013 21.806 1.00 89.81 373 ASN A N 1
ATOM 3069 C CA . ASN A 1 373 ? -4.207 15.216 22.166 1.00 89.81 373 ASN A CA 1
ATOM 3070 C C . ASN A 1 373 ? -5.176 14.361 21.322 1.00 89.81 373 ASN A C 1
ATOM 3072 O O . ASN A 1 373 ? -6.363 14.663 21.240 1.00 89.81 373 ASN A O 1
ATOM 3076 N N . ASN A 1 374 ? -4.672 13.312 20.668 1.00 89.56 374 ASN A N 1
ATOM 3077 C CA . ASN A 1 374 ? -5.471 12.426 19.826 1.00 89.56 374 ASN A CA 1
ATOM 3078 C C . ASN A 1 374 ? -6.348 11.473 20.656 1.00 89.56 374 ASN A C 1
ATOM 3080 O O . ASN A 1 374 ? -6.011 11.112 21.791 1.00 89.56 374 ASN A O 1
ATOM 3084 N N . THR A 1 375 ? -7.444 11.011 20.049 1.00 88.06 375 THR A N 1
ATOM 3085 C CA . THR A 1 375 ? -8.278 9.931 20.596 1.00 88.06 375 THR A CA 1
ATOM 3086 C C . THR A 1 375 ? -7.743 8.594 20.091 1.00 88.06 375 THR A C 1
ATOM 3088 O O . THR A 1 375 ? -7.876 8.271 18.913 1.00 88.06 375 THR A O 1
ATOM 3091 N N . TRP A 1 376 ? -7.108 7.818 20.965 1.00 90.88 376 TRP A N 1
ATOM 3092 C CA . TRP A 1 376 ? -6.448 6.570 20.575 1.00 90.88 376 TRP A CA 1
ATOM 3093 C C . TRP A 1 376 ? -7.433 5.411 20.396 1.00 90.88 376 TRP A C 1
ATOM 3095 O O . TRP A 1 376 ? -8.330 5.216 21.222 1.00 90.88 376 TRP A O 1
ATOM 3105 N N . LEU A 1 377 ? -7.233 4.618 19.342 1.00 81.44 377 LEU A N 1
ATOM 3106 C CA . LEU A 1 377 ? -8.020 3.420 19.064 1.00 81.44 377 LEU A CA 1
ATOM 3107 C C . LEU A 1 377 ? -7.554 2.280 19.971 1.00 81.44 377 LEU A C 1
ATOM 3109 O O . LEU A 1 377 ? -6.385 1.890 19.965 1.00 81.44 377 LEU A O 1
ATOM 3113 N N . ARG A 1 378 ? -8.473 1.762 20.790 1.00 86.56 378 ARG A N 1
ATOM 3114 C CA . ARG A 1 378 ? -8.182 0.660 21.711 1.00 86.56 378 ARG A CA 1
ATOM 3115 C C . ARG A 1 378 ? -8.218 -0.675 20.995 1.00 86.56 378 ARG A C 1
ATOM 3117 O O . ARG A 1 378 ? -9.147 -0.942 20.235 1.00 86.56 378 ARG A O 1
ATOM 3124 N N . ASN A 1 379 ? -7.306 -1.558 21.384 1.00 86.31 379 ASN A N 1
ATOM 3125 C CA . ASN A 1 379 ? -7.346 -2.929 20.915 1.00 86.31 379 ASN A CA 1
ATOM 3126 C C . ASN A 1 379 ? -8.642 -3.612 21.378 1.00 86.31 379 ASN A C 1
ATOM 3128 O O . ASN A 1 379 ? -9.016 -3.556 22.552 1.00 86.31 379 ASN A O 1
ATOM 3132 N N . SER A 1 380 ? -9.328 -4.273 20.449 1.00 78.69 380 SER A N 1
ATOM 3133 C CA . SER A 1 380 ? -10.631 -4.905 20.694 1.00 78.69 380 SER A CA 1
ATOM 3134 C C . SER A 1 380 ? -10.562 -6.119 21.625 1.00 78.69 380 SER A C 1
ATOM 3136 O O . SER A 1 380 ? -11.538 -6.432 22.305 1.00 78.69 380 SER A O 1
ATOM 3138 N N . SER A 1 381 ? -9.412 -6.797 21.675 1.00 82.44 381 SER A N 1
ATOM 3139 C CA . SER A 1 381 ? -9.199 -8.000 22.488 1.00 82.44 381 SER A CA 1
ATOM 3140 C C . SER A 1 381 ? -8.629 -7.684 23.872 1.00 82.44 381 SER A C 1
ATOM 3142 O O . SER A 1 381 ? -8.851 -8.440 24.818 1.00 82.44 381 SER A O 1
ATOM 3144 N N . ASN A 1 382 ? -7.905 -6.571 24.016 1.00 88.62 382 ASN A N 1
ATOM 3145 C CA . ASN A 1 382 ? -7.333 -6.132 25.282 1.00 88.62 382 ASN A CA 1
ATOM 3146 C C . ASN A 1 382 ? -7.357 -4.604 25.419 1.00 88.62 382 ASN A C 1
ATOM 3148 O O . ASN A 1 382 ? -6.432 -3.900 25.017 1.00 88.62 382 ASN A O 1
ATOM 3152 N N . ASN A 1 383 ? -8.393 -4.107 26.089 1.00 87.69 383 ASN A N 1
ATOM 3153 C CA . ASN A 1 383 ? -8.652 -2.680 26.259 1.00 87.69 383 ASN A CA 1
ATOM 3154 C C . ASN A 1 383 ? -7.615 -1.915 27.104 1.00 87.69 383 ASN A C 1
ATOM 3156 O O . ASN A 1 383 ? -7.692 -0.688 27.186 1.00 87.69 383 ASN A O 1
ATOM 3160 N N . GLN A 1 384 ? -6.646 -2.606 27.716 1.00 95.94 384 GLN A N 1
ATOM 3161 C CA . GLN A 1 384 ? -5.515 -1.979 28.407 1.00 95.94 384 GLN A CA 1
ATOM 3162 C C . GLN A 1 384 ? -4.502 -1.353 27.433 1.00 95.94 384 GLN A C 1
ATOM 3164 O O . GLN A 1 384 ? -3.635 -0.587 27.856 1.00 95.94 384 GLN A O 1
ATOM 3169 N N . TYR A 1 385 ? -4.609 -1.671 26.140 1.00 96.62 385 TYR A N 1
ATOM 3170 C CA . TYR A 1 385 ? -3.676 -1.253 25.104 1.00 96.62 385 TYR A CA 1
ATOM 3171 C C . TYR A 1 385 ? -4.389 -0.534 23.957 1.00 96.62 385 TYR A C 1
ATOM 3173 O O . TYR A 1 385 ? -5.576 -0.753 23.697 1.00 96.62 385 TYR A O 1
ATOM 3181 N N . ILE A 1 386 ? -3.635 0.308 23.260 1.00 91.56 386 ILE A N 1
ATOM 3182 C CA . ILE A 1 386 ? -4.012 0.859 21.958 1.00 91.56 386 ILE A CA 1
ATOM 3183 C C . ILE A 1 386 ? -3.284 0.094 20.855 1.00 91.56 386 ILE A C 1
ATOM 3185 O O . ILE A 1 386 ? -2.194 -0.441 21.090 1.00 91.56 386 ILE A O 1
ATOM 3189 N N . ASP A 1 387 ? -3.877 0.060 19.667 1.00 84.00 387 ASP A N 1
ATOM 3190 C CA . ASP A 1 387 ? -3.220 -0.510 18.495 1.00 84.00 387 ASP A CA 1
ATOM 3191 C C . ASP A 1 387 ? -2.096 0.422 18.010 1.00 84.00 387 ASP A C 1
ATOM 3193 O O . ASP A 1 387 ? -2.203 1.652 18.051 1.00 84.00 387 ASP A O 1
ATOM 3197 N N . GLY A 1 388 ? -0.990 -0.166 17.569 1.00 83.12 388 GLY A N 1
ATOM 3198 C CA . GLY A 1 388 ? 0.157 0.548 17.025 1.00 83.12 388 GLY A CA 1
ATOM 3199 C C . GLY A 1 388 ? 0.941 -0.311 16.042 1.00 83.12 388 GLY A C 1
ATOM 3200 O O . GLY A 1 388 ? 0.654 -1.493 15.844 1.00 83.12 388 GLY A O 1
ATOM 3201 N N . GLN A 1 389 ? 1.954 0.284 15.424 1.00 90.25 389 GLN A N 1
ATOM 3202 C CA . GLN A 1 389 ? 2.781 -0.393 14.432 1.00 90.25 389 GLN A CA 1
ATOM 3203 C C . GLN A 1 389 ? 4.231 0.084 14.511 1.00 90.25 389 GLN A C 1
ATOM 3205 O O . GLN A 1 389 ? 4.496 1.279 14.629 1.00 90.25 389 GLN A O 1
ATOM 3210 N N . ILE A 1 390 ? 5.165 -0.857 14.427 1.00 92.88 390 ILE A N 1
ATOM 3211 C CA . ILE A 1 390 ? 6.550 -0.583 14.056 1.00 92.88 390 ILE A CA 1
ATOM 3212 C C . ILE A 1 390 ? 6.664 -0.747 12.547 1.00 92.88 390 ILE A C 1
ATOM 3214 O O . ILE A 1 390 ? 6.270 -1.787 12.026 1.00 92.88 390 ILE A O 1
ATOM 3218 N N . SER A 1 391 ? 7.226 0.246 11.868 1.00 83.44 391 SER A N 1
ATOM 3219 C CA . SER A 1 391 ? 7.463 0.206 10.425 1.00 83.44 391 SER A CA 1
ATOM 3220 C C . SER A 1 391 ? 8.920 0.548 10.142 1.00 83.44 391 SER A C 1
ATOM 3222 O O . SER A 1 391 ? 9.452 1.529 10.670 1.00 83.44 391 SER A O 1
ATOM 3224 N N . ILE A 1 392 ? 9.570 -0.263 9.319 1.00 86.25 392 ILE A N 1
ATOM 3225 C CA . ILE A 1 392 ? 10.957 -0.098 8.898 1.00 86.25 392 ILE A CA 1
ATOM 3226 C C . ILE A 1 392 ? 10.973 0.244 7.416 1.00 86.25 392 ILE A C 1
ATOM 3228 O O . ILE A 1 392 ? 10.236 -0.360 6.642 1.00 86.25 392 ILE A O 1
ATOM 3232 N N . PHE A 1 393 ? 11.821 1.201 7.049 1.00 78.88 393 PHE A N 1
ATOM 3233 C CA . PHE A 1 393 ? 12.008 1.680 5.686 1.00 78.88 393 PHE A CA 1
ATOM 3234 C C . PHE A 1 393 ? 13.500 1.666 5.358 1.00 78.88 393 PHE A C 1
ATOM 3236 O O . PHE A 1 393 ? 14.271 2.393 5.990 1.00 78.88 393 PHE A O 1
ATOM 3243 N N . GLY A 1 394 ? 13.899 0.836 4.401 1.00 72.31 394 GLY A N 1
ATOM 3244 C CA . GLY A 1 394 ? 15.232 0.811 3.801 1.00 72.31 394 GLY A CA 1
ATOM 3245 C C . GLY A 1 394 ? 15.186 1.281 2.352 1.00 72.31 394 GLY A C 1
ATOM 3246 O O . GLY A 1 394 ? 14.119 1.345 1.747 1.00 72.31 394 GLY A O 1
ATOM 3247 N N . THR A 1 395 ? 16.331 1.640 1.788 1.00 66.38 395 THR A N 1
ATOM 3248 C CA . THR A 1 395 ? 16.438 1.946 0.359 1.00 66.38 395 THR A CA 1
ATOM 3249 C C . THR A 1 395 ? 17.631 1.195 -0.204 1.00 66.38 395 THR A C 1
ATOM 3251 O O . THR A 1 395 ? 18.717 1.274 0.374 1.00 66.38 395 THR A O 1
ATOM 3254 N N . GLU A 1 396 ? 17.409 0.451 -1.281 1.00 61.75 396 GLU A N 1
ATOM 3255 C CA . GLU A 1 396 ? 18.467 -0.215 -2.041 1.00 61.75 396 GLU A CA 1
ATOM 3256 C C . GLU A 1 396 ? 19.264 0.790 -2.882 1.00 61.75 396 GLU A C 1
ATOM 3258 O O . GLU A 1 396 ? 18.887 1.957 -3.032 1.00 61.75 396 GLU A O 1
ATOM 3263 N N . ASN A 1 397 ? 20.383 0.331 -3.441 1.00 55.09 397 ASN A N 1
ATOM 3264 C CA . ASN A 1 397 ? 21.250 1.120 -4.319 1.00 55.09 397 ASN A CA 1
ATOM 3265 C C . ASN A 1 397 ? 20.552 1.641 -5.576 1.00 55.09 397 ASN A C 1
ATOM 3267 O O . ASN A 1 397 ? 20.877 2.725 -6.054 1.00 55.09 397 ASN A O 1
ATOM 3271 N N . ASP A 1 398 ? 19.612 0.866 -6.107 1.00 54.03 398 ASP A N 1
ATOM 3272 C CA . ASP A 1 398 ? 18.782 1.242 -7.250 1.00 54.03 398 ASP A CA 1
ATOM 3273 C C . ASP A 1 398 ? 17.632 2.178 -6.835 1.00 54.03 398 ASP A C 1
ATOM 3275 O O . ASP A 1 398 ? 16.776 2.555 -7.630 1.00 54.03 398 ASP A O 1
ATOM 3279 N N . GLY A 1 399 ? 17.590 2.559 -5.561 1.00 52.25 399 GLY A N 1
ATOM 3280 C CA . GLY A 1 399 ? 16.557 3.390 -5.001 1.00 52.25 399 GLY A CA 1
ATOM 3281 C C . GLY A 1 399 ? 15.316 2.623 -4.568 1.00 52.25 399 GLY A C 1
ATOM 3282 O O . GLY A 1 399 ? 14.435 3.291 -4.058 1.00 52.25 399 GLY A O 1
ATOM 3283 N N . THR A 1 400 ? 15.184 1.305 -4.708 1.00 59.31 400 THR A N 1
ATOM 3284 C CA . THR A 1 400 ? 13.965 0.576 -4.314 1.00 59.31 400 THR A CA 1
ATOM 3285 C C . THR A 1 400 ? 13.676 0.746 -2.818 1.00 59.31 400 THR A C 1
ATOM 3287 O O . THR A 1 400 ? 14.563 0.600 -1.978 1.00 59.31 400 THR A O 1
ATOM 3290 N N . LEU A 1 401 ? 12.435 1.109 -2.456 1.00 62.78 401 LEU A N 1
ATOM 3291 C CA . LEU A 1 401 ? 12.020 1.227 -1.053 1.00 62.78 401 LEU A CA 1
ATOM 3292 C C . LEU A 1 401 ? 11.652 -0.153 -0.518 1.00 62.78 401 LEU A C 1
ATOM 3294 O O . LEU A 1 401 ? 10.710 -0.785 -0.989 1.00 62.78 401 LEU A O 1
ATOM 3298 N N . LEU A 1 402 ? 12.348 -0.572 0.527 1.00 73.56 402 LEU A N 1
ATOM 3299 C CA . LEU A 1 402 ? 12.063 -1.808 1.233 1.00 73.56 402 LEU A CA 1
ATOM 3300 C C . LEU A 1 402 ? 11.303 -1.479 2.506 1.00 73.56 402 LEU A C 1
ATOM 3302 O O . LEU A 1 402 ? 11.774 -0.689 3.329 1.00 73.56 402 LEU A O 1
ATOM 3306 N N . THR A 1 403 ? 10.126 -2.077 2.680 1.00 75.12 403 THR A N 1
ATOM 3307 C CA . THR A 1 403 ? 9.310 -1.856 3.875 1.00 75.12 403 THR A CA 1
ATOM 3308 C C . THR A 1 403 ? 9.026 -3.146 4.620 1.00 75.12 403 THR A C 1
ATOM 3310 O O . THR A 1 403 ? 8.836 -4.211 4.042 1.00 75.12 403 THR A O 1
ATOM 3313 N N . SER A 1 404 ? 8.996 -3.038 5.943 1.00 83.06 404 SER A N 1
ATOM 3314 C CA . SER A 1 404 ? 8.601 -4.117 6.839 1.00 83.06 404 SER A CA 1
ATOM 3315 C C . SER A 1 404 ? 7.776 -3.535 7.965 1.00 83.06 404 SER A C 1
ATOM 3317 O O . SER A 1 404 ? 8.087 -2.443 8.442 1.00 83.06 404 SER A O 1
ATOM 3319 N N . PHE A 1 405 ? 6.752 -4.243 8.427 1.00 82.88 405 PHE A N 1
ATOM 3320 C CA . PHE A 1 405 ? 5.962 -3.775 9.558 1.00 82.88 405 PHE A CA 1
ATOM 3321 C C . PHE A 1 405 ? 5.636 -4.886 10.545 1.00 82.88 405 PHE A C 1
ATOM 3323 O O . PHE A 1 405 ? 5.600 -6.070 10.215 1.00 82.88 405 PHE A O 1
ATOM 3330 N N . TYR A 1 406 ? 5.395 -4.476 11.784 1.00 84.75 406 TYR A N 1
ATOM 3331 C CA . TYR A 1 406 ? 5.021 -5.353 12.876 1.00 84.75 406 TYR A CA 1
ATOM 3332 C C . TYR A 1 406 ? 3.990 -4.651 13.757 1.00 84.75 406 TYR A C 1
ATOM 3334 O O . TYR A 1 406 ? 4.238 -3.560 14.276 1.00 84.75 406 TYR A O 1
ATOM 3342 N N . ASN A 1 407 ? 2.820 -5.266 13.919 1.00 86.81 407 ASN A N 1
ATOM 3343 C CA . ASN A 1 407 ? 1.762 -4.712 14.760 1.00 86.81 407 ASN A CA 1
ATOM 3344 C C . ASN A 1 407 ? 2.126 -4.881 16.238 1.00 86.81 407 ASN A C 1
ATOM 3346 O O . ASN A 1 407 ? 2.556 -5.949 16.671 1.00 86.81 407 ASN A O 1
ATOM 3350 N N . VAL A 1 408 ? 1.931 -3.822 17.015 1.00 92.69 408 VAL A N 1
ATOM 3351 C CA . VAL A 1 408 ? 2.273 -3.760 18.439 1.00 92.69 408 VAL A CA 1
ATOM 3352 C C . VAL A 1 408 ? 1.106 -3.207 19.246 1.00 92.69 408 VAL A C 1
ATOM 3354 O O . VAL A 1 408 ? 0.212 -2.549 18.721 1.00 92.69 408 VAL A O 1
ATOM 3357 N N . LEU A 1 409 ? 1.131 -3.457 20.550 1.00 93.00 409 LEU A N 1
ATOM 3358 C CA . LEU A 1 409 ? 0.143 -2.984 21.508 1.00 93.00 409 LEU A CA 1
ATOM 3359 C C . LEU A 1 409 ? 0.810 -2.043 22.505 1.00 93.00 409 LEU A C 1
ATOM 3361 O O . LEU A 1 409 ? 1.678 -2.456 23.274 1.00 93.00 409 LEU A O 1
ATOM 3365 N N . ILE A 1 410 ? 0.400 -0.776 22.519 1.00 97.31 410 ILE A N 1
ATOM 3366 C CA . ILE A 1 410 ? 0.991 0.243 23.395 1.00 97.31 410 ILE A CA 1
ATOM 3367 C C . ILE A 1 410 ? 0.126 0.386 24.643 1.00 97.31 410 ILE A C 1
ATOM 3369 O O . ILE A 1 410 ? -1.070 0.660 24.557 1.00 97.31 410 ILE A O 1
ATOM 3373 N N . TYR A 1 411 ? 0.725 0.178 25.814 1.00 97.94 411 TYR A N 1
ATOM 3374 C CA . TYR A 1 411 ? 0.028 0.208 27.093 1.00 97.94 411 TYR A CA 1
ATOM 3375 C C . TYR A 1 411 ? -0.540 1.599 27.354 1.00 97.94 411 TYR A C 1
ATOM 3377 O O . TYR A 1 411 ? 0.201 2.577 27.454 1.00 97.94 411 TYR A O 1
ATOM 3385 N N . SER A 1 412 ? -1.860 1.688 27.469 1.00 95.56 412 SER A N 1
ATOM 3386 C CA . SER A 1 412 ? -2.585 2.933 27.699 1.00 95.56 412 SER A CA 1
ATOM 3387 C C . SER A 1 412 ? -3.968 2.598 28.257 1.00 95.56 412 SER A C 1
ATOM 3389 O O . SER A 1 412 ? -4.945 2.650 27.510 1.00 95.56 412 SER A O 1
ATOM 3391 N N . PRO A 1 413 ? -4.081 2.210 29.537 1.00 95.38 413 PRO A N 1
ATOM 3392 C CA . PRO A 1 413 ? -5.329 1.714 30.110 1.00 95.38 413 PRO A CA 1
ATOM 3393 C C . PRO A 1 413 ? -6.440 2.779 30.116 1.00 95.38 413 PRO A C 1
ATOM 3395 O O . PRO A 1 413 ? -6.151 3.976 30.047 1.00 95.38 413 PRO A O 1
ATOM 3398 N N . PRO A 1 414 ? -7.720 2.372 30.166 1.00 95.75 414 PRO A N 1
ATOM 3399 C CA . PRO A 1 414 ? -8.836 3.303 30.295 1.00 95.75 414 PRO A CA 1
ATOM 3400 C C . PRO A 1 414 ? -8.806 4.029 31.634 1.00 95.75 414 PRO A C 1
ATOM 3402 O O . PRO A 1 414 ? -8.401 3.463 32.651 1.00 95.75 414 PRO A O 1
ATOM 3405 N N . THR A 1 415 ? -9.282 5.273 31.654 1.00 97.31 415 THR A N 1
ATOM 3406 C CA . THR A 1 415 ? -9.461 6.006 32.911 1.00 97.31 415 THR A CA 1
ATOM 3407 C C . THR A 1 415 ? -10.578 5.358 33.731 1.00 97.31 415 THR A C 1
ATOM 3409 O O . THR A 1 415 ? -11.756 5.544 33.452 1.00 97.31 415 THR A O 1
ATOM 3412 N N . THR A 1 416 ? -10.234 4.607 34.777 1.00 97.50 416 THR A N 1
ATOM 3413 C CA . THR A 1 416 ? -11.211 3.888 35.622 1.00 97.50 416 THR A CA 1
ATOM 3414 C C . THR A 1 416 ? -11.521 4.582 36.950 1.00 97.50 416 THR A C 1
ATOM 3416 O O . THR A 1 416 ? -12.333 4.089 37.735 1.00 97.50 416 THR A O 1
ATOM 3419 N N . SER A 1 417 ? -10.864 5.705 37.232 1.00 98.25 417 SER A N 1
ATOM 3420 C CA . SER A 1 417 ? -11.059 6.533 38.426 1.00 98.25 417 SER A CA 1
ATOM 3421 C C . SER A 1 417 ? -10.414 7.904 38.227 1.00 98.25 417 SER A C 1
ATOM 3423 O O . SER A 1 417 ? -9.404 8.003 37.534 1.00 98.25 417 SER A O 1
ATOM 3425 N N . GLY A 1 418 ? -10.921 8.937 38.896 1.00 98.25 418 GLY A N 1
ATOM 3426 C CA . GLY A 1 418 ? -10.379 10.292 38.812 1.00 98.25 418 GLY A CA 1
ATOM 3427 C C . GLY A 1 418 ? -10.921 11.073 37.615 1.00 98.25 418 GLY A C 1
ATOM 3428 O O . GLY A 1 418 ? -12.035 10.837 37.155 1.00 98.25 418 GLY A O 1
ATOM 3429 N N . THR A 1 419 ? -10.159 12.050 37.137 1.00 97.81 419 THR A N 1
ATOM 3430 C CA . THR A 1 419 ? -10.586 12.950 36.056 1.00 97.81 419 THR A CA 1
ATOM 3431 C C . THR A 1 419 ? -9.957 12.530 34.732 1.00 97.81 419 THR A C 1
ATOM 3433 O O . THR A 1 419 ? -8.741 12.365 34.667 1.00 97.81 419 THR A O 1
ATOM 3436 N N . MET A 1 420 ? -10.766 12.404 33.676 1.00 96.00 420 MET A N 1
ATOM 3437 C CA . MET A 1 420 ? -10.262 12.193 32.314 1.00 96.00 420 MET A CA 1
ATOM 3438 C C . MET A 1 420 ? -9.505 13.429 31.827 1.00 96.00 420 MET A C 1
ATOM 3440 O O . MET A 1 420 ? -9.959 14.554 32.030 1.00 96.00 420 MET A O 1
ATOM 3444 N N . ASN A 1 421 ? -8.369 13.226 31.163 1.00 93.44 421 ASN A N 1
ATOM 3445 C CA . ASN A 1 421 ? -7.525 14.312 30.654 1.00 93.44 421 ASN A CA 1
ATOM 3446 C C . ASN A 1 421 ? -7.572 14.478 29.127 1.00 93.44 421 ASN A C 1
ATOM 3448 O O . ASN A 1 421 ? -7.011 15.442 28.615 1.00 93.44 421 ASN A O 1
ATOM 3452 N N . LYS A 1 422 ? -8.222 13.557 28.410 1.00 93.50 422 LYS A N 1
ATOM 3453 C CA . LYS A 1 422 ? -8.395 13.572 26.954 1.00 93.50 422 LYS A CA 1
ATOM 3454 C C . LYS A 1 422 ? -9.621 12.750 26.558 1.00 93.50 422 LYS A C 1
ATOM 3456 O O . LYS A 1 422 ? -10.187 12.045 27.395 1.00 93.50 422 LYS A O 1
ATOM 3461 N N . ASN A 1 423 ? -10.011 12.842 25.291 1.00 95.06 423 ASN A N 1
ATOM 3462 C CA . ASN A 1 423 ? -11.044 11.980 24.725 1.00 95.06 423 ASN A CA 1
ATOM 3463 C C . ASN A 1 423 ? -10.616 10.512 24.810 1.00 95.06 423 ASN A C 1
ATOM 3465 O O . ASN A 1 423 ? -9.463 10.174 24.535 1.00 95.06 423 ASN A O 1
ATOM 3469 N N . GLU A 1 424 ? -11.552 9.636 25.158 1.00 95.88 424 GLU A N 1
ATOM 3470 C CA . GLU A 1 424 ? -11.300 8.201 25.252 1.00 95.88 424 GLU A CA 1
ATOM 3471 C C . GLU A 1 424 ? -12.401 7.405 24.559 1.00 95.88 424 GLU A C 1
ATOM 3473 O O . GLU A 1 424 ? -13.577 7.766 24.598 1.00 95.88 424 GLU A O 1
ATOM 3478 N N . ILE A 1 425 ? -12.004 6.278 23.974 1.00 92.25 425 ILE A N 1
ATOM 3479 C CA . ILE A 1 425 ? -12.906 5.213 23.540 1.00 92.25 425 ILE A CA 1
ATOM 3480 C C . ILE A 1 425 ? -12.828 4.105 24.582 1.00 92.25 425 ILE A C 1
ATOM 3482 O O . ILE A 1 425 ? -11.732 3.764 25.011 1.00 92.25 425 ILE A O 1
ATOM 3486 N N . TRP A 1 426 ? -13.948 3.535 25.007 1.00 96.69 426 TRP A N 1
ATOM 3487 C CA . TRP A 1 426 ? -14.006 2.361 25.875 1.00 96.69 426 TRP A CA 1
ATOM 3488 C C . TRP A 1 426 ? -14.626 1.185 25.130 1.00 96.69 426 TRP A C 1
ATOM 3490 O O . TRP A 1 426 ? -15.695 1.322 24.539 1.00 96.69 426 TRP A O 1
ATOM 3500 N N . ASN A 1 427 ? -13.984 0.021 25.235 1.00 89.88 427 ASN A N 1
ATOM 3501 C CA . ASN A 1 427 ? -14.460 -1.234 24.666 1.00 89.88 427 ASN A CA 1
ATOM 3502 C C . ASN A 1 427 ? -14.259 -2.418 25.636 1.00 89.88 427 ASN A C 1
ATOM 3504 O O . ASN A 1 427 ? -13.545 -2.330 26.645 1.00 89.88 427 ASN A O 1
ATOM 3508 N N . GLY A 1 428 ? -14.923 -3.540 25.353 1.00 92.81 428 GLY A N 1
ATOM 3509 C CA . GLY A 1 428 ? -14.791 -4.770 26.136 1.00 92.81 428 GLY A CA 1
ATOM 3510 C C . GLY A 1 428 ? -15.380 -4.656 27.546 1.00 92.81 428 GLY A C 1
ATOM 3511 O O . GLY A 1 428 ? -16.513 -4.218 27.725 1.00 92.81 428 GLY A O 1
ATOM 3512 N N . THR A 1 429 ? -14.641 -5.091 28.572 1.00 96.38 429 THR A N 1
ATOM 3513 C CA . THR A 1 429 ? -15.072 -4.948 29.976 1.00 96.38 429 THR A CA 1
ATOM 3514 C C . THR A 1 429 ? -14.263 -3.868 30.683 1.00 96.38 429 THR A C 1
ATOM 3516 O O . THR A 1 429 ? -13.049 -3.999 30.827 1.00 96.38 429 THR A O 1
ATOM 3519 N N . ILE A 1 430 ? -14.939 -2.835 31.183 1.00 97.62 430 ILE A N 1
ATOM 3520 C CA . ILE A 1 430 ? -14.331 -1.736 31.939 1.00 97.62 430 ILE A CA 1
ATOM 3521 C C . ILE A 1 430 ? -14.689 -1.892 33.415 1.00 97.62 430 ILE A C 1
ATOM 3523 O O . ILE A 1 430 ? -15.865 -1.899 33.771 1.00 97.62 430 ILE A O 1
ATOM 3527 N N . GLN A 1 431 ? -13.682 -2.009 34.279 1.00 97.62 431 GLN A N 1
ATOM 3528 C CA . GLN A 1 431 ? -13.864 -2.039 35.732 1.00 97.62 431 GLN A CA 1
ATOM 3529 C C . GLN A 1 431 ? -13.669 -0.635 36.295 1.00 97.62 431 GLN A C 1
ATOM 3531 O O . GLN A 1 431 ? -12.564 -0.112 36.268 1.00 97.62 431 GLN A O 1
ATOM 3536 N N . ILE A 1 432 ? -14.726 -0.021 36.812 1.00 98.19 432 ILE A N 1
ATOM 3537 C CA . ILE A 1 432 ? -14.667 1.309 37.421 1.00 98.19 432 ILE A CA 1
ATOM 3538 C C . ILE A 1 432 ? -14.173 1.162 38.861 1.00 98.19 432 ILE A C 1
ATOM 3540 O O . ILE A 1 432 ? -14.849 0.559 39.695 1.00 98.19 432 ILE A O 1
ATOM 3544 N N . LEU A 1 433 ? -12.994 1.715 39.143 1.00 97.94 433 LEU A N 1
ATOM 3545 C CA . LEU A 1 433 ? -12.266 1.577 40.412 1.00 97.94 433 LEU A CA 1
ATOM 3546 C C . LEU A 1 433 ? -12.469 2.771 41.358 1.00 97.94 433 LEU A C 1
ATOM 3548 O O . LEU A 1 433 ? -12.015 2.751 42.498 1.00 97.94 433 LEU A O 1
ATOM 3552 N N . GLY A 1 434 ? -13.140 3.823 40.894 1.00 98.31 434 GLY A N 1
ATOM 3553 C CA . GLY A 1 434 ? -13.422 5.020 41.674 1.00 98.31 434 GLY A CA 1
ATOM 3554 C C . GLY A 1 434 ? -14.419 5.927 40.967 1.00 98.31 434 GLY A C 1
ATOM 3555 O O . GLY A 1 434 ? -14.898 5.616 39.880 1.00 98.31 434 GLY A O 1
ATOM 3556 N N . ASN A 1 435 ? -14.730 7.074 41.570 1.00 98.56 435 ASN A N 1
ATOM 3557 C CA . ASN A 1 435 ? -15.543 8.079 40.885 1.00 98.56 435 ASN A CA 1
ATOM 3558 C C . ASN A 1 435 ? -14.782 8.619 39.673 1.00 98.56 435 ASN A C 1
ATOM 3560 O O . ASN A 1 435 ? -13.586 8.894 39.782 1.00 98.56 435 ASN A O 1
ATOM 3564 N N . ILE A 1 436 ? -15.481 8.799 38.557 1.00 98.50 436 ILE A N 1
ATOM 3565 C CA . ILE A 1 436 ? -14.932 9.363 37.326 1.00 98.50 436 ILE A CA 1
ATOM 3566 C C . ILE A 1 436 ? -15.547 10.732 37.070 1.00 98.50 436 ILE A C 1
ATOM 3568 O O . ILE A 1 436 ? -16.760 10.896 37.189 1.00 98.50 436 ILE A O 1
ATOM 3572 N N . THR A 1 437 ? -14.717 11.687 36.664 1.00 98.00 437 THR A N 1
ATOM 3573 C CA . THR A 1 437 ? -15.142 13.000 36.173 1.00 98.00 437 THR A CA 1
ATOM 3574 C C . THR A 1 437 ? -14.742 13.145 34.710 1.00 98.00 437 THR A C 1
ATOM 3576 O O . THR A 1 437 ? -13.563 13.022 34.377 1.00 98.00 437 THR A O 1
ATOM 3579 N N . ILE A 1 438 ? -15.712 13.452 33.852 1.00 97.19 438 ILE A N 1
ATOM 3580 C CA . ILE A 1 438 ? -15.496 13.841 32.457 1.00 97.19 438 ILE A CA 1
ATOM 3581 C C . ILE A 1 438 ? -15.616 15.370 32.399 1.00 97.19 438 ILE A C 1
ATOM 3583 O O . ILE A 1 438 ? -16.726 15.891 32.561 1.00 97.19 438 ILE A O 1
ATOM 3587 N N . PRO A 1 439 ? -14.499 16.111 32.275 1.00 95.69 439 PRO A N 1
ATOM 3588 C CA . PRO A 1 439 ? -14.519 17.569 32.280 1.00 95.69 439 PRO A CA 1
ATOM 3589 C C . PRO A 1 439 ? -15.009 18.136 30.940 1.00 95.69 439 PRO A C 1
ATOM 3591 O O . PRO A 1 439 ? -15.127 17.420 29.947 1.00 95.69 439 PRO A O 1
ATOM 3594 N N . SER A 1 440 ? -15.292 19.443 30.920 1.00 93.12 440 SER A N 1
ATOM 3595 C CA . SER A 1 440 ? -15.714 20.155 29.707 1.00 93.12 440 SER A CA 1
ATOM 3596 C C . SER A 1 440 ? -14.750 19.916 28.539 1.00 93.12 440 SER A C 1
ATOM 3598 O O . SER A 1 440 ? -13.540 19.823 28.749 1.00 93.12 440 SER A O 1
ATOM 3600 N N . ASN A 1 441 ? -15.288 19.850 27.318 1.00 91.38 441 ASN A N 1
ATOM 3601 C CA . ASN A 1 441 ? -14.577 19.574 26.063 1.00 91.38 441 ASN A CA 1
ATOM 3602 C C . ASN A 1 441 ? -14.003 18.156 25.917 1.00 91.38 441 ASN A C 1
ATOM 3604 O O . ASN A 1 441 ? -13.328 17.889 24.926 1.00 91.38 441 ASN A O 1
ATOM 3608 N N . ILE A 1 442 ? -14.298 17.241 26.846 1.00 95.19 442 ILE A N 1
ATOM 3609 C CA . ILE A 1 442 ? -13.938 15.827 26.723 1.00 95.19 442 ILE A CA 1
ATOM 3610 C C . ILE A 1 442 ? -15.153 14.995 26.316 1.00 95.19 442 ILE A C 1
ATOM 3612 O O . ILE A 1 442 ? -16.261 15.153 26.839 1.00 95.19 442 ILE A O 1
ATOM 3616 N N . THR A 1 443 ? -14.921 14.085 25.375 1.00 94.88 443 THR A N 1
ATOM 3617 C CA . THR A 1 443 ? -15.879 13.076 24.934 1.00 94.88 443 THR A CA 1
ATOM 3618 C C . THR A 1 443 ? -15.396 11.690 25.338 1.00 94.88 443 THR A C 1
ATOM 3620 O O . THR A 1 443 ? -14.284 11.286 25.000 1.00 94.88 443 THR A O 1
ATOM 3623 N N . LEU A 1 444 ? -16.260 10.956 26.038 1.00 97.25 444 LEU A N 1
ATOM 3624 C CA . LEU A 1 444 ? -16.125 9.519 26.234 1.00 97.25 444 LEU A CA 1
ATOM 3625 C C . LEU A 1 444 ? -17.026 8.791 25.236 1.00 97.25 444 LEU A C 1
ATOM 3627 O O . LEU A 1 444 ? -18.251 8.908 25.306 1.00 97.25 444 LEU A O 1
ATOM 3631 N N . THR A 1 445 ? -16.430 8.000 24.357 1.00 96.06 445 THR A N 1
ATOM 3632 C CA . THR A 1 445 ? -17.148 7.106 23.446 1.00 96.06 445 THR A CA 1
ATOM 3633 C C . THR A 1 445 ? -17.124 5.692 24.010 1.00 96.06 445 THR A C 1
ATOM 3635 O O . THR A 1 445 ? -16.085 5.220 24.460 1.00 96.06 445 THR A O 1
ATOM 3638 N N . ILE A 1 446 ? -18.264 5.007 24.017 1.00 96.75 446 ILE A N 1
ATOM 3639 C CA . ILE A 1 446 ? -18.381 3.620 24.469 1.00 96.75 446 ILE A CA 1
ATOM 3640 C C . ILE A 1 446 ? -18.869 2.779 23.296 1.00 96.75 446 ILE A C 1
ATOM 3642 O O . ILE A 1 446 ? -19.994 2.967 22.819 1.00 96.75 446 ILE A O 1
ATOM 3646 N N . ASP A 1 447 ? -18.031 1.839 22.871 1.00 91.75 447 ASP A N 1
ATOM 3647 C CA . ASP A 1 447 ? -18.312 0.971 21.735 1.00 91.75 447 ASP A CA 1
ATOM 3648 C C . ASP A 1 447 ? -19.427 -0.044 22.061 1.00 91.75 447 ASP A C 1
ATOM 3650 O O . ASP A 1 447 ? -19.626 -0.408 23.231 1.00 91.75 447 ASP A O 1
ATOM 3654 N N . PRO A 1 448 ? -20.163 -0.551 21.052 1.00 91.62 448 PRO A N 1
ATOM 3655 C CA . PRO A 1 448 ? -21.119 -1.644 21.226 1.00 91.62 448 PRO A CA 1
ATOM 3656 C C . PRO A 1 448 ? -20.527 -2.870 21.942 1.00 91.62 448 PRO A C 1
ATOM 3658 O O . PRO A 1 448 ? -19.324 -3.107 21.907 1.00 91.62 448 PRO A O 1
ATOM 3661 N N . ALA A 1 449 ? -21.389 -3.674 22.577 1.00 93.31 449 ALA A N 1
ATOM 3662 C CA . ALA A 1 449 ? -21.010 -4.833 23.407 1.00 93.31 449 ALA A CA 1
ATOM 3663 C C . ALA A 1 449 ? -20.124 -4.524 24.637 1.00 93.31 449 ALA A C 1
ATOM 3665 O O . ALA A 1 449 ? -19.698 -5.447 25.336 1.00 93.31 449 ALA A O 1
ATOM 3666 N N . THR A 1 450 ? -19.878 -3.252 24.965 1.00 96.81 450 THR A N 1
ATOM 3667 C CA . THR A 1 450 ? -19.095 -2.893 26.154 1.00 96.81 450 THR A CA 1
ATOM 3668 C C . THR A 1 450 ? -19.874 -3.144 27.445 1.00 96.81 450 THR A C 1
ATOM 3670 O O . THR A 1 450 ? -21.039 -2.764 27.579 1.00 96.81 450 THR A O 1
ATOM 3673 N N . THR A 1 451 ? -19.211 -3.749 28.434 1.00 98.38 451 THR A N 1
ATOM 3674 C CA . THR A 1 451 ? -19.728 -3.920 29.797 1.00 98.38 451 THR A CA 1
ATOM 3675 C C . THR A 1 451 ? -18.931 -3.069 30.780 1.00 98.38 451 THR A C 1
ATOM 3677 O O . THR A 1 451 ? -17.755 -3.317 31.032 1.00 98.38 451 THR A O 1
ATOM 3680 N N . ILE A 1 452 ? -19.590 -2.093 31.390 1.00 98.62 452 ILE A N 1
ATOM 3681 C CA . ILE A 1 452 ? -19.047 -1.214 32.421 1.00 98.62 452 ILE A CA 1
ATOM 3682 C C . ILE A 1 452 ? -19.486 -1.751 33.780 1.00 98.62 452 ILE A C 1
ATOM 3684 O O . ILE A 1 452 ? -20.679 -1.792 34.088 1.00 98.62 452 ILE A O 1
ATOM 3688 N N . LYS A 1 453 ? -18.518 -2.186 34.585 1.00 98.19 453 LYS A N 1
ATOM 3689 C CA . LYS A 1 453 ? -18.723 -2.797 35.897 1.00 98.19 453 LYS A CA 1
ATOM 3690 C C . LYS A 1 453 ? -18.221 -1.869 36.993 1.00 98.19 453 LYS A C 1
ATOM 3692 O O . LYS A 1 453 ? -17.032 -1.585 37.084 1.00 98.19 453 LYS A O 1
ATOM 3697 N N . PHE A 1 454 ? -19.124 -1.406 37.844 1.00 98.44 454 PHE A N 1
ATOM 3698 C CA . PHE A 1 454 ? -18.779 -0.546 38.969 1.00 98.44 454 PHE A CA 1
ATOM 3699 C C . PHE A 1 454 ? -18.259 -1.369 40.151 1.00 98.44 454 PHE A C 1
ATOM 3701 O O . PHE A 1 454 ? -19.010 -2.138 40.749 1.00 98.44 454 PHE A O 1
ATOM 3708 N N . GLY A 1 455 ? -16.983 -1.181 40.503 1.00 97.19 455 GLY A N 1
ATOM 3709 C CA . GLY A 1 455 ? -16.278 -1.863 41.598 1.00 97.19 455 GLY A CA 1
ATOM 3710 C C . GLY A 1 455 ? -16.687 -1.439 43.012 1.00 97.19 455 GLY A C 1
ATOM 3711 O O . GLY A 1 455 ? -16.063 -1.856 43.981 1.00 97.19 455 GLY A O 1
ATOM 3712 N N . GLY A 1 456 ? -17.712 -0.601 43.149 1.00 95.12 456 GLY A N 1
ATOM 3713 C CA . GLY A 1 456 ? -18.174 -0.052 44.417 1.00 95.12 456 GLY A CA 1
ATOM 3714 C C . GLY A 1 456 ? -19.264 0.994 44.207 1.00 95.12 456 GLY A C 1
ATOM 3715 O O . GLY A 1 456 ? -19.779 1.165 43.100 1.00 95.12 456 GLY A O 1
ATOM 3716 N N . CYS A 1 457 ? -19.584 1.740 45.269 1.00 95.94 457 CYS A N 1
ATOM 3717 C CA . CYS A 1 457 ? -20.564 2.832 45.242 1.00 95.94 457 CYS A CA 1
ATOM 3718 C C . CYS A 1 457 ? -19.998 4.091 44.541 1.00 95.94 457 CYS A C 1
ATOM 3720 O O . CYS A 1 457 ? -19.894 5.169 45.134 1.00 95.94 457 CYS A O 1
ATOM 3722 N N . TYR A 1 458 ? -19.586 3.930 43.283 1.00 98.12 458 TYR A N 1
ATOM 3723 C CA . TYR A 1 458 ? -18.946 4.947 42.450 1.00 98.12 458 TYR A CA 1
ATOM 3724 C C . TYR A 1 458 ? -19.919 5.553 41.435 1.00 98.12 458 TYR A C 1
ATOM 3726 O O . TYR A 1 458 ? -20.991 5.000 41.169 1.00 98.12 458 TYR A O 1
ATOM 3734 N N . SER A 1 459 ? -19.543 6.705 40.880 1.00 97.62 459 SER A N 1
ATOM 3735 C CA . SER A 1 459 ? -20.301 7.434 39.857 1.00 97.62 459 SER A CA 1
ATOM 3736 C C . SER A 1 459 ? -19.439 7.820 38.657 1.00 97.62 459 SER A C 1
ATOM 3738 O O . SER A 1 459 ? -18.224 7.966 38.783 1.00 97.62 459 SER A O 1
ATOM 3740 N N . ILE A 1 460 ? -20.090 8.066 37.520 1.00 98.19 460 ILE A N 1
ATOM 3741 C CA . ILE A 1 460 ? -19.515 8.815 36.394 1.00 98.19 460 ILE A CA 1
ATOM 3742 C C . ILE A 1 460 ? -20.204 10.179 36.365 1.00 98.19 460 ILE A C 1
ATOM 3744 O O . ILE A 1 460 ? -21.426 10.242 36.258 1.00 98.19 460 ILE A O 1
ATOM 3748 N N . SER A 1 461 ? -19.436 11.258 36.469 1.00 97.12 461 SER A N 1
ATOM 3749 C CA . SER A 1 461 ? -19.924 12.635 36.397 1.00 97.12 461 SER A CA 1
ATOM 3750 C C . SER A 1 461 ? -19.538 13.247 35.057 1.00 97.12 461 SER A C 1
ATOM 3752 O O . SER A 1 461 ? -18.362 13.491 34.799 1.00 97.12 461 SER A O 1
ATOM 3754 N N . VAL A 1 462 ? -20.531 13.491 34.206 1.00 96.56 462 VAL A N 1
ATOM 3755 C CA . VAL A 1 462 ? -20.381 14.185 32.924 1.00 96.56 462 VAL A CA 1
ATOM 3756 C C . VAL A 1 462 ? -20.674 15.663 33.166 1.00 96.56 462 VAL A C 1
ATOM 3758 O O . VAL A 1 462 ? -21.833 16.058 33.327 1.00 96.56 462 VAL A O 1
ATOM 3761 N N . ASN A 1 463 ? -19.613 16.465 33.276 1.00 94.12 463 ASN A N 1
ATOM 3762 C CA . ASN A 1 463 ? -19.727 17.889 33.585 1.00 94.12 463 ASN A CA 1
ATOM 3763 C C . ASN A 1 463 ? -20.302 18.671 32.396 1.00 94.12 463 ASN A C 1
ATOM 3765 O O . ASN A 1 463 ? -20.294 18.206 31.258 1.00 94.12 463 ASN A O 1
ATOM 3769 N N . ASN A 1 464 ? -20.767 19.896 32.648 1.00 90.94 464 ASN A N 1
ATOM 3770 C CA . ASN A 1 464 ? -21.245 20.776 31.584 1.00 90.94 464 ASN A CA 1
ATOM 3771 C C . ASN A 1 464 ? -20.168 20.972 30.492 1.00 90.94 464 ASN A C 1
ATOM 3773 O O . ASN A 1 464 ? -19.008 21.240 30.806 1.00 90.94 464 ASN A O 1
ATOM 3777 N N . GLY A 1 465 ? -20.559 20.827 29.223 1.00 89.25 465 GLY A N 1
ATOM 3778 C CA . GLY A 1 465 ? -19.660 20.868 28.062 1.00 89.25 465 GLY A CA 1
ATOM 3779 C C . GLY A 1 465 ? -18.947 19.546 27.739 1.00 89.25 465 GLY A C 1
ATOM 3780 O O . GLY A 1 465 ? -18.292 19.459 26.702 1.00 89.25 465 GLY A O 1
ATOM 3781 N N . ALA A 1 466 ? -19.077 18.517 28.581 1.00 93.88 466 ALA A N 1
ATOM 3782 C CA . ALA A 1 466 ? -18.602 17.163 28.304 1.00 93.88 466 ALA A CA 1
ATOM 3783 C C . ALA A 1 466 ? -19.676 16.325 27.596 1.00 93.88 466 ALA A C 1
ATOM 3785 O O . ALA A 1 466 ? -20.861 16.678 27.584 1.00 93.88 466 ALA A O 1
ATOM 3786 N N . LYS A 1 467 ? -19.277 15.191 27.012 1.00 93.75 467 LYS A N 1
ATOM 3787 C CA . LYS A 1 467 ? -20.213 14.254 26.373 1.00 93.75 467 LYS A CA 1
ATOM 3788 C C . LYS A 1 467 ? -19.858 12.806 26.679 1.00 93.75 467 LYS A C 1
ATOM 3790 O O . LYS A 1 467 ? -18.687 12.439 26.738 1.00 93.75 467 LYS A O 1
ATOM 3795 N N . ILE A 1 468 ? -20.892 11.981 26.802 1.00 96.62 468 ILE A N 1
ATOM 3796 C CA . ILE A 1 468 ? -20.783 10.525 26.725 1.00 96.62 468 ILE A CA 1
ATOM 3797 C C . ILE A 1 468 ? -21.609 10.029 25.538 1.00 96.62 468 ILE A C 1
ATOM 3799 O O . ILE A 1 468 ? -22.778 10.390 25.389 1.00 96.62 468 ILE A O 1
ATOM 3803 N N . ILE A 1 469 ? -20.989 9.237 24.669 1.00 96.25 469 ILE A N 1
ATOM 3804 C CA . ILE A 1 469 ? -21.611 8.656 23.480 1.00 96.25 469 ILE A CA 1
ATOM 3805 C C . ILE A 1 469 ? -21.584 7.139 23.652 1.00 96.25 469 ILE A C 1
ATOM 3807 O O . ILE A 1 469 ? -20.569 6.496 23.419 1.00 96.25 469 ILE A O 1
ATOM 3811 N N . ALA A 1 470 ? -22.703 6.570 24.093 1.00 96.94 470 ALA A N 1
ATOM 3812 C CA . ALA A 1 470 ? -22.896 5.138 24.284 1.00 96.94 470 ALA A CA 1
ATOM 3813 C C . ALA A 1 470 ? -23.965 4.641 23.306 1.00 96.94 470 ALA A C 1
ATOM 3815 O O . ALA A 1 470 ? -25.164 4.676 23.592 1.00 96.94 470 ALA A O 1
ATOM 3816 N N . GLN A 1 471 ? -23.538 4.206 22.123 1.00 95.50 471 GLN A N 1
ATOM 3817 C CA . GLN A 1 471 ? -24.440 3.784 21.052 1.00 95.50 471 GLN A CA 1
ATOM 3818 C C . GLN A 1 471 ? -24.277 2.294 20.769 1.00 95.50 471 GLN A C 1
ATOM 3820 O O . GLN A 1 471 ? -23.633 1.896 19.805 1.00 95.50 471 GLN A O 1
ATOM 3825 N N . GLY A 1 472 ? -24.892 1.463 21.609 1.00 92.56 472 GLY A N 1
ATOM 3826 C CA . GLY A 1 472 ? -24.994 0.032 21.358 1.00 92.56 472 GLY A CA 1
ATOM 3827 C C . GLY A 1 472 ? -25.879 -0.277 20.151 1.00 92.56 472 GLY A C 1
ATOM 3828 O O . GLY A 1 472 ? -26.477 0.603 19.524 1.00 92.56 472 GLY A O 1
ATOM 3829 N N . THR A 1 473 ? -26.021 -1.564 19.860 1.00 95.00 473 THR A N 1
ATOM 3830 C CA . THR A 1 473 ? -26.994 -2.069 18.882 1.00 95.00 473 THR A CA 1
ATOM 3831 C C . THR A 1 473 ? -27.925 -3.076 19.544 1.00 95.00 473 THR A C 1
ATOM 3833 O O . THR A 1 473 ? -27.658 -3.542 20.649 1.00 95.00 473 THR A O 1
ATOM 3836 N N . GLN A 1 474 ? -29.018 -3.442 18.873 1.00 93.62 474 GLN A N 1
ATOM 3837 C CA . GLN A 1 474 ? -29.924 -4.471 19.386 1.00 93.62 474 GLN A CA 1
ATOM 3838 C C . GLN A 1 474 ? -29.211 -5.814 19.616 1.00 93.62 474 GLN A C 1
ATOM 3840 O O . GLN A 1 474 ? -29.478 -6.475 20.614 1.00 93.62 474 GLN A O 1
ATOM 3845 N N . ALA A 1 475 ? -28.307 -6.201 18.708 1.00 95.38 475 ALA A N 1
ATOM 3846 C CA . ALA A 1 475 ? -27.521 -7.428 18.833 1.00 95.38 475 ALA A CA 1
ATOM 3847 C C . ALA A 1 475 ? -26.423 -7.309 19.902 1.00 95.38 475 ALA A C 1
ATOM 3849 O O . ALA A 1 475 ? -26.140 -8.273 20.603 1.00 95.38 475 ALA A O 1
ATOM 3850 N N . ASN A 1 476 ? -25.840 -6.115 20.043 1.00 93.75 476 ASN A N 1
ATOM 3851 C CA . ASN A 1 476 ? -24.694 -5.842 20.905 1.00 93.75 476 ASN A CA 1
ATOM 3852 C C . ASN A 1 476 ? -24.975 -4.628 21.812 1.00 93.75 476 ASN A C 1
ATOM 3854 O O . ASN A 1 476 ? -24.451 -3.534 21.554 1.00 93.75 476 ASN A O 1
ATOM 3858 N N . PRO A 1 477 ? -25.822 -4.780 22.847 1.00 97.06 477 PRO A N 1
ATOM 3859 C CA . PRO A 1 477 ? -26.140 -3.689 23.761 1.00 97.06 477 PRO A CA 1
ATOM 3860 C C . PRO A 1 477 ? -24.940 -3.323 24.643 1.00 97.06 477 PRO A C 1
ATOM 3862 O O . PRO A 1 477 ? -24.083 -4.159 24.929 1.00 97.06 477 PRO A O 1
ATOM 3865 N N . ILE A 1 478 ? -24.905 -2.077 25.118 1.00 98.44 478 ILE A N 1
ATOM 3866 C CA . ILE A 1 478 ? -23.930 -1.617 26.123 1.00 98.44 478 ILE A CA 1
ATOM 3867 C C . ILE A 1 478 ? -24.530 -1.835 27.511 1.00 98.44 478 ILE A C 1
ATOM 3869 O O . ILE A 1 478 ? -25.685 -1.484 27.744 1.00 98.44 478 ILE A O 1
ATOM 3873 N N . ARG A 1 479 ? -23.767 -2.392 28.454 1.00 98.62 479 ARG A N 1
ATOM 3874 C CA . ARG A 1 479 ? -24.258 -2.716 29.802 1.00 98.62 479 ARG A CA 1
ATOM 3875 C C . ARG A 1 479 ? -23.520 -1.927 30.876 1.00 98.62 479 ARG A C 1
ATOM 3877 O O . ARG A 1 479 ? -22.311 -2.054 31.005 1.00 98.62 479 ARG A O 1
ATOM 3884 N N . PHE A 1 480 ? -24.257 -1.196 31.703 1.00 98.69 480 PHE A N 1
ATOM 3885 C CA . PHE A 1 480 ? -23.780 -0.563 32.933 1.00 98.69 480 PHE A CA 1
ATOM 3886 C C . PHE A 1 480 ? -24.306 -1.366 34.125 1.00 98.69 480 PHE A C 1
ATOM 3888 O O . PHE A 1 480 ? -25.519 -1.500 34.299 1.00 98.69 480 PHE A O 1
ATOM 3895 N N . THR A 1 481 ? -23.414 -1.934 34.933 1.00 98.06 481 THR A N 1
ATOM 3896 C CA . THR A 1 481 ? -23.785 -2.880 35.995 1.00 98.06 481 THR A CA 1
ATOM 3897 C C . THR A 1 481 ? -22.801 -2.839 37.164 1.00 98.06 481 THR A C 1
ATOM 3899 O O . THR A 1 481 ? -21.758 -2.194 37.096 1.00 98.06 481 THR A O 1
ATOM 3902 N N . SER A 1 482 ? -23.107 -3.519 38.264 1.00 97.25 482 SER A N 1
ATOM 3903 C CA . SER A 1 482 ? -22.214 -3.598 39.426 1.00 97.25 482 SER A CA 1
ATOM 3904 C C . SER A 1 482 ? -21.255 -4.790 39.328 1.00 97.25 482 SER A C 1
ATOM 3906 O O . SER A 1 482 ? -21.605 -5.841 38.793 1.00 97.25 482 SER A O 1
ATOM 3908 N N . ALA A 1 483 ? -20.045 -4.638 39.872 1.00 95.75 483 ALA A N 1
ATOM 3909 C CA . ALA A 1 483 ? -19.124 -5.745 40.141 1.00 95.75 483 ALA A CA 1
ATOM 3910 C C . ALA A 1 483 ? -19.266 -6.314 41.568 1.00 95.75 483 ALA A C 1
ATOM 3912 O O . ALA A 1 483 ? -18.690 -7.359 41.859 1.00 95.75 483 ALA A O 1
ATOM 3913 N N . THR A 1 484 ? -19.977 -5.623 42.465 1.00 92.31 484 THR A N 1
ATOM 3914 C CA . THR A 1 484 ? -19.974 -5.875 43.918 1.00 92.31 484 THR A CA 1
ATOM 3915 C C . THR A 1 484 ? -21.295 -6.398 44.469 1.00 92.31 484 THR A C 1
ATOM 3917 O O . THR A 1 484 ? -21.318 -6.923 45.580 1.00 92.31 484 THR A O 1
ATOM 3920 N N . GLY A 1 485 ? -22.394 -6.282 43.724 1.00 89.88 485 GLY A N 1
ATOM 3921 C CA . GLY A 1 485 ? -23.700 -6.752 44.172 1.00 89.88 485 GLY A CA 1
ATOM 3922 C C . GLY A 1 485 ? -24.769 -6.697 43.089 1.00 89.88 485 GLY A C 1
ATOM 3923 O O . GLY A 1 485 ? -24.598 -6.082 42.044 1.00 89.88 485 GLY A O 1
ATOM 3924 N N . THR A 1 486 ? -25.897 -7.353 43.345 1.00 92.88 486 THR A N 1
ATOM 3925 C CA . THR A 1 486 ? -27.058 -7.404 42.439 1.00 92.88 486 THR A CA 1
ATOM 3926 C C . THR A 1 486 ? -28.279 -6.690 43.023 1.00 92.88 486 THR A C 1
ATOM 3928 O O . THR A 1 486 ? -29.417 -6.938 42.628 1.00 92.88 486 THR A O 1
ATOM 3931 N N . THR A 1 487 ? -28.072 -5.781 43.979 1.00 93.56 487 THR A N 1
ATOM 3932 C CA . THR A 1 487 ? -29.142 -4.970 44.576 1.00 93.56 487 THR A CA 1
ATOM 3933 C C . THR A 1 487 ? -29.108 -3.541 44.032 1.00 93.56 487 THR A C 1
ATOM 3935 O O . THR A 1 487 ? -28.016 -3.016 43.790 1.00 93.56 487 THR A O 1
ATOM 3938 N N . PRO A 1 488 ? -30.259 -2.864 43.864 1.00 93.31 488 PRO A N 1
ATOM 3939 C CA . PRO A 1 488 ? -30.281 -1.429 43.583 1.00 93.31 488 PRO A CA 1
ATOM 3940 C C . PRO A 1 488 ? -29.407 -0.646 44.575 1.00 93.31 488 PRO A C 1
ATOM 3942 O O . PRO A 1 488 ? -29.437 -0.911 45.775 1.00 93.31 488 PRO A O 1
ATOM 3945 N N . GLY A 1 489 ? -28.609 0.295 44.068 1.00 93.06 489 GLY A N 1
ATOM 3946 C CA . GLY A 1 489 ? -27.654 1.074 44.866 1.00 93.06 489 GLY A CA 1
ATOM 3947 C C . GLY A 1 489 ? -26.264 0.453 45.033 1.00 93.06 489 GLY A C 1
ATOM 3948 O O . GLY A 1 489 ? -25.422 1.040 45.713 1.00 93.06 489 GLY A O 1
ATOM 3949 N N . SER A 1 490 ? -25.981 -0.680 44.377 1.00 95.44 490 SER A N 1
ATOM 3950 C CA . SER A 1 490 ? -24.628 -1.266 44.341 1.00 95.44 490 SER A CA 1
ATOM 3951 C C . SER A 1 490 ? -23.611 -0.364 43.620 1.00 95.44 490 SER A C 1
ATOM 3953 O O . SER A 1 490 ? -22.407 -0.504 43.820 1.00 95.44 490 SER A O 1
ATOM 3955 N N . TRP A 1 491 ? -24.094 0.595 42.822 1.00 97.81 491 TRP A N 1
ATOM 3956 C CA . TRP A 1 491 ? -23.361 1.775 42.347 1.00 97.81 491 TRP A CA 1
ATOM 3957 C C . TRP A 1 491 ? -24.280 3.005 42.324 1.00 97.81 491 TRP A C 1
ATOM 3959 O O . TRP A 1 491 ? -25.497 2.868 42.450 1.00 97.81 491 TRP A O 1
ATOM 3969 N N . LYS A 1 492 ? -23.720 4.217 42.208 1.00 95.81 492 LYS A N 1
ATOM 3970 C CA . LYS A 1 492 ? -24.492 5.462 42.365 1.00 95.81 492 LYS A CA 1
ATOM 3971 C C . LYS A 1 492 ? -25.307 5.802 41.118 1.00 95.81 492 LYS A C 1
ATOM 3973 O O . LYS A 1 492 ? -26.505 5.524 41.063 1.00 95.81 492 LYS A O 1
ATOM 3978 N N . TYR A 1 493 ? -24.666 6.457 40.154 1.00 96.50 493 TYR A N 1
ATOM 3979 C CA . TYR A 1 493 ? -25.313 7.043 38.986 1.00 96.50 493 TYR A CA 1
ATOM 3980 C C . TYR A 1 493 ? -24.298 7.419 37.903 1.00 96.50 493 TYR A C 1
ATOM 3982 O O . TYR A 1 493 ? -23.122 7.665 38.190 1.00 96.50 493 TYR A O 1
ATOM 3990 N N . VAL A 1 494 ? -24.778 7.510 36.663 1.00 97.19 494 VAL A N 1
ATOM 3991 C CA . VAL A 1 494 ? -24.157 8.326 35.618 1.00 97.19 494 VAL A CA 1
ATOM 3992 C C . VAL A 1 494 ? -24.867 9.677 35.648 1.00 97.19 494 VAL A C 1
ATOM 3994 O O . VAL A 1 494 ? -26.040 9.782 35.288 1.00 97.19 494 VAL A O 1
ATOM 3997 N N . GLN A 1 495 ? -24.183 10.696 36.162 1.00 95.75 495 GLN A N 1
ATOM 3998 C CA . GLN A 1 495 ? -24.717 12.047 36.284 1.00 95.75 495 GLN A CA 1
ATOM 3999 C C . GLN A 1 495 ? -24.421 12.848 35.022 1.00 95.75 495 GLN A C 1
ATOM 4001 O O . GLN A 1 495 ? -23.267 12.939 34.611 1.00 95.75 495 GLN A O 1
ATOM 4006 N N . LEU A 1 496 ? -25.446 13.485 34.462 1.00 94.25 496 LEU A N 1
ATOM 4007 C CA . LEU A 1 496 ? -25.336 14.377 33.309 1.00 94.25 496 LEU A CA 1
ATOM 4008 C C . LEU A 1 496 ? -25.672 15.804 33.758 1.00 94.25 496 LEU A C 1
ATOM 4010 O O . LEU A 1 496 ? -26.795 16.046 34.198 1.00 94.25 496 LEU A O 1
ATOM 4014 N N . GLN A 1 497 ? -24.715 16.734 33.669 1.00 89.31 497 GLN A N 1
ATOM 4015 C CA . GLN A 1 497 ? -24.885 18.138 34.089 1.00 89.31 497 GLN A CA 1
ATOM 4016 C C . GLN A 1 497 ? -25.151 19.116 32.919 1.00 89.31 497 GLN A C 1
ATOM 4018 O O . GLN A 1 497 ? -25.073 20.330 33.097 1.00 89.31 497 GLN A O 1
ATOM 4023 N N . GLY A 1 498 ? -25.428 18.594 31.717 1.00 71.75 498 GLY A N 1
ATOM 4024 C CA . GLY A 1 498 ? -25.612 19.344 30.464 1.00 71.75 498 GLY A CA 1
ATOM 4025 C C . GLY A 1 498 ? -24.827 18.721 29.298 1.00 71.75 498 GLY A C 1
ATOM 4026 O O . GLY A 1 498 ? -23.843 18.026 29.530 1.00 71.75 498 GLY A O 1
ATOM 4027 N N . GLY A 1 499 ? -25.259 18.944 28.049 1.00 67.00 499 GLY A N 1
ATOM 4028 C CA . GLY A 1 499 ? -24.582 18.461 26.829 1.00 67.00 499 GLY A CA 1
ATOM 4029 C C . GLY A 1 499 ? -25.350 17.404 26.015 1.00 67.00 499 GLY A C 1
ATOM 4030 O O . GLY A 1 499 ? -26.314 16.804 26.482 1.00 67.00 499 GLY A O 1
ATOM 4031 N N . ASN A 1 500 ? -24.897 17.158 24.779 1.00 81.50 500 ASN A N 1
ATOM 4032 C CA . ASN A 1 500 ? -25.505 16.226 23.811 1.00 81.50 500 ASN A CA 1
ATOM 4033 C C . ASN A 1 500 ? -25.027 14.779 24.038 1.00 81.50 500 ASN A C 1
ATOM 4035 O O . ASN A 1 500 ? -24.416 14.180 23.153 1.00 81.50 500 ASN A O 1
ATOM 4039 N N . SER A 1 501 ? -25.232 14.248 25.246 1.00 91.62 501 SER A N 1
ATOM 4040 C CA . SER A 1 501 ? -24.911 12.847 25.551 1.00 91.62 501 SER A CA 1
ATOM 4041 C C . SER A 1 501 ? -25.928 11.906 24.907 1.00 91.62 501 SER A C 1
ATOM 4043 O O . SER A 1 501 ? -27.122 12.203 24.881 1.00 91.62 501 SER A O 1
ATOM 4045 N N . ILE A 1 502 ? -25.466 10.767 24.399 1.00 93.69 502 ILE A N 1
ATOM 4046 C CA . ILE A 1 502 ? -26.291 9.820 23.644 1.00 93.69 502 ILE A CA 1
ATOM 4047 C C . ILE A 1 502 ? -26.216 8.452 24.311 1.00 93.69 502 ILE A C 1
ATOM 4049 O O . ILE A 1 502 ? -25.130 7.922 24.525 1.00 93.69 502 ILE A O 1
ATOM 4053 N N . PHE A 1 503 ? -27.380 7.861 24.580 1.00 96.19 503 PHE A N 1
ATOM 4054 C CA . PHE A 1 503 ? -27.513 6.478 25.027 1.00 96.19 503 PHE A CA 1
ATOM 4055 C C . PHE A 1 503 ? -28.485 5.747 24.098 1.00 96.19 503 PHE A C 1
ATOM 4057 O O . PHE A 1 503 ? -29.657 6.110 24.014 1.00 96.19 503 PHE A O 1
ATOM 4064 N N . LYS A 1 504 ? -28.009 4.721 23.390 1.00 96.75 504 LYS A N 1
ATOM 4065 C CA . LYS A 1 504 ? -28.810 3.901 22.469 1.00 96.75 504 LYS A CA 1
ATOM 4066 C C . LYS A 1 504 ? -28.521 2.426 22.729 1.00 96.75 504 LYS A C 1
ATOM 4068 O O . LYS A 1 504 ? -27.361 2.047 22.808 1.00 96.75 504 LYS A O 1
ATOM 4073 N N . TYR A 1 505 ? -29.568 1.604 22.861 1.00 97.62 505 TYR A N 1
ATOM 4074 C CA . TYR A 1 505 ? -29.455 0.177 23.217 1.00 97.62 505 TYR A CA 1
ATOM 4075 C C . TYR A 1 505 ? -28.552 -0.072 24.444 1.00 97.62 505 TYR A C 1
ATOM 4077 O O . TYR A 1 505 ? -27.694 -0.955 24.444 1.00 97.62 505 TYR A O 1
ATOM 4085 N N . CYS A 1 506 ? -28.746 0.732 25.493 1.00 98.12 506 CYS A N 1
ATOM 4086 C CA . CYS A 1 506 ? -28.026 0.609 26.758 1.00 98.12 506 CYS A CA 1
ATOM 4087 C C . CYS A 1 506 ? -28.894 -0.080 27.817 1.00 98.12 506 CYS A C 1
ATOM 4089 O O . CYS A 1 506 ? -30.084 0.208 27.940 1.00 98.12 506 CYS A O 1
ATOM 4091 N N . VAL A 1 507 ? -28.278 -0.951 28.610 1.00 98.06 507 VAL A N 1
ATOM 4092 C CA . VAL A 1 507 ? -28.884 -1.650 29.744 1.00 98.06 507 VAL A CA 1
ATOM 4093 C C . VAL A 1 507 ? -28.239 -1.140 31.027 1.00 98.06 507 VAL A C 1
ATOM 4095 O O . VAL A 1 507 ? -27.017 -1.156 31.154 1.00 98.06 507 VAL A O 1
ATOM 4098 N N . PHE A 1 508 ? -29.059 -0.704 31.980 1.00 97.88 508 PHE A N 1
ATOM 4099 C CA . PHE A 1 508 ? -28.614 -0.188 33.272 1.00 97.88 508 PHE A CA 1
ATOM 4100 C C . PHE A 1 508 ? -29.168 -1.051 34.403 1.00 97.88 508 PHE A C 1
ATOM 4102 O O . PHE A 1 508 ? -30.381 -1.193 34.535 1.00 97.88 508 PHE A O 1
ATOM 4109 N N . GLU A 1 509 ? -28.290 -1.604 35.236 1.00 97.19 509 GLU A N 1
ATOM 4110 C CA . GLU A 1 509 ? -28.658 -2.549 36.296 1.00 97.19 509 GLU A CA 1
ATOM 4111 C C . GLU A 1 509 ? -28.003 -2.164 37.621 1.00 97.19 509 GLU A C 1
ATOM 4113 O O . GLU A 1 509 ? -26.848 -1.753 37.640 1.00 97.19 509 GLU A O 1
ATOM 4118 N N . TYR A 1 510 ? -28.713 -2.339 38.739 1.00 97.06 510 TYR A N 1
ATOM 4119 C CA . TYR A 1 510 ? -28.180 -2.225 40.112 1.00 97.06 510 TYR A CA 1
ATOM 4120 C C . TYR A 1 510 ? -27.660 -0.838 40.544 1.00 97.06 510 TYR A C 1
ATOM 4122 O O . TYR A 1 510 ? -27.090 -0.707 41.629 1.00 97.06 510 TYR A O 1
ATOM 4130 N N . GLY A 1 511 ? -27.876 0.209 39.743 1.00 95.94 511 GLY A N 1
ATOM 4131 C CA . GLY A 1 511 ? -27.578 1.594 40.127 1.00 95.94 511 GLY A CA 1
ATOM 4132 C C . GLY A 1 511 ? -28.632 2.163 41.080 1.00 95.94 511 GLY A C 1
ATOM 4133 O O . GLY A 1 511 ? -29.776 1.712 41.068 1.00 95.94 511 GLY A O 1
ATOM 4134 N N . GLN A 1 512 ? -28.265 3.141 41.910 1.00 95.19 512 GLN A N 1
ATOM 4135 C CA . GLN A 1 512 ? -29.217 3.865 42.764 1.00 95.19 512 GLN A CA 1
ATOM 4136 C C . GLN A 1 512 ? -30.138 4.744 41.910 1.00 95.19 512 GLN A C 1
ATOM 4138 O O . GLN A 1 512 ? -31.357 4.635 41.990 1.00 95.19 512 GLN A O 1
ATOM 4143 N N . TYR A 1 513 ? -29.528 5.575 41.060 1.00 92.94 513 TYR A N 1
ATOM 4144 C CA . TYR A 1 513 ? -30.188 6.399 40.046 1.00 92.94 513 TYR A CA 1
ATOM 4145 C C . TYR A 1 513 ? -29.408 6.246 38.736 1.00 92.94 513 TYR A C 1
ATOM 4147 O O . TYR A 1 513 ? -28.599 7.110 38.411 1.00 92.94 513 TYR A O 1
ATOM 4155 N N . PRO A 1 514 ? -29.560 5.126 38.003 1.00 90.00 514 PRO A N 1
ATOM 4156 C CA . PRO A 1 514 ? -28.590 4.732 36.980 1.00 90.00 514 PRO A CA 1
ATOM 4157 C C . PRO A 1 514 ? -28.262 5.820 35.945 1.00 90.00 514 PRO A C 1
ATOM 4159 O O . PRO A 1 514 ? -27.105 5.958 35.550 1.00 90.00 514 PRO A O 1
ATOM 4162 N N . ILE A 1 515 ? -29.253 6.647 35.601 1.00 93.75 515 ILE A N 1
ATOM 4163 C CA . ILE A 1 515 ? -29.079 7.938 34.930 1.00 93.75 515 ILE A CA 1
ATOM 4164 C C . ILE A 1 515 ? -29.620 9.040 35.849 1.00 93.75 515 ILE A C 1
ATOM 4166 O O . ILE A 1 515 ? -30.784 8.992 36.249 1.00 93.75 515 ILE A O 1
ATOM 4170 N N . TYR A 1 516 ? -28.791 10.040 36.164 1.00 92.25 516 TYR A N 1
ATOM 4171 C CA . TYR A 1 516 ? -29.163 11.191 36.991 1.00 92.25 516 TYR A CA 1
ATOM 4172 C C . TYR A 1 516 ? -28.961 12.500 36.222 1.00 92.25 516 TYR A C 1
ATOM 4174 O O . TYR A 1 516 ? -27.836 12.943 35.994 1.00 92.25 516 TYR A O 1
ATOM 4182 N N . LEU A 1 517 ? -30.060 13.131 35.816 1.00 89.94 517 LEU A N 1
ATOM 4183 C CA . LEU A 1 517 ? -30.037 14.431 35.150 1.00 89.94 517 LEU A CA 1
ATOM 4184 C C . LEU A 1 517 ? -29.928 15.535 36.207 1.00 89.94 517 LEU A C 1
ATOM 4186 O O . LEU A 1 517 ? -30.831 15.708 37.022 1.00 89.94 517 LEU A O 1
ATOM 4190 N N . TYR A 1 518 ? -28.822 16.275 36.208 1.00 83.81 518 TYR A N 1
ATOM 4191 C CA . TYR A 1 518 ? -28.558 17.348 37.163 1.00 83.81 518 TYR A CA 1
ATOM 4192 C C . TYR A 1 518 ? -28.622 18.702 36.460 1.00 83.81 518 TYR A C 1
ATOM 4194 O O . TYR A 1 518 ? -27.972 18.895 35.437 1.00 83.81 518 TYR A O 1
ATOM 4202 N N . ASN A 1 519 ? -29.409 19.637 36.999 1.00 76.12 519 ASN A N 1
ATOM 4203 C CA . ASN A 1 519 ? -29.660 20.950 36.387 1.00 76.12 519 ASN A CA 1
ATOM 4204 C C . ASN A 1 519 ? -30.148 20.886 34.923 1.00 76.12 519 ASN A C 1
ATOM 4206 O O . ASN A 1 519 ? -29.956 21.834 34.164 1.00 76.12 519 ASN A O 1
ATOM 4210 N N . ALA A 1 520 ? -30.795 19.787 34.519 1.00 65.12 520 ALA A N 1
ATOM 4211 C CA . ALA A 1 520 ? -31.413 19.689 33.204 1.00 65.12 520 ALA A CA 1
ATOM 4212 C C . ALA A 1 520 ? -32.633 20.618 33.137 1.00 65.12 520 ALA A C 1
ATOM 4214 O O . ALA A 1 520 ? -33.590 20.459 33.896 1.00 65.12 520 ALA A O 1
ATOM 4215 N N . THR A 1 521 ? -32.594 21.595 32.235 1.00 63.69 521 THR A N 1
ATOM 4216 C CA . THR A 1 521 ? -33.751 22.425 31.895 1.00 63.69 521 THR A CA 1
ATOM 4217 C C . THR A 1 521 ? -34.540 21.751 30.775 1.00 63.69 521 THR A C 1
ATOM 4219 O O . THR A 1 521 ? -33.970 21.096 29.902 1.00 63.69 521 THR A O 1
ATOM 4222 N N . SER A 1 522 ? -35.868 21.882 30.785 1.00 58.03 522 SER A N 1
ATOM 4223 C CA . SER A 1 522 ? -36.682 21.462 29.645 1.00 58.03 522 SER A CA 1
ATOM 4224 C C . SER A 1 522 ? -36.306 22.316 28.433 1.00 58.03 522 SER A C 1
ATOM 4226 O O . SER A 1 522 ? -36.531 23.528 28.445 1.00 58.03 522 SER A O 1
ATOM 4228 N N . GLY A 1 523 ? -35.738 21.704 27.394 1.00 53.16 523 GLY A N 1
ATOM 4229 C CA . GLY A 1 523 ? -35.686 22.334 26.078 1.00 53.16 523 GLY A CA 1
ATOM 4230 C C . GLY A 1 523 ? -37.110 22.517 25.554 1.00 53.16 523 GLY A C 1
ATOM 4231 O O . GLY A 1 523 ? -37.955 21.641 25.751 1.00 53.16 523 GLY A O 1
ATOM 4232 N N . ASN A 1 524 ? -37.394 23.650 24.909 1.00 41.03 524 ASN A N 1
ATOM 4233 C CA . ASN A 1 524 ? -38.602 23.756 24.093 1.00 41.03 524 ASN A CA 1
ATOM 4234 C C . ASN A 1 524 ? -38.564 22.640 23.034 1.00 41.03 524 ASN A C 1
ATOM 4236 O O . ASN A 1 524 ? -37.483 22.380 22.502 1.00 41.03 524 ASN A O 1
ATOM 4240 N N . PRO A 1 525 ? -39.692 21.974 22.731 1.00 41.59 525 PRO A N 1
ATOM 4241 C CA . PRO A 1 525 ? -39.727 20.991 21.656 1.00 41.59 525 PRO A CA 1
ATOM 4242 C C . PRO A 1 525 ? -39.321 21.686 20.348 1.00 41.59 525 PRO A C 1
ATOM 4244 O O . PRO A 1 525 ? -39.974 22.647 19.941 1.00 41.59 525 PRO A O 1
ATOM 4247 N N . THR A 1 526 ? -38.215 21.243 19.751 1.00 43.19 526 THR A N 1
ATOM 4248 C CA . THR A 1 526 ? -37.755 21.644 18.411 1.00 43.19 526 THR A CA 1
ATOM 4249 C C . THR A 1 526 ? -38.161 20.614 17.385 1.00 43.19 526 THR A C 1
ATOM 4251 O O . THR A 1 526 ? -37.938 19.416 17.685 1.00 43.19 526 THR A O 1
#

Sequence (526 aa):
MKNWLFLLFLIFLLNVPTYSLIPPRWICLDPSHGGKWPGTMGWKEKGPPEKDHNLSACQLLDKILYYSYDEWNLDYYVIHTRITDENLRDELYEDLRYRANIANGIEAGWYNQNYDFRWYPWTDMNIYTEPQWFEITLYYPVDFFISYHYNANDDYSIQRTDCFYWFSENQYDENNDLTNEEDRRNAALHIVQQISKQVQNIYVQYPAEGSSFLFSTTPGSAVNSNFQVLRNLKYGDYVTGIEKGGVLTESLFYTNYDVWRALNCMDETDWVEYNVCDGIKNALYNIFTGVPTGVEDNLAITSCPNYLNQNSIIMVTAQFSDYLPQNSMGYVTCRLFGASTDGSVMLSQTGALPDPNGRISFQVTVPSLSNWNNTWLRNSSNNQYIDGQISIFGTENDGTLLTSFYNVLIYSPPTTSGTMNKNEIWNGTIQILGNITIPSNITLTIDPATTIKFGGCYSISVNNGAKIIAQGTQANPIRFTSATGTTPGSWKYVQLQGGNSIFKYCVFEYGQYPIYLYNATSGNPT

Foldseek 3Di:
DPDVVVVVVVVVVPPDPPQPPDDAAEEEQELDDADPGQDDAFAVNDDGGFSVLSLVLSVLLQVVLLVCCVVQVHHYFYWYLDNHRPDADPDPLVRLLSSLCQQQLNAKTKGFCVSVCPPPPDDPDDPDDDTDIDIDGDQGGGQEYEHEGAAADPPLVAKFKFKEAADDPVQDDPVWFLDDPVLRLQLRQLLLQLLQVLFAQDWDPAPPDDAIDGTHGDRDGYYHDVPSSNVSADGTHRGGHRNRGYMYINSTHRNHPVNVRLCPRDPDDNSSSSSSSVSNSLSVSCSVVVPGPPCWWAKEFPDDDQEAEAQDKTKTKIFTHDCPPVVWWFKKKKWKWFQFPSGTDTQWMDIDTADSRRMDMDTTHRHPPVVDQTAFAADQVDRQWGKMKMKMWTATNSRGIHIYMDIHTYGDHDDQEDEDPHEYEDHAEHERPAAYEDDAPYEYEYDFLYEYEYAAQYEYEQAANYEYEQAYDPVTAYEYYYPQDQAARRYEEHEDAYDDYDHHRYHYGNYVHHHHYHPDDDDDDD

InterPro domains:
  IPR060488 Pectate-lyase like, beta-helix domain [PF28492] (429-498)

Secondary structure (DSSP, 8-state):
--SSSTTHHHHTTSSS----SSPPEEEEEEE--BTTB----SGGG-SS-HHHHHHHHHHHHHHHHHHTHHHHS--EEEEES-SSSSS--SSHHHHHHHHHHHHTTSS-EEEEGGG-GGG-TT----TTPPP-EEEE--SS--SEEEEEEEE--S-TT--EEEEEE---TTT--TTT-S--HHHHHHHHHHHHHHHHHHHSSEEE--TTTS--EEE-PEEEEEEE---HHHHTSPP-STTTS-SS-EEEEEEEETTSHHHHHHTT--SS--HHHHHHHHHHHHHHHHHHHT--------EEEEE--SEE-TTEEEEEEEEES---SGGG---EEEEEEEEETTEEEEEEEEEEPPPTTSEEEEEEEE--GGG----BPBPSS-TTEEEEEEEEEEE-TT-PEEEEEEEEEEE-----SEE--S-EEE-SEEEE-S-EEE-TT-EEEE-TT-EEEESSS--EEE-TT-EEEEE--SSS-EEEEESS-SSTTSB--EEE-SS--EEESEEE-SBSSSEEE-S---PPP-

pLDDT: mean 81.83, std 17.47, range [28.38, 98.69]